Protein AF-0000000067843002 (afdb_homodimer)

Organism: Pseudomonas putida (strain ATCC 47054 / DSM 6125 / CFBP 8728 / NCIMB 11950 / KT2440) (NCBI:txid160488)

Sequence (726 aa):
MFKTIEAHIRQQVAPAALRAEFRQHEFESMRSFCLLVFSISVLIWLVFDLIVSFLGDQGFTWLSFLFIALLGSLIVVLHFTRRSHHFDVLNLLFITVITLGMRLVIEGIPIALRPVWLVLGVSTVLYAMSVLPVRRWSFFCAMVITWVMLNPFYHTRIEPDALEGAMLISYAVFLSGLVSYSYLQIRKAKLHNFYLSKVLLEQAYVDALTDIPNRRSFMAQADRQLRMATSGQYLAMIDIDNFKRVNDRFGHDVGDEVLKRVALHIKTSMADQAFARLGGEEFAIFFEGLDQQGAEQRVAALCQRVREDAGEHPVTISIGLAKVDRGESLTTALVRADQALYEAKHTGKDRFVSWSSELAEQDMFKTIEAHIRQQVAPAALRAEFRQHEFESMRSFCLLVFSISVLIWLVFDLIVSFLGDQGFTWLSFLFIALLGSLIVVLHFTRRSHHFDVLNLLFITVITLGMRLVIEGIPIALRPVWLVLGVSTVLYAMSVLPVRRWSFFCAMVITWVMLNPFYHTRIEPDALEGAMLISYAVFLSGLVSYSYLQIRKAKLHNFYLSKVLLEQAYVDALTDIPNRRSFMAQADRQLRMATSGQYLAMIDIDNFKRVNDRFGHDVGDEVLKRVALHIKTSMADQAFARLGGEEFAIFFEGLDQQGAEQRVAALCQRVREDAGEHPVTISIGLAKVDRGESLTTALVRADQALYEAKHTGKDRFVSWSSELAEQD

Radius of gyration: 33.89 Å; Cα contacts (8 Å, |Δi|>4): 985; chains: 2; bounding box: 61×97×71 Å

Nearest PDB structures (foldseek):
  6et7-assembly1_B  TM=8.426E-01  e=3.873E-11  Idiomarina sp. A28L
  3mtk-assembly3_B  TM=8.370E-01  e=4.676E-08  Caldicellulosiruptor saccharolyticus DSM 8903
  9bkv-assembly1_A  TM=7.353E-01  e=2.699E-08  Escherichia coli
  9ce0-assembly1_B  TM=7.160E-01  e=3.135E-08  Escherichia coli
  9ce0-assembly1_A  TM=7.134E-01  e=2.699E-08  Escherichia coli

InterPro domains:
  IPR000160 GGDEF domain [PF00990] (204-351)
  IPR000160 GGDEF domain [PS50887] (231-357)
  IPR000160 GGDEF domain [SM00267] (193-355)
  IPR000160 GGDEF domain [TIGR00254] (202-352)
  IPR000160 GGDEF domain [cd01949] (205-353)
  IPR029787 Nucleotide cyclase [SSF55073] (209-356)
  IPR043128 Reverse transcriptase/Diguanylate cyclase domain [G3DSA:3.30.70.270] (196-354)
  IPR050469 Diguanylate cyclase Dgc-like, bacteria [PTHR45138] (168-357)

pLDDT: mean 89.22, std 7.39, range [48.31, 98.19]

Foldseek 3Di:
DVVVVLVVLLVVFDLPVCVQVLLLVQCVVCLVVVLVLLVVLLVVLVVLQVCLVVVLVVHDDVVVVVLNVVSVVLSVVSVVDRHRVVVLVSLLVNLLSSLLSQLVSLVSDDLVCSLVSLVVVLLSSLQSLLVHSHDPVSSVSSNVSSCVSSPSPPPHPDDCPDPVNVVSVVVSVVSVVVSNVSSVVVVVVSSSVVRSVVVVCCVVFADPLQRAGEQVVLQVVLVVCLVVADDAKKKKKKFWAPLVVVCVPPNVVVSSVLLNVLSVLCCVLQVVWRKHAHDDRMIMTMDGDDHPVRVQVSVLVSLVCQQPDPDPDGIGMEMFMEIDDRPDHPVVNVVQRVLQSVVCNPVPHSHYGYGDPVSVVVD/DVVVVLVVLLVVFDLPVCVQVLLLVQCVVCL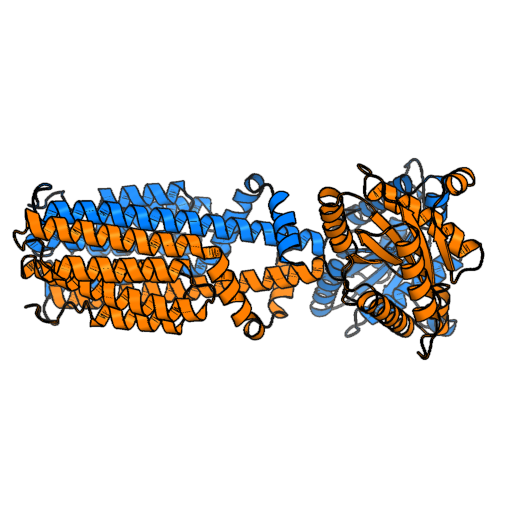VVVLVLLVVLLVVLLVLQVCLVVVLVVHDDVVVVVLNVQSVVLSVVSVVDRHRVVVLVSLLVNLLSSLLSQLVSLVSDDLVCSLVSLVVVLLSQLQSLLVHSHDPVSSVSSNVSSCVSSPSPPPHPDDCPDPVNVVSVVVSVVSVVVSNVSSVVVVVVSSSVVRSVVVVCCVVFADPLQRAGEQVVLQVVLVVCLVVADDAKKKKKKFWAPLVVVCVVPNVVVSSVLLNVLSVLCCVLQVVWRKHAHDDRMIMTMDGDDHPVRVQVSVLVSQVCQQPDPDPDGIGMEMFMEIDDRPDDPVVNVVQRVLQSVVCNPVPHSHYGYGDPVSVVVD

Structure (mmCIF, N/CA/C/O backbone):
data_AF-0000000067843002-model_v1
#
loop_
_entity.id
_entity.type
_entity.pdbx_description
1 polymer 'diguanylate cyclase'
#
loop_
_atom_site.group_PDB
_atom_site.id
_atom_site.type_symbol
_atom_site.label_atom_id
_atom_site.label_alt_id
_atom_site.label_comp_id
_atom_site.label_asym_id
_atom_site.label_entity_id
_atom_site.label_seq_id
_atom_site.pdbx_PDB_ins_code
_atom_site.Cartn_x
_atom_site.Cartn_y
_atom_site.Cartn_z
_atom_site.occupancy
_atom_site.B_iso_or_equiv
_atom_site.auth_seq_id
_atom_site.auth_comp_id
_atom_site.auth_asym_id
_atom_site.auth_atom_id
_atom_site.pdbx_PDB_model_num
ATOM 1 N N . MET A 1 1 ? 14.406 9.953 4.375 1 67.56 1 MET A N 1
ATOM 2 C CA . MET A 1 1 ? 13.352 10.422 5.27 1 67.56 1 MET A CA 1
ATOM 3 C C . MET A 1 1 ? 12.156 9.469 5.242 1 67.56 1 MET A C 1
ATOM 5 O O . MET A 1 1 ? 11.781 8.906 6.273 1 67.56 1 MET A O 1
ATOM 9 N N . PHE A 1 2 ? 11.742 9.047 4.113 1 70.81 2 PHE A N 1
ATOM 10 C CA . PHE A 1 2 ? 10.5 8.281 4.027 1 70.81 2 PHE A CA 1
ATOM 11 C C . PHE A 1 2 ? 10.695 6.867 4.562 1 70.81 2 PHE A C 1
ATOM 13 O O . PHE A 1 2 ? 9.797 6.305 5.184 1 70.81 2 PHE A O 1
ATOM 20 N N . LYS A 1 3 ? 11.938 6.355 4.406 1 74.56 3 LYS A N 1
ATOM 21 C CA . LYS A 1 3 ? 12.203 5.016 4.922 1 74.56 3 LYS A CA 1
ATOM 22 C C . LYS A 1 3 ? 12.141 4.992 6.449 1 74.56 3 LYS A C 1
ATOM 24 O O . LYS A 1 3 ? 11.609 4.051 7.039 1 74.56 3 LYS A O 1
ATOM 29 N N . THR A 1 4 ? 12.641 5.984 7 1 71.81 4 THR A N 1
ATOM 30 C CA . THR A 1 4 ? 12.633 6.102 8.453 1 71.81 4 THR A CA 1
ATOM 31 C C . THR A 1 4 ? 11.211 6.27 8.977 1 71.81 4 THR A C 1
ATOM 33 O O . THR A 1 4 ? 10.844 5.676 9.992 1 71.81 4 THR A O 1
ATOM 36 N N . ILE A 1 5 ? 10.484 6.984 8.234 1 75.88 5 ILE A N 1
ATOM 37 C CA . ILE A 1 5 ? 9.109 7.262 8.633 1 75.88 5 ILE A CA 1
ATOM 38 C C . ILE A 1 5 ? 8.266 5.992 8.516 1 75.88 5 ILE A C 1
ATOM 40 O O . ILE A 1 5 ? 7.477 5.676 9.406 1 75.88 5 ILE A O 1
ATOM 44 N N . GLU A 1 6 ? 8.57 5.363 7.453 1 75.25 6 GLU A N 1
ATOM 45 C CA . GLU A 1 6 ? 7.836 4.117 7.254 1 75.25 6 GLU A CA 1
ATOM 46 C C . GLU A 1 6 ? 8.141 3.113 8.367 1 75.25 6 GLU A C 1
ATOM 48 O O . GLU A 1 6 ? 7.234 2.436 8.859 1 75.25 6 GLU A O 1
ATOM 53 N N . ALA A 1 7 ? 9.359 3.014 8.641 1 75.19 7 ALA A N 1
ATOM 54 C CA . ALA A 1 7 ? 9.766 2.105 9.711 1 75.19 7 ALA A CA 1
ATOM 55 C C . ALA A 1 7 ? 9.117 2.484 11.039 1 75.19 7 ALA A C 1
ATOM 57 O O . ALA A 1 7 ? 8.703 1.611 11.805 1 75.19 7 ALA A O 1
ATOM 58 N N . HIS A 1 8 ? 9.023 3.75 11.219 1 73.31 8 HIS A N 1
ATOM 59 C CA . HIS A 1 8 ? 8.406 4.27 12.438 1 73.31 8 HIS A CA 1
ATOM 60 C C . HIS A 1 8 ? 6.922 3.918 12.5 1 73.31 8 HIS A C 1
ATOM 62 O O . HIS A 1 8 ? 6.422 3.52 13.555 1 73.31 8 HIS A O 1
ATOM 68 N N . ILE A 1 9 ? 6.316 4.078 11.43 1 75.94 9 ILE A N 1
ATOM 69 C CA . ILE A 1 9 ? 4.887 3.803 11.367 1 75.94 9 ILE A CA 1
ATOM 70 C C . ILE A 1 9 ? 4.641 2.309 11.57 1 75.94 9 ILE A C 1
ATOM 72 O O . ILE A 1 9 ? 3.705 1.914 12.266 1 75.94 9 ILE A O 1
ATOM 76 N N . ARG A 1 10 ? 5.52 1.514 10.977 1 72.38 10 ARG A N 1
ATOM 77 C CA . ARG A 1 10 ? 5.402 0.06 11.031 1 72.38 10 ARG A CA 1
ATOM 78 C C . ARG A 1 10 ? 5.477 -0.438 12.469 1 72.38 10 ARG A C 1
ATOM 80 O O . ARG A 1 10 ? 4.824 -1.422 12.828 1 72.38 10 ARG A O 1
ATOM 87 N N . GLN A 1 11 ? 6.203 0.225 13.227 1 71 11 GLN A N 1
ATOM 88 C CA . GLN A 1 11 ? 6.375 -0.165 14.625 1 71 11 GLN A CA 1
ATOM 89 C C . GLN A 1 11 ? 5.121 0.146 15.438 1 71 11 GLN A C 1
ATOM 91 O O . GLN A 1 11 ? 4.855 -0.506 16.453 1 71 11 GLN A O 1
ATOM 96 N N . GLN A 1 12 ? 4.359 1.019 15.008 1 66.94 12 GLN A N 1
ATOM 97 C CA . GLN A 1 12 ? 3.209 1.482 15.773 1 66.94 12 GLN A CA 1
ATOM 98 C C . GLN A 1 12 ? 1.946 0.718 15.391 1 66.94 12 GLN A C 1
ATOM 100 O O . GLN A 1 12 ? 0.96 0.726 16.125 1 66.94 12 GLN A O 1
ATOM 105 N N . VAL A 1 13 ? 1.906 0.068 14.312 1 65.44 13 VAL A N 1
ATOM 106 C CA . VAL A 1 13 ? 0.671 -0.479 13.766 1 65.44 13 VAL A CA 1
ATOM 107 C C . VAL A 1 13 ? 0.426 -1.876 14.328 1 65.44 13 VAL A C 1
ATOM 109 O O . VAL A 1 13 ? 1.32 -2.727 14.305 1 65.44 13 VAL A O 1
ATOM 112 N N . ALA A 1 14 ? -0.811 -2.016 15.125 1 71.5 14 ALA A N 1
ATOM 113 C CA . ALA A 1 14 ? -1.306 -3.33 15.523 1 71.5 14 ALA A CA 1
ATOM 114 C C . ALA A 1 14 ? -2.15 -3.955 14.414 1 71.5 14 ALA A C 1
ATOM 116 O O . ALA A 1 14 ? -3.34 -3.654 14.289 1 71.5 14 ALA A O 1
ATOM 117 N N . PRO A 1 15 ? -1.724 -4.859 13.695 1 66.94 15 PRO A N 1
ATOM 118 C CA . PRO A 1 15 ? -2.408 -5.414 12.523 1 66.94 15 PRO A CA 1
ATOM 119 C C . PRO A 1 15 ? -3.619 -6.266 12.898 1 66.94 15 PRO A C 1
ATOM 121 O O . PRO A 1 15 ? -4.547 -6.414 12.094 1 66.94 15 PRO A O 1
ATOM 124 N N . ALA A 1 16 ? -3.744 -6.75 14.062 1 75 16 ALA A N 1
ATOM 125 C CA . ALA A 1 16 ? -4.789 -7.711 14.406 1 75 16 ALA A CA 1
ATOM 126 C C . ALA A 1 16 ? -6.172 -7.062 14.344 1 75 16 ALA A C 1
ATOM 128 O O . ALA A 1 16 ? -7.133 -7.684 13.891 1 75 16 ALA A O 1
ATOM 129 N N . ALA A 1 17 ? -6.266 -5.879 14.758 1 75.25 17 ALA A N 1
ATOM 130 C CA . ALA A 1 17 ? -7.566 -5.215 14.82 1 75.25 17 ALA A CA 1
ATOM 131 C C . ALA A 1 17 ? -8.07 -4.871 13.422 1 75.25 17 ALA A C 1
ATOM 133 O O . ALA A 1 17 ? -9.281 -4.836 13.18 1 75.25 17 ALA A O 1
ATOM 134 N N . LEU A 1 18 ? -7.152 -4.824 12.523 1 82.06 18 LEU A N 1
ATOM 135 C CA . LEU A 1 18 ? -7.578 -4.328 11.219 1 82.06 18 LEU A CA 1
ATOM 136 C C . LEU A 1 18 ? -7.594 -5.457 10.195 1 82.06 18 LEU A C 1
ATOM 138 O O . LEU A 1 18 ? -7.844 -5.219 9.008 1 82.06 18 LEU A O 1
ATOM 142 N N . ARG A 1 19 ? -7.531 -6.641 10.695 1 83.75 19 ARG A N 1
ATOM 143 C CA . ARG A 1 19 ? -7.477 -7.785 9.789 1 83.75 19 ARG A CA 1
ATOM 144 C C . ARG A 1 19 ? -8.82 -8.008 9.109 1 83.75 19 ARG A C 1
ATOM 146 O O . ARG A 1 19 ? -8.875 -8.305 7.914 1 83.75 19 ARG A O 1
ATOM 153 N N . ALA A 1 20 ? -9.852 -7.945 9.836 1 84.94 20 ALA A N 1
ATOM 154 C CA . ALA A 1 20 ? -11.188 -8.133 9.281 1 84.94 20 ALA A CA 1
ATOM 155 C C . ALA A 1 20 ? -11.492 -7.086 8.211 1 84.94 20 ALA A C 1
ATOM 157 O O . ALA A 1 20 ? -12.07 -7.398 7.172 1 84.94 20 ALA A O 1
ATOM 158 N N . GLU A 1 21 ? -11.141 -5.883 8.5 1 86.69 21 GLU A N 1
ATOM 159 C CA . GLU A 1 21 ? -11.352 -4.812 7.527 1 86.69 21 GLU A CA 1
ATOM 160 C C . GLU A 1 21 ? -10.539 -5.047 6.262 1 86.69 21 GLU A C 1
ATOM 162 O O . GLU A 1 21 ? -11.008 -4.785 5.152 1 86.69 21 GLU A O 1
ATOM 167 N N . PHE A 1 22 ? -9.414 -5.535 6.484 1 88.5 22 PHE A N 1
ATOM 168 C CA . PHE A 1 22 ? -8.531 -5.832 5.363 1 88.5 22 PHE A CA 1
ATOM 169 C C . PHE A 1 22 ? -9.148 -6.891 4.453 1 88.5 22 PHE A C 1
ATOM 171 O O . PHE A 1 22 ? -9.148 -6.738 3.23 1 88.5 22 PHE A O 1
ATOM 178 N N . ARG A 1 23 ? -9.617 -7.918 5.047 1 88.19 23 ARG A N 1
ATOM 179 C CA . ARG A 1 23 ? -10.195 -9.023 4.281 1 88.19 23 ARG A CA 1
ATOM 180 C C . ARG A 1 23 ? -11.367 -8.539 3.43 1 88.19 23 ARG A C 1
ATOM 182 O O . ARG A 1 23 ? -11.484 -8.914 2.26 1 88.19 23 ARG A O 1
ATOM 189 N N . GLN A 1 24 ? -12.148 -7.809 4.008 1 88.88 24 GLN A N 1
ATOM 190 C CA . GLN A 1 24 ? -13.305 -7.281 3.291 1 88.88 24 GLN A CA 1
ATOM 191 C C . GLN A 1 24 ? -12.875 -6.34 2.17 1 88.88 24 GLN A C 1
ATOM 193 O O . GLN A 1 24 ? -13.406 -6.402 1.06 1 88.88 24 GLN A O 1
ATOM 198 N N . HIS A 1 25 ? -11.922 -5.523 2.451 1 86.94 25 HIS A N 1
ATOM 199 C CA . HIS A 1 25 ? -11.414 -4.594 1.451 1 86.94 25 HIS A CA 1
ATOM 200 C C . HIS A 1 25 ? -10.781 -5.336 0.279 1 86.94 25 HIS A C 1
ATOM 202 O O . HIS A 1 25 ? -10.992 -4.969 -0.88 1 86.94 25 HIS A O 1
ATOM 208 N N . GLU A 1 26 ? -10 -6.242 0.596 1 87.81 26 GLU A N 1
ATOM 209 C CA . GLU A 1 26 ? -9.328 -7.02 -0.436 1 87.81 26 GLU A CA 1
ATOM 210 C C . GLU A 1 26 ? -10.328 -7.711 -1.355 1 87.81 26 GLU A C 1
ATOM 212 O O . GLU A 1 26 ? -10.18 -7.68 -2.578 1 87.81 26 GLU A O 1
ATOM 217 N N . PHE A 1 27 ? -11.305 -8.391 -0.783 1 90.19 27 PHE A N 1
ATOM 218 C CA . PHE A 1 27 ? -12.312 -9.094 -1.563 1 90.19 27 PHE A CA 1
ATOM 219 C C . PHE A 1 27 ? -13.07 -8.125 -2.465 1 90.19 27 PHE A C 1
ATOM 221 O O . PHE A 1 27 ? -13.281 -8.406 -3.646 1 90.19 27 PHE A O 1
ATOM 228 N N . GLU A 1 28 ? -13.422 -7.016 -1.931 1 88.62 28 GLU A N 1
ATOM 229 C CA . GLU A 1 28 ? -14.164 -6.035 -2.709 1 88.62 28 GLU A CA 1
ATOM 230 C C . GLU A 1 28 ? -13.336 -5.504 -3.873 1 88.62 28 GLU A C 1
ATOM 232 O O . GLU A 1 28 ? -13.852 -5.297 -4.973 1 88.62 28 GLU A O 1
ATOM 237 N N . SER A 1 29 ? -12.07 -5.352 -3.613 1 86.06 29 SER A N 1
ATOM 238 C CA . SER A 1 29 ? -11.18 -4.805 -4.637 1 86.06 29 SER A CA 1
ATOM 239 C C . SER A 1 29 ? -10.898 -5.832 -5.73 1 86.06 29 SER A C 1
ATOM 241 O O . SER A 1 29 ? -10.625 -5.469 -6.875 1 86.06 29 SER A O 1
ATOM 243 N N . MET A 1 30 ? -11 -7.094 -5.375 1 90.12 30 MET A N 1
ATOM 244 C CA . MET A 1 30 ? -10.609 -8.141 -6.309 1 90.12 30 MET A CA 1
ATOM 245 C C . MET A 1 30 ? -11.82 -8.914 -6.805 1 90.12 30 MET A C 1
ATOM 247 O O . MET A 1 30 ? -11.688 -9.977 -7.41 1 90.12 30 MET A O 1
ATOM 251 N N . ARG A 1 31 ? -12.93 -8.492 -6.598 1 90.75 31 ARG A N 1
ATOM 252 C CA . ARG A 1 31 ? -14.156 -9.219 -6.949 1 90.75 31 ARG A CA 1
ATOM 253 C C . ARG A 1 31 ? -14.188 -9.539 -8.438 1 90.75 31 ARG A C 1
ATOM 255 O O . ARG A 1 31 ? -14.484 -10.672 -8.828 1 90.75 31 ARG A O 1
ATOM 262 N N . SER A 1 32 ? -13.914 -8.586 -9.266 1 89.62 32 SER A N 1
ATOM 263 C CA . SER A 1 32 ? -13.906 -8.805 -10.711 1 89.62 32 SER A CA 1
ATOM 264 C C . SER A 1 32 ? -12.875 -9.852 -11.109 1 89.62 32 SER A C 1
ATOM 266 O O . SER A 1 32 ? -13.109 -10.656 -12.016 1 89.62 32 SER A O 1
ATOM 268 N N . PHE A 1 33 ? -11.812 -9.82 -10.461 1 89.19 33 PHE A N 1
ATOM 269 C CA . PHE A 1 33 ? -10.758 -10.789 -10.703 1 89.19 33 PHE A CA 1
ATOM 270 C C . PHE A 1 33 ? -11.211 -12.195 -10.328 1 89.19 33 PHE A C 1
ATOM 272 O O . PHE A 1 33 ? -10.953 -13.156 -11.055 1 89.19 33 PHE A O 1
ATOM 279 N N . CYS A 1 34 ? -11.812 -12.367 -9.219 1 91.69 34 CYS A N 1
ATOM 280 C CA . CYS A 1 34 ? -12.32 -13.664 -8.773 1 91.69 34 CYS A CA 1
ATOM 281 C C . CYS A 1 34 ? -13.328 -14.219 -9.773 1 91.69 34 CYS A C 1
ATOM 283 O O . CYS A 1 34 ? -13.273 -15.398 -10.125 1 91.69 34 CYS A O 1
ATOM 285 N N . LEU A 1 35 ? -14.203 -13.367 -10.266 1 92.81 35 LEU A N 1
ATOM 286 C CA . LEU A 1 35 ? -15.195 -13.773 -11.25 1 92.81 35 LEU A CA 1
ATOM 287 C C . LEU A 1 35 ? -14.523 -14.25 -12.539 1 92.81 35 LEU A C 1
ATOM 289 O O . LEU A 1 35 ? -14.93 -15.258 -13.125 1 92.81 35 LEU A O 1
ATOM 293 N N . LEU A 1 36 ? -13.531 -13.547 -12.891 1 91.31 36 LEU A N 1
ATOM 294 C CA . LEU A 1 36 ? -12.797 -13.906 -14.094 1 91.31 36 LEU A CA 1
ATOM 295 C C . LEU A 1 36 ? -12.102 -15.25 -13.93 1 91.31 36 LEU A C 1
ATOM 297 O O . LEU A 1 36 ? -12.156 -16.094 -14.82 1 91.31 36 LEU A O 1
ATOM 301 N N . VAL A 1 37 ? -11.461 -15.445 -12.859 1 90.75 37 VAL A N 1
ATOM 302 C CA . VAL A 1 37 ? -10.742 -16.688 -12.602 1 90.75 37 VAL A CA 1
ATOM 303 C C . VAL A 1 37 ? -11.719 -17.859 -12.609 1 90.75 37 VAL A C 1
ATOM 305 O O . VAL A 1 37 ? -11.445 -18.906 -13.211 1 90.75 37 VAL A O 1
ATOM 308 N N . PHE A 1 38 ? -12.867 -17.734 -11.938 1 93.62 38 PHE A N 1
ATOM 309 C CA . PHE A 1 38 ? -13.883 -18.781 -11.914 1 93.62 38 PHE A CA 1
ATOM 310 C C . PHE A 1 38 ? -14.391 -19.078 -13.328 1 93.62 38 PHE A C 1
ATOM 312 O O . PHE A 1 38 ? -14.445 -20.234 -13.742 1 93.62 38 PHE A O 1
ATOM 319 N N . SER A 1 39 ? -14.664 -18.016 -14.023 1 93.38 39 SER A N 1
ATOM 320 C CA . SER A 1 39 ? -15.211 -18.172 -15.367 1 93.38 39 SER A CA 1
ATOM 321 C C . SER A 1 39 ? -14.219 -18.844 -16.297 1 93.38 39 SER A C 1
ATOM 323 O O . SER A 1 39 ? -14.578 -19.766 -17.047 1 93.38 39 SER A O 1
ATOM 325 N N . ILE A 1 40 ? -13.023 -18.422 -16.25 1 91.81 40 ILE A N 1
ATOM 326 C CA . ILE A 1 40 ? -11.992 -18.969 -17.125 1 91.81 40 ILE A CA 1
ATOM 327 C C . ILE A 1 40 ? -11.703 -20.422 -16.734 1 91.81 40 ILE A C 1
ATOM 329 O O . ILE A 1 40 ? -11.445 -21.266 -17.594 1 91.81 40 ILE A O 1
ATOM 333 N N . SER A 1 41 ? -11.734 -20.703 -15.469 1 92.5 41 SER A N 1
ATOM 334 C CA . SER A 1 41 ? -11.539 -22.078 -15.008 1 92.5 41 SER A CA 1
ATOM 335 C C . SER A 1 41 ? -12.625 -23 -15.539 1 92.5 41 SER A C 1
ATOM 337 O O . SER A 1 41 ? -12.336 -24.125 -15.961 1 92.5 41 SER A O 1
ATOM 339 N N . VAL A 1 42 ? -13.844 -22.531 -15.523 1 93.69 42 VAL A N 1
ATOM 340 C CA . VAL A 1 42 ? -14.961 -23.312 -16.031 1 93.69 42 VAL A CA 1
ATOM 341 C C . VAL A 1 42 ? -14.828 -23.5 -17.531 1 93.69 42 VAL A C 1
ATOM 343 O O . VAL A 1 42 ? -15.07 -24.578 -18.062 1 93.69 42 VAL A O 1
ATOM 346 N N . LEU A 1 43 ? -14.43 -22.453 -18.172 1 92.88 43 LEU A N 1
ATOM 347 C CA . LEU A 1 43 ? -14.266 -22.5 -19.625 1 92.88 43 LEU A CA 1
ATOM 348 C C . LEU A 1 43 ? -13.195 -23.516 -20.016 1 92.88 43 LEU A C 1
ATOM 350 O O . LEU A 1 43 ? -13.398 -24.312 -20.938 1 92.88 43 LEU A O 1
ATOM 354 N N . ILE A 1 44 ? -12.133 -23.531 -19.312 1 92.31 44 ILE A N 1
ATOM 355 C CA . ILE A 1 44 ? -11.047 -24.453 -19.641 1 92.31 44 ILE A CA 1
ATOM 356 C C . ILE A 1 44 ? -11.477 -25.875 -19.328 1 92.31 44 ILE A C 1
ATOM 358 O O . ILE A 1 44 ? -11.109 -26.812 -20.031 1 92.31 44 ILE A O 1
ATOM 362 N N . TRP A 1 45 ? -12.18 -26.047 -18.281 1 93.38 45 TRP A N 1
ATOM 363 C CA . TRP A 1 45 ? -12.703 -27.375 -17.953 1 93.38 45 TRP A CA 1
ATOM 364 C C . TRP A 1 45 ? -13.617 -27.875 -19.062 1 93.38 45 TRP A C 1
ATOM 366 O O . TRP A 1 45 ? -13.531 -29.047 -19.453 1 93.38 45 TRP A O 1
ATOM 376 N N . LEU A 1 46 ? -14.438 -26.984 -19.562 1 93 46 LEU A N 1
ATOM 377 C CA . LEU A 1 46 ? -15.352 -27.359 -20.641 1 93 46 LEU A CA 1
ATOM 378 C C . LEU A 1 46 ? -14.578 -27.734 -21.891 1 93 46 LEU A C 1
ATOM 380 O O . LEU A 1 46 ? -14.922 -28.703 -22.578 1 93 46 LEU A O 1
ATOM 384 N N . VAL A 1 47 ? -13.609 -27 -22.203 1 93.25 47 VAL A N 1
ATOM 385 C CA . VAL A 1 47 ? -12.781 -27.297 -23.375 1 93.25 47 VAL A CA 1
ATOM 386 C C . VAL A 1 47 ? -12.164 -28.688 -23.234 1 93.25 47 VAL A C 1
ATOM 388 O O . VAL A 1 47 ? -12.188 -29.484 -24.172 1 93.25 47 VAL A O 1
ATOM 391 N N . PHE A 1 48 ? -11.664 -29.016 -22.078 1 92.81 48 PHE A N 1
ATOM 392 C CA . PHE A 1 48 ? -11.07 -30.328 -21.844 1 92.81 48 PHE A CA 1
ATOM 393 C C . PHE A 1 48 ? -12.117 -31.438 -21.969 1 92.81 48 PHE A C 1
ATOM 395 O O . PHE A 1 48 ? -11.859 -32.5 -22.547 1 92.81 48 PHE A O 1
ATOM 402 N N . ASP A 1 49 ? -13.266 -31.141 -21.391 1 92.44 49 ASP A N 1
ATOM 403 C CA . ASP A 1 49 ? -14.352 -32.125 -21.453 1 92.44 49 ASP A CA 1
ATOM 404 C C . ASP A 1 49 ? -14.758 -32.406 -22.906 1 92.44 49 ASP A C 1
ATOM 406 O O . ASP A 1 49 ? -14.969 -33.562 -23.281 1 92.44 49 ASP A O 1
ATOM 410 N N . LEU A 1 50 ? -14.766 -31.375 -23.656 1 91.62 50 LEU A N 1
ATOM 411 C CA . LEU A 1 50 ? -15.133 -31.531 -25.062 1 91.62 50 LEU A CA 1
ATOM 412 C C . LEU A 1 50 ? -14.055 -32.281 -25.828 1 91.62 50 LEU A C 1
ATOM 414 O O . LEU A 1 50 ? -14.375 -33.156 -26.656 1 91.62 50 LEU A O 1
ATOM 418 N N . ILE A 1 51 ? -12.859 -32.031 -25.547 1 91.62 51 ILE A N 1
ATOM 419 C CA . ILE A 1 51 ? -11.758 -32.719 -26.234 1 91.62 51 ILE A CA 1
ATOM 420 C C . ILE A 1 51 ? -11.781 -34.188 -25.906 1 91.62 51 ILE A C 1
ATOM 422 O O . ILE A 1 51 ? -11.688 -35.031 -26.812 1 91.62 51 ILE A O 1
ATOM 426 N N . VAL A 1 52 ? -11.922 -34.5 -24.656 1 90.69 52 VAL A N 1
ATOM 427 C CA . VAL A 1 52 ? -11.891 -35.906 -24.234 1 90.69 52 VAL A CA 1
ATOM 428 C C . VAL A 1 52 ? -13.148 -36.625 -24.719 1 90.69 52 VAL A C 1
ATOM 430 O O . VAL A 1 52 ? -13.102 -37.812 -25.078 1 90.69 52 VAL A O 1
ATOM 433 N N . SER A 1 53 ? -14.242 -35.938 -24.812 1 88.44 53 SER A N 1
ATOM 434 C CA . SER A 1 53 ? -15.508 -36.531 -25.25 1 88.44 53 SER A CA 1
ATOM 435 C C . SER A 1 53 ? -15.492 -36.781 -26.75 1 88.44 53 SER A C 1
ATOM 437 O O . SER A 1 53 ? -15.945 -37.844 -27.188 1 88.44 53 SER A O 1
ATOM 439 N N . PHE A 1 54 ? -14.93 -35.906 -27.5 1 86.38 54 PHE A N 1
ATOM 440 C CA . PHE A 1 54 ? -15.031 -36.031 -28.938 1 86.38 54 PHE A CA 1
ATOM 441 C C . PHE A 1 54 ? -13.781 -36.656 -29.531 1 86.38 54 PHE A C 1
ATOM 443 O O . PHE A 1 54 ? -13.859 -37.5 -30.422 1 86.38 54 PHE A O 1
ATOM 450 N N . LEU A 1 55 ? -12.688 -36.281 -28.969 1 84.5 55 LEU A N 1
ATOM 451 C CA . LEU A 1 55 ? -11.445 -36.844 -29.5 1 84.5 55 LEU A CA 1
ATOM 452 C C . LEU A 1 55 ? -11.086 -38.156 -28.75 1 84.5 55 LEU A C 1
ATOM 454 O O . LEU A 1 55 ? -10.445 -39.031 -29.328 1 84.5 55 LEU A O 1
ATOM 458 N N . GLY A 1 56 ? -11.438 -38.25 -27.469 1 81.69 56 GLY A N 1
ATOM 459 C CA . GLY A 1 56 ? -11.133 -39.406 -26.672 1 81.69 56 GLY A CA 1
ATOM 460 C C . GLY A 1 56 ? -12.234 -40.469 -26.688 1 81.69 56 GLY A C 1
ATOM 461 O O . GLY A 1 56 ? -12.086 -41.531 -26.125 1 81.69 56 GLY A O 1
ATOM 462 N N . ASP A 1 57 ? -13.352 -40.125 -27.312 1 79.94 57 ASP A N 1
ATOM 463 C CA . ASP A 1 57 ? -14.469 -41.031 -27.578 1 79.94 57 ASP A CA 1
ATOM 464 C C . ASP A 1 57 ? -15.203 -41.375 -26.281 1 79.94 57 ASP A C 1
ATOM 466 O O . ASP A 1 57 ? -15.711 -42.5 -26.156 1 79.94 57 ASP A O 1
ATOM 470 N N . GLN A 1 58 ? -15.031 -40.656 -25.234 1 78.12 58 GLN A N 1
ATOM 471 C CA . GLN A 1 58 ? -15.742 -40.906 -23.969 1 78.12 58 GLN A CA 1
ATOM 472 C C . GLN A 1 58 ? -17.203 -40.5 -24.078 1 78.12 58 GLN A C 1
ATOM 474 O O . GLN A 1 58 ? -18.062 -41.031 -23.375 1 78.12 58 GLN A O 1
ATOM 479 N N . GLY A 1 59 ? -17.562 -39.562 -25.062 1 78.06 59 GLY A N 1
ATOM 480 C CA . GLY A 1 59 ? -18.922 -39.031 -25.203 1 78.06 59 GLY A CA 1
ATOM 481 C C . GLY A 1 59 ? -19.25 -37.938 -24.219 1 78.06 59 GLY A C 1
ATOM 482 O O . GLY A 1 59 ? -18.625 -37.844 -23.156 1 78.06 59 GLY A O 1
ATOM 483 N N . PHE A 1 60 ? -20.031 -37.031 -24.656 1 82.5 60 PHE A N 1
ATOM 484 C CA . PHE A 1 60 ? -20.516 -35.938 -23.828 1 82.5 60 PHE A CA 1
ATOM 485 C C . PHE A 1 60 ? -21.734 -36.406 -23.016 1 82.5 60 PHE A C 1
ATOM 487 O O . PHE A 1 60 ? -22.812 -36.594 -23.578 1 82.5 60 PHE A O 1
ATOM 494 N N . THR A 1 61 ? -21.594 -36.75 -21.672 1 83.62 61 THR A N 1
ATOM 495 C CA . THR A 1 61 ? -22.578 -37.438 -20.844 1 83.62 61 THR A CA 1
ATOM 496 C C . THR A 1 61 ? -23.406 -36.406 -20.047 1 83.62 61 THR A C 1
ATOM 498 O O . THR A 1 61 ? -23.125 -35.219 -20.094 1 83.62 61 THR A O 1
ATOM 501 N N . TRP A 1 62 ? -24.438 -36.875 -19.422 1 88.44 62 TRP A N 1
ATOM 502 C CA . TRP A 1 62 ? -25.281 -36.062 -18.594 1 88.44 62 TRP A CA 1
ATOM 503 C C . TRP A 1 62 ? -24.5 -35.469 -17.422 1 88.44 62 TRP A C 1
ATOM 505 O O . TRP A 1 62 ? -24.844 -34.375 -16.906 1 88.44 62 TRP A O 1
ATOM 515 N N . LEU A 1 63 ? -23.469 -36.094 -17.016 1 89.44 63 LEU A N 1
ATOM 516 C CA . LEU A 1 63 ? -22.625 -35.594 -15.93 1 89.44 63 LEU A CA 1
ATOM 517 C C . LEU A 1 63 ? -21.953 -34.281 -16.328 1 89.44 63 LEU A C 1
ATOM 519 O O . LEU A 1 63 ? -21.781 -33.375 -15.484 1 89.44 63 LEU A O 1
ATOM 523 N N . SER A 1 64 ? -21.578 -34.156 -17.594 1 90.56 64 SER A N 1
ATOM 524 C CA . SER A 1 64 ? -20.984 -32.906 -18.062 1 90.56 64 SER A CA 1
ATOM 525 C C . SER A 1 64 ? -21.953 -31.734 -17.922 1 90.56 64 SER A C 1
ATOM 527 O O . SER A 1 64 ? -21.562 -30.641 -17.5 1 90.56 64 SER A O 1
ATOM 529 N N . PHE A 1 65 ? -23.188 -32.031 -18.188 1 91.12 65 PHE A N 1
ATOM 530 C CA . PHE A 1 65 ? -24.203 -31 -18.062 1 91.12 65 PHE A CA 1
ATOM 531 C C . PHE A 1 65 ? -24.422 -30.625 -16.609 1 91.12 65 PHE A C 1
ATOM 533 O O . PHE A 1 65 ? -24.625 -29.453 -16.297 1 91.12 65 PHE A O 1
ATOM 540 N N . LEU A 1 66 ? -24.375 -31.594 -15.812 1 92.75 66 LEU A N 1
ATOM 541 C CA . LEU A 1 66 ? -24.547 -31.344 -14.383 1 92.75 66 LEU A CA 1
ATOM 542 C C . LEU A 1 66 ? -23.422 -30.453 -13.852 1 92.75 66 LEU A C 1
ATOM 544 O O . LEU A 1 66 ? -23.688 -29.516 -13.094 1 92.75 66 LEU A O 1
ATOM 548 N N . PHE A 1 67 ? -22.219 -30.719 -14.234 1 93.44 67 PHE A N 1
ATOM 549 C CA . PHE A 1 67 ? -21.078 -29.922 -13.773 1 93.44 67 PHE A CA 1
ATOM 550 C C . PHE A 1 67 ? -21.172 -28.5 -14.312 1 93.44 67 PHE A C 1
ATOM 552 O O . PHE A 1 67 ? -20.844 -27.547 -13.602 1 93.44 67 PHE A O 1
ATOM 559 N N . ILE A 1 68 ? -21.594 -28.375 -15.539 1 92.75 68 ILE A N 1
ATOM 560 C CA . ILE A 1 68 ? -21.734 -27.047 -16.125 1 92.75 68 ILE A CA 1
ATOM 561 C C . ILE A 1 68 ? -22.766 -26.234 -15.336 1 92.75 68 ILE A C 1
ATOM 563 O O . ILE A 1 68 ? -22.531 -25.078 -15.016 1 92.75 68 ILE A O 1
ATOM 567 N N . ALA A 1 69 ? -23.797 -26.906 -15 1 94.19 69 ALA A N 1
ATOM 568 C CA . ALA A 1 69 ? -24.859 -26.25 -14.258 1 94.19 69 ALA A CA 1
ATOM 569 C C . ALA A 1 69 ? -24.406 -25.875 -12.852 1 94.19 69 ALA A C 1
ATOM 571 O O . ALA A 1 69 ? -24.656 -24.75 -12.383 1 94.19 69 ALA A O 1
ATOM 572 N N . LEU A 1 70 ? -23.75 -26.766 -12.219 1 94.94 70 LEU A N 1
ATOM 573 C CA . LEU A 1 70 ? -23.297 -26.516 -10.859 1 94.94 70 LEU A CA 1
ATOM 574 C C . LEU A 1 70 ? -22.25 -25.406 -10.82 1 94.94 70 LEU A C 1
ATOM 576 O O . LEU A 1 70 ? -22.344 -24.484 -10 1 94.94 70 LEU A O 1
ATOM 580 N N . LEU A 1 71 ? -21.312 -25.453 -11.727 1 95 71 LEU A N 1
ATOM 581 C CA . LEU A 1 71 ? -20.234 -24.469 -11.766 1 95 71 LEU A CA 1
ATOM 582 C C . LEU A 1 71 ? -20.781 -23.109 -12.203 1 95 71 LEU A C 1
ATOM 584 O O . LEU A 1 71 ? -20.375 -22.078 -11.664 1 95 71 LEU A O 1
ATOM 588 N N . GLY A 1 72 ? -21.672 -23.156 -13.125 1 94.25 72 GLY A N 1
ATOM 589 C CA . GLY A 1 72 ? -22.328 -21.922 -13.531 1 94.25 72 GLY A CA 1
ATOM 590 C C . GLY A 1 72 ? -23.109 -21.266 -12.406 1 94.25 72 GLY A C 1
ATOM 591 O O . GLY A 1 72 ? -23.047 -20.047 -12.242 1 94.25 72 GLY A O 1
ATOM 592 N N . SER A 1 73 ? -23.812 -22.094 -11.703 1 94.81 73 SER A N 1
ATOM 593 C CA . SER A 1 73 ? -24.562 -21.578 -10.57 1 94.81 73 SER A CA 1
ATOM 594 C C . SER A 1 73 ? -23.656 -20.938 -9.531 1 94.81 73 SER A C 1
ATOM 596 O O . SER A 1 73 ? -24 -19.922 -8.93 1 94.81 73 SER A O 1
ATOM 598 N N . LEU A 1 74 ? -22.531 -21.484 -9.352 1 93.94 74 LEU A N 1
ATOM 599 C CA . LEU A 1 74 ? -21.578 -20.953 -8.367 1 93.94 74 LEU A CA 1
ATOM 600 C C . LEU A 1 74 ? -21.031 -19.609 -8.82 1 93.94 74 LEU A C 1
ATOM 602 O O . LEU A 1 74 ? -20.797 -18.719 -8 1 93.94 74 LEU A O 1
ATOM 606 N N . ILE A 1 75 ? -20.875 -19.438 -10.109 1 94.44 75 ILE A N 1
ATOM 607 C CA . ILE A 1 75 ? -20.422 -18.172 -10.656 1 94.44 75 ILE A CA 1
ATOM 608 C C . ILE A 1 75 ? -21.484 -17.094 -10.422 1 94.44 75 ILE A C 1
ATOM 610 O O . ILE A 1 75 ? -21.156 -15.961 -10.055 1 94.44 75 ILE A O 1
ATOM 614 N N . VAL A 1 76 ? -22.734 -17.484 -10.586 1 93.69 76 VAL A N 1
ATOM 615 C CA . VAL A 1 76 ? -23.828 -16.562 -10.375 1 93.69 76 VAL A CA 1
ATOM 616 C C . VAL A 1 76 ? -23.891 -16.156 -8.898 1 93.69 76 VAL A C 1
ATOM 618 O O . VAL A 1 76 ? -24.078 -14.977 -8.586 1 93.69 76 VAL A O 1
ATOM 621 N N . VAL A 1 77 ? -23.719 -17.078 -8.039 1 93.06 77 VAL A N 1
ATOM 622 C CA . VAL A 1 77 ? -23.75 -16.797 -6.605 1 93.06 77 VAL A CA 1
ATOM 623 C C . VAL A 1 77 ? -22.594 -15.867 -6.242 1 93.06 77 VAL A C 1
ATOM 625 O O . VAL A 1 77 ? -22.766 -14.961 -5.426 1 93.06 77 VAL A O 1
ATOM 628 N N . LEU A 1 78 ? -21.469 -16.094 -6.863 1 92.31 78 LEU A N 1
ATOM 629 C CA . LEU A 1 78 ? -20.312 -15.25 -6.617 1 92.31 78 LEU A CA 1
ATOM 630 C C . LEU A 1 78 ? -20.609 -13.805 -7.012 1 92.31 78 LEU A C 1
ATOM 632 O O . LEU A 1 78 ? -20.188 -12.875 -6.316 1 92.31 78 LEU A O 1
ATOM 636 N N . HIS A 1 79 ? -21.281 -13.664 -8.055 1 91.19 79 HIS A N 1
ATOM 637 C CA . HIS A 1 79 ? -21.625 -12.336 -8.539 1 91.19 79 HIS A CA 1
ATOM 638 C C . HIS A 1 79 ? -22.422 -11.547 -7.496 1 91.19 79 HIS A C 1
ATOM 640 O O . HIS A 1 79 ? -22.266 -10.336 -7.375 1 91.19 79 HIS A O 1
ATOM 646 N N . PHE A 1 80 ? -23.109 -12.273 -6.668 1 89.81 80 PHE A N 1
ATOM 647 C CA . PHE A 1 80 ? -23.969 -11.609 -5.707 1 89.81 80 PHE A CA 1
ATOM 648 C C . PHE A 1 80 ? -23.359 -11.617 -4.316 1 89.81 80 PHE A C 1
ATOM 650 O O . PHE A 1 80 ? -23.891 -11.008 -3.385 1 89.81 80 PHE A O 1
ATOM 657 N N . THR A 1 81 ? -22.328 -12.25 -4.133 1 89 81 THR A N 1
ATOM 658 C CA . THR A 1 81 ? -21.672 -12.328 -2.83 1 89 81 THR A CA 1
ATOM 659 C C . THR A 1 81 ? -20.969 -11.016 -2.506 1 89 81 THR A C 1
ATOM 661 O O . THR A 1 81 ? -20.188 -10.5 -3.32 1 89 81 THR A O 1
ATOM 664 N N . ARG A 1 82 ? -21.266 -10.453 -1.259 1 86.81 82 ARG A N 1
ATOM 665 C CA . ARG A 1 82 ? -20.703 -9.164 -0.892 1 86.81 82 ARG A CA 1
ATOM 666 C C . ARG A 1 82 ? -19.781 -9.289 0.31 1 86.81 82 ARG A C 1
ATOM 668 O O . ARG A 1 82 ? -18.875 -8.469 0.497 1 86.81 82 ARG A O 1
ATOM 675 N N . ARG A 1 83 ? -20.016 -10.352 1.002 1 89.12 83 ARG A N 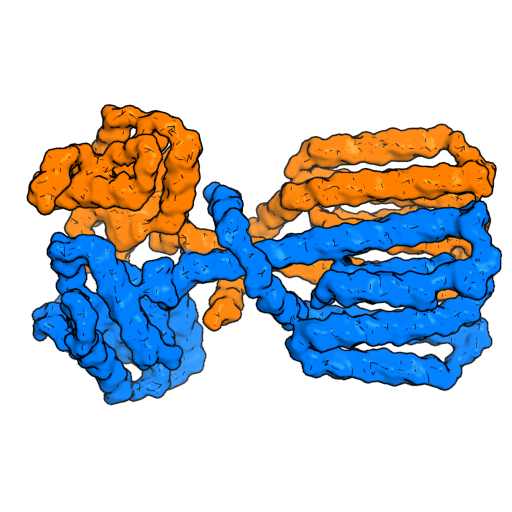1
ATOM 676 C CA . ARG A 1 83 ? -19.203 -10.5 2.211 1 89.12 83 ARG A CA 1
ATOM 677 C C . ARG A 1 83 ? -18.031 -11.453 1.978 1 89.12 83 ARG A C 1
ATOM 679 O O . ARG A 1 83 ? -18.188 -12.492 1.34 1 89.12 83 ARG A O 1
ATOM 686 N N . SER A 1 84 ? -16.891 -11.164 2.602 1 88.62 84 SER A N 1
ATOM 687 C CA . SER A 1 84 ? -15.672 -11.93 2.379 1 88.62 84 SER A CA 1
ATOM 688 C C . SER A 1 84 ? -15.789 -13.336 2.951 1 88.62 84 SER A C 1
ATOM 690 O O . SER A 1 84 ? -15.258 -14.289 2.381 1 88.62 84 SER A O 1
ATOM 692 N N . HIS A 1 85 ? -16.438 -13.523 4.047 1 88.69 85 HIS A N 1
ATOM 693 C CA . HIS A 1 85 ? -16.547 -14.844 4.66 1 88.69 85 HIS A CA 1
ATOM 694 C C . HIS A 1 85 ? -17.359 -15.789 3.779 1 88.69 85 HIS A C 1
ATOM 696 O O . HIS A 1 85 ? -17.047 -16.984 3.703 1 88.69 85 HIS A O 1
ATOM 702 N N . HIS A 1 86 ? -18.344 -15.32 3.16 1 91.38 86 HIS A N 1
ATOM 703 C CA . HIS A 1 86 ? -19.125 -16.125 2.234 1 91.38 86 HIS A CA 1
ATOM 704 C C . HIS A 1 86 ? -18.281 -16.562 1.037 1 91.38 86 HIS A C 1
ATOM 706 O O . HIS A 1 86 ? -18.453 -17.656 0.512 1 91.38 86 HIS A O 1
ATOM 712 N N . PHE A 1 87 ? -17.391 -15.719 0.683 1 92.19 87 PHE A N 1
ATOM 713 C CA . PHE A 1 87 ? -16.516 -16.062 -0.443 1 92.19 87 PHE A CA 1
ATOM 714 C C . PHE A 1 87 ? -15.602 -17.219 -0.09 1 92.19 87 PHE A C 1
ATOM 716 O O . PHE A 1 87 ? -15.336 -18.094 -0.93 1 92.19 87 PHE A O 1
ATOM 723 N N . ASP A 1 88 ? -15.133 -17.312 1.089 1 93.69 88 ASP A N 1
ATOM 724 C CA . ASP A 1 88 ? -14.258 -18.406 1.517 1 93.69 88 ASP A CA 1
ATOM 725 C C . ASP A 1 88 ? -14.961 -19.75 1.383 1 93.69 88 ASP A C 1
ATOM 727 O O . ASP A 1 88 ? -14.367 -20.719 0.908 1 93.69 88 ASP A O 1
ATOM 731 N N . VAL A 1 89 ? -16.156 -19.812 1.703 1 93.94 89 VAL A N 1
ATOM 732 C CA . VAL A 1 89 ? -16.938 -21.047 1.632 1 93.94 89 VAL A CA 1
ATOM 733 C C . VAL A 1 89 ? -17.297 -21.359 0.177 1 93.94 89 VAL A C 1
ATOM 735 O O . VAL A 1 89 ? -17.188 -22.5 -0.264 1 93.94 89 VAL A O 1
ATOM 738 N N . LEU A 1 90 ? -17.672 -20.297 -0.488 1 93.94 90 LEU A N 1
ATOM 739 C CA . LEU A 1 90 ? -18 -20.453 -1.899 1 93.94 90 LEU A CA 1
ATOM 740 C C . LEU A 1 90 ? -16.812 -20.969 -2.686 1 93.94 90 LEU A C 1
ATOM 742 O O . LEU A 1 90 ? -16.953 -21.812 -3.57 1 93.94 90 LEU A O 1
ATOM 746 N N . ASN A 1 91 ? -15.719 -20.422 -2.35 1 94.06 91 ASN A N 1
ATOM 747 C CA . ASN A 1 91 ? -14.492 -20.875 -3.004 1 94.06 91 ASN A CA 1
ATOM 748 C C . ASN A 1 91 ? -14.227 -22.359 -2.754 1 94.06 91 ASN A C 1
ATOM 750 O O . ASN A 1 91 ? -13.828 -23.078 -3.664 1 94.06 91 ASN A O 1
ATOM 754 N N . LEU A 1 92 ? -14.422 -22.812 -1.579 1 95.88 92 LEU A N 1
ATOM 755 C CA . LEU A 1 92 ? -14.219 -24.219 -1.252 1 95.88 92 LEU A CA 1
ATOM 756 C C . LEU A 1 92 ? -15.188 -25.109 -2.025 1 95.88 92 LEU A C 1
ATOM 758 O O . LEU A 1 92 ? -14.805 -26.172 -2.52 1 95.88 92 LEU A O 1
ATOM 762 N N . LEU A 1 93 ? -16.359 -24.641 -2.119 1 95.69 93 LEU A N 1
ATOM 763 C CA . LEU A 1 93 ? -17.359 -25.375 -2.889 1 95.69 93 LEU A CA 1
ATOM 764 C C . LEU A 1 93 ? -16.969 -25.438 -4.363 1 95.69 93 LEU A C 1
ATOM 766 O O . LEU A 1 93 ? -17.062 -26.484 -4.988 1 95.69 93 LEU A O 1
ATOM 770 N N . PHE A 1 94 ? -16.562 -24.359 -4.836 1 96.44 94 PHE A N 1
ATOM 771 C CA . PHE A 1 94 ? -16.141 -24.281 -6.23 1 96.44 94 PHE A CA 1
ATOM 772 C C . PHE A 1 94 ? -14.977 -25.234 -6.5 1 96.44 94 PHE A C 1
ATOM 774 O O . PHE A 1 94 ? -14.992 -25.984 -7.477 1 96.44 94 PHE A O 1
ATOM 781 N N . ILE A 1 95 ? -14.016 -25.188 -5.621 1 96.25 95 ILE A N 1
ATOM 782 C CA . ILE A 1 95 ? -12.828 -26.031 -5.77 1 96.25 95 ILE A CA 1
ATOM 783 C C . ILE A 1 95 ? -13.227 -27.5 -5.703 1 96.25 95 ILE A C 1
ATOM 785 O O . ILE A 1 95 ? -12.719 -28.328 -6.473 1 96.25 95 ILE A O 1
ATOM 789 N N . THR A 1 96 ? -14.133 -27.828 -4.852 1 96.56 96 THR A N 1
ATOM 790 C CA . THR A 1 96 ? -14.594 -29.219 -4.727 1 96.56 96 THR A CA 1
ATOM 791 C C . THR A 1 96 ? -15.273 -29.672 -6.012 1 96.56 96 THR A C 1
ATOM 793 O O . THR A 1 96 ? -14.938 -30.734 -6.547 1 96.56 96 THR A O 1
ATOM 796 N N . VAL A 1 97 ? -16.094 -28.859 -6.543 1 96.06 97 VAL A N 1
ATOM 797 C CA . VAL A 1 97 ? -16.859 -29.234 -7.73 1 96.06 97 VAL A CA 1
ATOM 798 C C . VAL A 1 97 ? -15.938 -29.281 -8.945 1 96.06 97 VAL A C 1
ATOM 800 O O . VAL A 1 97 ? -15.992 -30.234 -9.734 1 96.06 97 VAL A O 1
ATOM 803 N N . ILE A 1 98 ? -15.102 -28.344 -9.047 1 95.81 98 ILE A N 1
ATOM 804 C CA . ILE A 1 98 ? -14.273 -28.266 -10.242 1 95.81 98 ILE A CA 1
ATOM 805 C C . ILE A 1 98 ? -13.242 -29.391 -10.234 1 95.81 98 ILE A C 1
ATOM 807 O O . ILE A 1 98 ? -12.898 -29.938 -11.289 1 95.81 98 ILE A O 1
ATOM 811 N N . THR A 1 99 ? -12.727 -29.672 -9.047 1 96.25 99 THR A N 1
ATOM 812 C CA . THR A 1 99 ? -11.758 -30.766 -8.977 1 96.25 99 THR A CA 1
ATOM 813 C C . THR A 1 99 ? -12.43 -32.094 -9.25 1 96.25 99 THR A C 1
ATOM 815 O O . THR A 1 99 ? -11.836 -33 -9.867 1 96.25 99 THR A O 1
ATOM 818 N N . LEU A 1 100 ? -13.633 -32.281 -8.812 1 94.88 100 LEU A N 1
ATOM 819 C CA . LEU A 1 100 ? -14.398 -33.469 -9.156 1 94.88 100 LEU A CA 1
ATOM 820 C C . LEU A 1 100 ? -14.625 -33.562 -10.664 1 94.88 100 LEU A C 1
ATOM 822 O O . LEU A 1 100 ? -14.516 -34.625 -11.25 1 94.88 100 LEU A O 1
ATOM 826 N N . GLY A 1 101 ? -14.977 -32.438 -11.18 1 93.94 101 GLY A N 1
ATOM 827 C CA . GLY A 1 101 ? -15.141 -32.406 -12.625 1 93.94 101 GLY A CA 1
ATOM 828 C C . GLY A 1 101 ? -13.867 -32.719 -13.375 1 93.94 101 GLY A C 1
ATOM 829 O O . GLY A 1 101 ? -13.898 -33.406 -14.398 1 93.94 101 GLY A O 1
ATOM 830 N N . MET A 1 102 ? -12.75 -32.219 -12.93 1 94.62 102 MET A N 1
ATOM 831 C CA . MET A 1 102 ? -11.453 -32.5 -13.539 1 94.62 102 MET A CA 1
ATOM 832 C C . MET A 1 102 ? -11.156 -34 -13.492 1 94.62 102 MET A C 1
ATOM 834 O O . MET A 1 102 ? -10.664 -34.562 -14.469 1 94.62 102 MET A O 1
ATOM 838 N N . ARG A 1 103 ? -11.445 -34.625 -12.391 1 92.31 103 ARG A N 1
ATOM 839 C CA . ARG A 1 103 ? -11.195 -36.031 -12.25 1 92.31 103 ARG A CA 1
ATOM 840 C C . ARG A 1 103 ? -12.031 -36.844 -13.25 1 92.31 103 ARG A C 1
ATOM 842 O O . ARG A 1 103 ? -11.539 -37.781 -13.859 1 92.31 103 ARG A O 1
ATOM 849 N N . LEU A 1 104 ? -13.227 -36.469 -13.414 1 90.12 104 LEU A N 1
ATOM 850 C CA . LEU A 1 104 ? -14.102 -37.125 -14.375 1 90.12 104 LEU A CA 1
ATOM 851 C C . LEU A 1 104 ? -13.508 -37.062 -15.781 1 90.12 104 LEU A C 1
ATOM 853 O O . LEU A 1 104 ? -13.5 -38.062 -16.5 1 90.12 104 LEU A O 1
ATOM 857 N N . VAL A 1 105 ? -12.992 -35.938 -16.141 1 90.75 105 VAL A N 1
ATOM 858 C CA . VAL A 1 105 ? -12.438 -35.75 -17.484 1 90.75 105 VAL A CA 1
ATOM 859 C C . VAL A 1 105 ? -11.148 -36.562 -17.625 1 90.75 105 VAL A C 1
ATOM 861 O O . VAL A 1 105 ? -10.938 -37.219 -18.641 1 90.75 105 VAL A O 1
ATOM 864 N N . ILE A 1 106 ? -10.32 -36.594 -16.594 1 91.25 106 ILE A N 1
ATOM 865 C CA . ILE A 1 106 ? -9.016 -37.25 -16.641 1 91.25 106 ILE A CA 1
ATOM 866 C C . ILE A 1 106 ? -9.188 -38.75 -16.656 1 91.25 106 ILE A C 1
ATOM 868 O O . ILE A 1 106 ? -8.375 -39.469 -17.234 1 91.25 106 ILE A O 1
ATOM 872 N N . GLU A 1 107 ? -10.242 -39.25 -16.094 1 88.31 107 GLU A N 1
ATOM 873 C CA . GLU A 1 107 ? -10.523 -40.688 -16.109 1 88.31 107 GLU A CA 1
ATOM 874 C C . GLU A 1 107 ? -10.852 -41.156 -17.531 1 88.31 107 GLU A C 1
ATOM 876 O O . GLU A 1 107 ? -10.82 -42.375 -17.812 1 88.31 107 GLU A O 1
ATOM 881 N N . GLY A 1 108 ? -11.117 -40.219 -18.438 1 86.31 108 GLY A N 1
ATOM 882 C CA . GLY A 1 108 ? -11.414 -40.531 -19.812 1 86.31 108 GLY A CA 1
ATOM 883 C C . GLY A 1 108 ? -10.172 -40.688 -20.672 1 86.31 108 GLY A C 1
ATOM 884 O O . GLY A 1 108 ? -10.266 -41.094 -21.844 1 86.31 108 GLY A O 1
ATOM 885 N N . ILE A 1 109 ? -9.016 -40.438 -20.141 1 88.12 109 ILE A N 1
ATOM 886 C CA . ILE A 1 109 ? -7.777 -40.531 -20.891 1 88.12 109 ILE A CA 1
ATOM 887 C C . ILE A 1 109 ? -7.086 -41.875 -20.578 1 88.12 109 ILE A C 1
ATOM 889 O O . ILE A 1 109 ? -7.457 -42.562 -19.625 1 88.12 109 ILE A O 1
ATOM 893 N N . PRO A 1 110 ? -6.078 -42.219 -21.406 1 85.38 110 PRO A N 1
ATOM 894 C CA . PRO A 1 110 ? -5.383 -43.5 -21.156 1 85.38 110 PRO A CA 1
ATOM 895 C C . PRO A 1 110 ? -4.777 -43.562 -19.75 1 85.38 110 PRO A C 1
ATOM 897 O O . PRO A 1 110 ? -4.246 -42.594 -19.25 1 85.38 110 PRO A O 1
ATOM 900 N N . ILE A 1 111 ? -4.84 -44.719 -19.125 1 86.69 111 ILE A N 1
ATOM 901 C CA . ILE A 1 111 ? -4.512 -44.969 -17.734 1 86.69 111 ILE A CA 1
ATOM 902 C C . ILE A 1 111 ? -3.07 -44.531 -17.453 1 86.69 111 ILE A C 1
ATOM 904 O O . ILE A 1 111 ? -2.766 -44.031 -16.375 1 86.69 111 ILE A O 1
ATOM 908 N N . ALA A 1 112 ? -2.188 -44.688 -18.391 1 83.38 112 ALA A N 1
ATOM 909 C CA . ALA A 1 112 ? -0.763 -44.438 -18.203 1 83.38 112 ALA A CA 1
ATOM 910 C C . ALA A 1 112 ? -0.498 -42.938 -18.016 1 83.38 112 ALA A C 1
ATOM 912 O O . ALA A 1 112 ? 0.484 -42.562 -17.391 1 83.38 112 ALA A O 1
ATOM 913 N N . LEU A 1 113 ? -1.426 -42.125 -18.469 1 87.81 113 LEU A N 1
ATOM 914 C CA . LEU A 1 113 ? -1.193 -40.688 -18.469 1 87.81 113 LEU A CA 1
ATOM 915 C C . LEU A 1 113 ? -1.939 -40 -17.328 1 87.81 113 LEU A C 1
ATOM 917 O O . LEU A 1 113 ? -1.69 -38.844 -17.016 1 87.81 113 LEU A O 1
ATOM 921 N N . ARG A 1 114 ? -2.77 -40.719 -16.656 1 90.75 114 ARG A N 1
ATOM 922 C CA . ARG A 1 114 ? -3.727 -40.156 -15.719 1 90.75 114 ARG A CA 1
ATOM 923 C C . ARG A 1 114 ? -3.012 -39.5 -14.539 1 90.75 114 ARG A C 1
ATOM 925 O O . ARG A 1 114 ? -3.316 -38.375 -14.164 1 90.75 114 ARG A O 1
ATOM 932 N N . PRO A 1 115 ? -1.983 -40.094 -13.977 1 91.31 115 PRO A N 1
ATOM 933 C CA . PRO A 1 115 ? -1.382 -39.531 -12.766 1 91.31 115 PRO A CA 1
ATOM 934 C C . PRO A 1 115 ? -0.773 -38.156 -13 1 91.31 115 PRO A C 1
ATOM 936 O O . PRO A 1 115 ? -0.987 -37.25 -12.203 1 91.31 115 PRO A O 1
ATOM 939 N N . VAL A 1 116 ? -0.075 -37.969 -14.031 1 90.56 116 VAL A N 1
ATOM 940 C CA . VAL A 1 116 ? 0.619 -36.688 -14.281 1 90.56 116 VAL A CA 1
ATOM 941 C C . VAL A 1 116 ? -0.394 -35.594 -14.617 1 90.56 116 VAL A C 1
ATOM 943 O O . VAL A 1 116 ? -0.229 -34.438 -14.219 1 90.56 116 VAL A O 1
ATOM 946 N N . TRP A 1 117 ? -1.439 -35.969 -15.312 1 92.62 117 TRP A N 1
ATOM 947 C CA . TRP A 1 117 ? -2.479 -35 -15.625 1 92.62 117 TRP A CA 1
ATOM 948 C C . TRP A 1 117 ? -3.215 -34.531 -14.367 1 92.62 117 TRP A C 1
ATOM 950 O O . TRP A 1 117 ? -3.66 -33.406 -14.273 1 92.62 117 TRP A O 1
ATOM 960 N N . LEU A 1 118 ? -3.387 -35.438 -13.469 1 94.19 118 LEU A N 1
ATOM 961 C CA . LEU A 1 118 ? -3.998 -35.094 -12.195 1 94.19 118 LEU A CA 1
ATOM 962 C C . LEU A 1 118 ? -3.154 -34.062 -11.461 1 94.19 118 LEU A C 1
ATOM 964 O O . LEU A 1 118 ? -3.688 -33.062 -10.938 1 94.19 118 LEU A O 1
ATOM 968 N N . VAL A 1 119 ? -1.875 -34.25 -11.477 1 93.81 119 VAL A N 1
ATOM 969 C CA . VAL A 1 119 ? -0.985 -33.312 -10.781 1 93.81 119 VAL A CA 1
ATOM 970 C C . VAL A 1 119 ? -0.965 -31.969 -11.516 1 93.81 119 VAL A C 1
ATOM 972 O O . VAL A 1 119 ? -0.867 -30.922 -10.883 1 93.81 119 VAL A O 1
ATOM 975 N N . LEU A 1 120 ? -1.063 -32.031 -12.773 1 93.31 120 LEU A N 1
ATOM 976 C CA . LEU A 1 120 ? -1.191 -30.797 -13.539 1 93.31 120 LEU A CA 1
ATOM 977 C C . LEU A 1 120 ? -2.438 -30.031 -13.117 1 93.31 120 LEU A C 1
ATOM 979 O O . LEU A 1 120 ? -2.408 -28.797 -13.016 1 93.31 120 LEU A O 1
ATOM 983 N N . GLY A 1 121 ? -3.506 -30.797 -12.969 1 94.19 121 GLY A N 1
ATOM 984 C CA . GLY A 1 121 ? -4.719 -30.188 -12.445 1 94.19 121 GLY A CA 1
ATOM 985 C C . GLY A 1 121 ? -4.523 -29.547 -11.078 1 94.19 121 GLY A C 1
ATOM 986 O O . GLY A 1 121 ? -4.98 -28.438 -10.836 1 94.19 121 GLY A O 1
ATOM 987 N N . VAL A 1 122 ? -3.852 -30.25 -10.211 1 95.5 122 VAL A N 1
ATOM 988 C CA . VAL A 1 122 ? -3.574 -29.734 -8.875 1 95.5 122 VAL A CA 1
ATOM 989 C C . VAL A 1 122 ? -2.787 -28.438 -8.969 1 95.5 122 VAL A C 1
ATOM 991 O O . VAL A 1 122 ? -3.109 -27.453 -8.297 1 95.5 122 VAL A O 1
ATOM 994 N N . SER A 1 123 ? -1.74 -28.484 -9.773 1 93.56 123 SER A N 1
ATOM 995 C CA . SER A 1 123 ? -0.881 -27.312 -9.93 1 93.56 123 SER A CA 1
ATOM 996 C C . SER A 1 123 ? -1.682 -26.094 -10.367 1 93.56 123 SER A C 1
ATOM 998 O O . SER A 1 123 ? -1.483 -24.984 -9.852 1 93.56 123 SER A O 1
ATOM 1000 N N . THR A 1 124 ? -2.594 -26.266 -11.242 1 92.44 124 THR A N 1
ATOM 1001 C CA . THR A 1 124 ? -3.404 -25.172 -11.773 1 92.44 124 THR A CA 1
ATOM 1002 C C . THR A 1 124 ? -4.32 -24.609 -10.688 1 92.44 124 THR A C 1
ATOM 1004 O O . THR A 1 124 ? -4.418 -23.391 -10.523 1 92.44 124 THR A O 1
ATOM 1007 N N . VAL A 1 125 ? -4.949 -25.469 -10.008 1 94.75 125 VAL A N 1
ATOM 1008 C CA . VAL A 1 125 ? -5.887 -25.062 -8.977 1 94.75 125 VAL A CA 1
ATOM 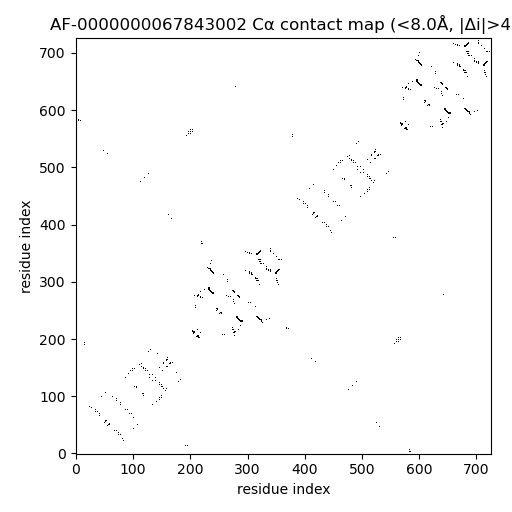1009 C C . VAL A 1 125 ? -5.137 -24.328 -7.859 1 94.75 125 VAL A C 1
ATOM 1011 O O . VAL A 1 125 ? -5.578 -23.281 -7.391 1 94.75 125 VAL A O 1
ATOM 1014 N N . LEU A 1 126 ? -4.012 -24.875 -7.492 1 94.5 126 LEU A N 1
ATOM 1015 C CA . LEU A 1 126 ? -3.232 -24.281 -6.418 1 94.5 126 LEU A CA 1
ATOM 1016 C C . LEU A 1 126 ? -2.719 -22.906 -6.824 1 94.5 126 LEU A C 1
ATOM 1018 O O . LEU A 1 126 ? -2.73 -21.969 -6.02 1 94.5 126 LEU A O 1
ATOM 1022 N N . TYR A 1 127 ? -2.301 -22.828 -8.031 1 91.88 127 TYR A N 1
ATOM 1023 C CA . TYR A 1 127 ? -1.854 -21.516 -8.516 1 91.88 127 TYR A CA 1
ATOM 1024 C C . TYR A 1 127 ? -2.992 -20.516 -8.492 1 91.88 127 TYR A C 1
ATOM 1026 O O . TYR A 1 127 ? -2.828 -19.391 -7.98 1 91.88 127 TYR A O 1
ATOM 1034 N N . ALA A 1 128 ? -4.109 -20.922 -8.977 1 91.62 128 ALA A N 1
ATOM 1035 C CA . ALA A 1 128 ? -5.266 -20.031 -9.023 1 91.62 128 ALA A CA 1
ATOM 1036 C C . ALA A 1 128 ? -5.676 -19.594 -7.621 1 91.62 128 ALA A C 1
ATOM 1038 O O . ALA A 1 128 ? -5.98 -18.422 -7.395 1 91.62 128 ALA A O 1
ATOM 1039 N N . MET A 1 129 ? -5.598 -20.484 -6.73 1 91.25 129 MET A N 1
ATOM 1040 C CA . MET A 1 129 ? -5.996 -20.203 -5.352 1 91.25 129 MET A CA 1
ATOM 1041 C C . MET A 1 129 ? -5.012 -19.25 -4.676 1 91.25 129 MET A C 1
ATOM 1043 O O . MET A 1 129 ? -5.395 -18.453 -3.818 1 91.25 129 MET A O 1
ATOM 1047 N N . SER A 1 130 ? -3.812 -19.328 -5.086 1 91 130 SER A N 1
ATOM 1048 C CA . SER A 1 130 ? -2.771 -18.531 -4.438 1 91 130 SER A CA 1
ATOM 1049 C C . SER A 1 130 ? -2.932 -17.047 -4.746 1 91 130 SER A C 1
ATOM 1051 O O . SER A 1 130 ? -2.424 -16.203 -4.012 1 91 130 SER A O 1
ATOM 1053 N N . VAL A 1 131 ? -3.643 -16.734 -5.793 1 89.94 131 VAL A N 1
ATOM 1054 C CA . VAL A 1 131 ? -3.734 -15.328 -6.195 1 89.94 131 VAL A CA 1
ATOM 1055 C C . VAL A 1 131 ? -5.105 -14.773 -5.812 1 89.94 131 VAL A C 1
ATOM 1057 O O . VAL A 1 131 ? -5.375 -13.586 -6.012 1 89.94 131 VAL A O 1
ATOM 1060 N N . LEU A 1 132 ? -5.973 -15.625 -5.289 1 91.81 132 LEU A N 1
ATOM 1061 C CA . LEU A 1 132 ? -7.309 -15.188 -4.879 1 91.81 132 LEU A CA 1
ATOM 1062 C C . LEU A 1 132 ? -7.293 -14.656 -3.453 1 91.81 132 LEU A C 1
ATOM 1064 O O . LEU A 1 132 ? -6.418 -15.016 -2.66 1 91.81 132 LEU A O 1
ATOM 1068 N N . PRO A 1 133 ? -8.203 -13.75 -3.189 1 90.94 133 PRO A N 1
ATOM 1069 C CA . PRO A 1 133 ? -8.266 -13.148 -1.858 1 90.94 133 PRO A CA 1
ATOM 1070 C C . PRO A 1 133 ? -8.977 -14.031 -0.836 1 90.94 133 PRO A C 1
ATOM 1072 O O . PRO A 1 133 ? -10 -13.641 -0.278 1 90.94 133 PRO A O 1
ATOM 1075 N N . VAL A 1 134 ? -8.406 -15.156 -0.514 1 93.25 134 VAL A N 1
ATOM 1076 C CA . VAL A 1 134 ? -9.008 -16.078 0.437 1 93.25 134 VAL A CA 1
ATOM 1077 C C . VAL A 1 134 ? -8.242 -16.047 1.755 1 93.25 134 VAL A C 1
ATOM 1079 O O . VAL A 1 134 ? -7.07 -15.648 1.788 1 93.25 134 VAL A O 1
ATOM 1082 N N . ARG A 1 135 ? -9.008 -16.453 2.809 1 92.75 135 ARG A N 1
ATOM 1083 C CA . ARG A 1 135 ? -8.391 -16.516 4.129 1 92.75 135 ARG A CA 1
ATOM 1084 C C . ARG A 1 135 ? -7.445 -17.703 4.23 1 92.75 135 ARG A C 1
ATOM 1086 O O . ARG A 1 135 ? -7.477 -18.6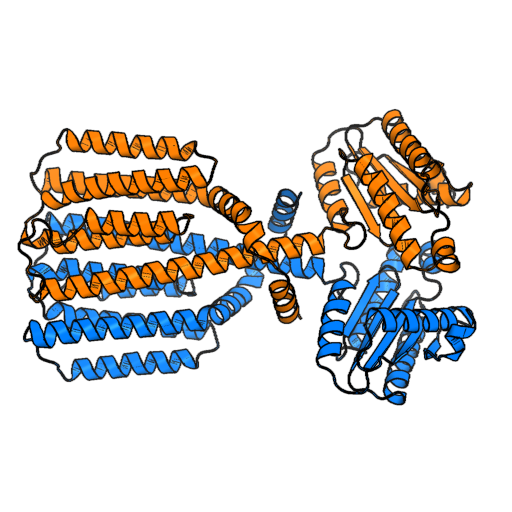09 3.385 1 92.75 135 ARG A O 1
ATOM 1093 N N . ARG A 1 136 ? -6.605 -17.719 5.211 1 93.44 136 ARG A N 1
ATOM 1094 C CA . ARG A 1 136 ? -5.602 -18.75 5.395 1 93.44 136 ARG A CA 1
ATOM 1095 C C . ARG A 1 136 ? -6.254 -20.125 5.527 1 93.44 136 ARG A C 1
ATOM 1097 O O . ARG A 1 136 ? -5.832 -21.094 4.879 1 93.44 136 ARG A O 1
ATOM 1104 N N . TRP A 1 137 ? -7.27 -20.156 6.352 1 93.94 137 TRP A N 1
ATOM 1105 C CA . TRP A 1 137 ? -7.898 -21.453 6.566 1 93.94 137 TRP A CA 1
ATOM 1106 C C . TRP A 1 137 ? -8.539 -21.969 5.281 1 93.94 137 TRP A C 1
ATOM 1108 O O . TRP A 1 137 ? -8.469 -23.156 4.973 1 93.94 137 TRP A O 1
ATOM 1118 N N . SER A 1 138 ? -9.227 -21.109 4.57 1 94.38 138 SER A N 1
ATOM 1119 C CA . SER A 1 138 ? -9.844 -21.5 3.305 1 94.38 138 SER A CA 1
ATOM 1120 C C . SER A 1 138 ? -8.797 -21.953 2.297 1 94.38 138 SER A C 1
ATOM 1122 O O . SER A 1 138 ? -9.031 -22.906 1.549 1 94.38 138 SER A O 1
ATOM 1124 N N . PHE A 1 139 ? -7.668 -21.312 2.268 1 96.25 139 PHE A N 1
ATOM 1125 C CA . PHE A 1 139 ? -6.582 -21.656 1.365 1 96.25 139 PHE A CA 1
ATOM 1126 C C . PHE A 1 139 ? -6.07 -23.062 1.659 1 96.25 139 PHE A C 1
ATOM 1128 O O . PHE A 1 139 ? -5.969 -23.906 0.754 1 96.25 139 PHE A O 1
ATOM 1135 N N . PHE A 1 140 ? -5.789 -23.391 2.846 1 97.06 140 PHE A N 1
ATOM 1136 C CA . PHE A 1 140 ? -5.219 -24.688 3.215 1 97.06 140 PHE A CA 1
ATOM 1137 C C . PHE A 1 140 ? -6.258 -25.781 3.094 1 97.06 140 PHE A C 1
ATOM 1139 O O . PHE A 1 140 ? -5.934 -26.922 2.725 1 97.06 140 PHE A O 1
ATOM 1146 N N . CYS A 1 141 ? -7.477 -25.484 3.375 1 96.94 141 CYS A N 1
ATOM 1147 C CA . CYS A 1 141 ? -8.539 -26.438 3.129 1 96.94 141 CYS A CA 1
ATOM 1148 C C . CYS A 1 141 ? -8.664 -26.75 1.643 1 96.94 141 CYS A C 1
ATOM 1150 O O . CYS A 1 141 ? -8.82 -27.922 1.26 1 96.94 141 CYS A O 1
ATOM 1152 N N . ALA A 1 142 ? -8.625 -25.688 0.907 1 96.56 142 ALA A N 1
ATOM 1153 C CA . ALA A 1 142 ? -8.68 -25.875 -0.541 1 96.56 142 ALA A CA 1
ATOM 1154 C C . ALA A 1 142 ? -7.512 -26.734 -1.028 1 96.56 142 ALA A C 1
ATOM 1156 O O . ALA A 1 142 ? -7.676 -27.562 -1.924 1 96.56 142 ALA A O 1
ATOM 1157 N N . MET A 1 143 ? -6.367 -26.469 -0.476 1 97.31 143 MET A N 1
ATOM 1158 C CA . MET A 1 143 ? -5.188 -27.25 -0.834 1 97.31 143 MET A CA 1
ATOM 1159 C C . MET A 1 143 ? -5.395 -28.734 -0.507 1 97.31 143 MET A C 1
ATOM 1161 O O . MET A 1 143 ? -5.121 -29.594 -1.338 1 97.31 143 MET A O 1
ATOM 1165 N N . VAL A 1 144 ? -5.938 -29 0.613 1 96.94 144 VAL A N 1
ATOM 1166 C CA . VAL A 1 144 ? -6.195 -30.359 1.05 1 96.94 144 VAL A CA 1
ATOM 1167 C C . VAL A 1 144 ? -7.25 -31 0.147 1 96.94 144 VAL A C 1
ATOM 1169 O O . VAL A 1 144 ? -7.062 -32.125 -0.331 1 96.94 144 VAL A O 1
ATOM 1172 N N . ILE A 1 145 ? -8.305 -30.312 -0.094 1 97.25 145 ILE A N 1
ATOM 1173 C CA . ILE A 1 145 ? -9.375 -30.797 -0.952 1 97.25 145 ILE A CA 1
ATOM 1174 C C . ILE A 1 145 ? -8.82 -31.125 -2.334 1 97.25 145 ILE A C 1
ATOM 1176 O O . ILE A 1 145 ? -9.117 -32.188 -2.895 1 97.25 145 ILE A O 1
ATOM 1180 N N . THR A 1 146 ? -8 -30.25 -2.844 1 97.12 146 THR A N 1
ATOM 1181 C CA . THR A 1 146 ? -7.441 -30.438 -4.18 1 97.12 146 THR A CA 1
ATOM 1182 C C . THR A 1 146 ? -6.566 -31.688 -4.234 1 97.12 146 THR A C 1
ATOM 1184 O O . THR A 1 146 ? -6.699 -32.5 -5.148 1 97.12 146 THR A O 1
ATOM 1187 N N . TRP A 1 147 ? -5.75 -31.906 -3.244 1 96.19 147 TRP A N 1
ATOM 1188 C CA . TRP A 1 147 ? -4.863 -33.062 -3.236 1 96.19 147 TRP A CA 1
ATOM 1189 C C . TRP A 1 147 ? -5.648 -34.344 -3.016 1 96.19 147 TRP A C 1
ATOM 1191 O O . TRP A 1 147 ? -5.297 -35.406 -3.566 1 96.19 147 TRP A O 1
ATOM 1201 N N . VAL A 1 148 ? -6.672 -34.312 -2.25 1 95.31 148 VAL A N 1
ATOM 1202 C CA . VAL A 1 148 ? -7.484 -35.5 -1.975 1 95.31 148 VAL A CA 1
ATOM 1203 C C . VAL A 1 148 ? -8.297 -35.875 -3.213 1 95.31 148 VAL A C 1
ATOM 1205 O O . VAL A 1 148 ? -8.328 -37.031 -3.627 1 95.31 148 VAL A O 1
ATOM 1208 N N . MET A 1 149 ? -8.906 -34.938 -3.83 1 95.44 149 MET A N 1
ATOM 1209 C CA . MET A 1 149 ? -9.781 -35.156 -4.973 1 95.44 149 MET A CA 1
ATOM 1210 C C . MET A 1 149 ? -8.977 -35.562 -6.207 1 95.44 149 MET A C 1
ATOM 1212 O O . MET A 1 149 ? -9.422 -36.375 -7.008 1 95.44 149 MET A O 1
ATOM 1216 N N . LEU A 1 150 ? -7.781 -34.938 -6.32 1 96 150 LEU A N 1
ATOM 1217 C CA . LEU A 1 150 ? -6.957 -35.219 -7.492 1 96 150 LEU A CA 1
ATOM 1218 C C . LEU A 1 150 ? -5.715 -36 -7.113 1 96 150 LEU A C 1
ATOM 1220 O O . LEU A 1 150 ? -4.629 -35.781 -7.645 1 96 150 LEU A O 1
ATOM 1224 N N . ASN A 1 151 ? -5.91 -36.938 -6.184 1 93.12 151 ASN A N 1
ATOM 1225 C CA . ASN A 1 151 ? -4.82 -37.781 -5.738 1 93.12 151 ASN A CA 1
ATOM 1226 C C . ASN A 1 151 ? -4.309 -38.688 -6.867 1 93.12 151 ASN A C 1
ATOM 1228 O O . ASN A 1 151 ? -5.059 -39.5 -7.418 1 93.12 151 ASN A O 1
ATOM 1232 N N . PRO A 1 152 ? -3.002 -38.531 -7.242 1 91.88 152 PRO A N 1
ATOM 1233 C CA . PRO A 1 152 ? -2.494 -39.281 -8.391 1 91.88 152 PRO A CA 1
ATOM 1234 C C . PRO A 1 152 ? -2.307 -40.781 -8.086 1 91.88 152 PRO A C 1
ATOM 1236 O O . PRO A 1 152 ? -2.121 -41.562 -9 1 91.88 152 PRO A O 1
ATOM 1239 N N . PHE A 1 153 ? -2.412 -41.25 -6.898 1 90.25 153 PHE A N 1
ATOM 1240 C CA . PHE A 1 153 ? -2.143 -42.625 -6.523 1 90.25 153 PHE A CA 1
ATOM 1241 C C . PHE A 1 153 ? -3.441 -43.406 -6.379 1 90.25 153 PHE A C 1
ATOM 1243 O O . PHE A 1 153 ? -3.422 -44.656 -6.277 1 90.25 153 PHE A O 1
ATOM 1250 N N . TYR A 1 154 ? -4.469 -42.688 -6.406 1 83.94 154 TYR A N 1
ATOM 1251 C CA . TYR A 1 154 ? -5.758 -43.375 -6.27 1 83.94 154 TYR A CA 1
ATOM 1252 C C . TYR A 1 154 ? -6.254 -43.875 -7.621 1 83.94 154 TYR A C 1
ATOM 1254 O O . TYR A 1 154 ? -6.48 -43.062 -8.539 1 83.94 154 TYR A O 1
ATOM 1262 N N . HIS A 1 155 ? -6.422 -45.156 -7.742 1 77.56 155 HIS A N 1
ATOM 1263 C CA . HIS A 1 155 ? -6.957 -45.812 -8.93 1 77.56 155 HIS A CA 1
ATOM 1264 C C . HIS A 1 155 ? -6.016 -45.656 -10.117 1 77.56 155 HIS A C 1
ATOM 1266 O O . HIS A 1 155 ? -6.465 -45.469 -11.258 1 77.56 155 HIS A O 1
ATOM 1272 N N . THR A 1 156 ? -4.773 -45.406 -9.727 1 76.06 156 THR A N 1
ATOM 1273 C CA . THR A 1 156 ? -3.754 -45.406 -10.766 1 76.06 156 THR A CA 1
ATOM 1274 C C . THR A 1 156 ? -2.719 -46.5 -10.523 1 76.06 156 THR A C 1
ATOM 1276 O O . THR A 1 156 ? -2.711 -47.125 -9.461 1 76.06 156 THR A O 1
ATOM 1279 N N . ARG A 1 157 ? -2.146 -47.156 -11.43 1 76.5 157 ARG A N 1
ATOM 1280 C CA . ARG A 1 157 ? -1.231 -48.281 -11.328 1 76.5 157 ARG A CA 1
ATOM 1281 C C . ARG A 1 157 ? 0.161 -47.812 -10.906 1 76.5 157 ARG A C 1
ATOM 1283 O O . ARG A 1 157 ? 1.121 -48.594 -10.977 1 76.5 157 ARG A O 1
ATOM 1290 N N . ILE A 1 158 ? 0.205 -46.594 -10.297 1 84 158 ILE A N 1
ATOM 1291 C CA . ILE A 1 158 ? 1.547 -46.094 -10.008 1 84 158 ILE A CA 1
ATOM 1292 C C . ILE A 1 158 ? 1.938 -46.469 -8.578 1 84 158 ILE A C 1
ATOM 1294 O O . ILE A 1 158 ? 1.126 -46.344 -7.66 1 84 158 ILE A O 1
ATOM 1298 N N . GLU A 1 159 ? 3.113 -47 -8.469 1 86.19 159 GLU A N 1
ATOM 1299 C CA . GLU A 1 159 ? 3.676 -47.344 -7.16 1 86.19 159 GLU A CA 1
ATOM 1300 C C . GLU A 1 159 ? 4.543 -46.188 -6.633 1 86.19 159 GLU A C 1
ATOM 1302 O O . GLU A 1 159 ? 5.371 -45.656 -7.363 1 86.19 159 GLU A O 1
ATOM 1307 N N . PRO A 1 160 ? 4.277 -45.844 -5.355 1 85.31 160 PRO A N 1
ATOM 1308 C CA . PRO A 1 160 ? 5.016 -44.719 -4.777 1 85.31 160 PRO A CA 1
ATOM 1309 C C . PRO A 1 160 ? 6.527 -44.938 -4.797 1 85.31 160 PRO A C 1
ATOM 1311 O O . PRO A 1 160 ? 7.293 -43.969 -4.836 1 85.31 160 PRO A O 1
ATOM 1314 N N . ASP A 1 161 ? 6.957 -46.156 -4.801 1 84.19 161 ASP A N 1
ATOM 1315 C CA . ASP A 1 161 ? 8.391 -46.438 -4.723 1 84.19 161 ASP A CA 1
ATOM 1316 C C . ASP A 1 161 ? 9.008 -46.531 -6.117 1 84.19 161 ASP A C 1
ATOM 1318 O O . ASP A 1 161 ? 10.227 -46.625 -6.254 1 84.19 161 ASP A O 1
ATOM 1322 N N . ALA A 1 162 ? 8.133 -46.438 -7.059 1 88.25 162 ALA A N 1
ATOM 1323 C CA . ALA A 1 162 ? 8.625 -46.438 -8.43 1 88.25 162 ALA A CA 1
ATOM 1324 C C . ALA A 1 162 ? 9.117 -45.062 -8.859 1 88.25 162 ALA A C 1
ATOM 1326 O O . ALA A 1 162 ? 8.945 -44.094 -8.133 1 88.25 162 ALA A O 1
ATOM 1327 N N . LEU A 1 163 ? 9.852 -45 -9.969 1 89.06 163 LEU A N 1
ATOM 1328 C CA . LEU A 1 163 ? 10.438 -43.781 -10.508 1 89.06 163 LEU A CA 1
ATOM 1329 C C . LEU A 1 163 ? 9.383 -42.656 -10.602 1 89.06 163 LEU A C 1
ATOM 1331 O O . LEU A 1 163 ? 9.562 -41.594 -10.039 1 89.06 163 LEU A O 1
ATOM 1335 N N . GLU A 1 164 ? 8.32 -43 -11.242 1 88.88 164 GLU A N 1
ATOM 1336 C CA . GLU A 1 164 ? 7.27 -42 -11.453 1 88.88 164 GLU A CA 1
ATOM 1337 C C . GLU A 1 164 ? 6.641 -41.562 -10.133 1 88.88 164 GLU A C 1
ATOM 1339 O O . GLU A 1 164 ? 6.34 -40.406 -9.938 1 88.88 164 GLU A O 1
ATOM 1344 N N . GLY A 1 165 ? 6.441 -42.562 -9.258 1 90.44 165 GLY A N 1
ATOM 1345 C CA . GLY A 1 165 ? 5.859 -42.25 -7.961 1 90.44 165 GLY A CA 1
ATOM 1346 C C . GLY A 1 165 ? 6.723 -41.344 -7.117 1 90.44 165 GLY A C 1
ATOM 1347 O O . GLY A 1 165 ? 6.223 -40.375 -6.535 1 90.44 165 GLY A O 1
ATOM 1348 N N . ALA A 1 166 ? 7.973 -41.594 -7.113 1 91.69 166 ALA A N 1
ATOM 1349 C CA . ALA A 1 166 ? 8.914 -40.781 -6.355 1 91.69 166 ALA A CA 1
ATOM 1350 C C . ALA A 1 166 ? 8.961 -39.344 -6.898 1 91.69 166 ALA A C 1
ATOM 1352 O O . ALA A 1 166 ? 9.023 -38.375 -6.129 1 91.69 166 ALA A O 1
ATOM 1353 N N . MET A 1 167 ? 8.945 -39.219 -8.148 1 93.19 167 MET A N 1
ATOM 1354 C CA . MET A 1 167 ? 8.961 -37.906 -8.781 1 93.19 167 MET A CA 1
ATOM 1355 C C . MET A 1 167 ? 7.695 -37.125 -8.445 1 93.19 167 MET A C 1
ATOM 1357 O O . MET A 1 167 ? 7.758 -35.938 -8.148 1 93.19 167 MET A O 1
ATOM 1361 N N . LEU A 1 168 ? 6.598 -37.781 -8.477 1 93.44 168 LEU A N 1
ATOM 1362 C CA . LEU A 1 168 ? 5.324 -37.125 -8.219 1 93.44 168 LEU A CA 1
ATOM 1363 C C . LEU A 1 168 ? 5.234 -36.656 -6.77 1 93.44 168 LEU A C 1
ATOM 1365 O O . LEU A 1 168 ? 4.742 -35.562 -6.496 1 93.44 168 LEU A O 1
ATOM 1369 N N . ILE A 1 169 ? 5.695 -37.469 -5.91 1 93.5 169 ILE A N 1
ATOM 1370 C CA . ILE A 1 169 ? 5.68 -37.094 -4.496 1 93.5 169 ILE A CA 1
ATOM 1371 C C . ILE A 1 169 ? 6.566 -35.875 -4.262 1 93.5 169 ILE A C 1
ATOM 1373 O O . ILE A 1 169 ? 6.16 -34.938 -3.586 1 93.5 169 ILE A O 1
ATOM 1377 N N . SER A 1 170 ? 7.758 -35.906 -4.824 1 92.75 170 SER A N 1
ATOM 1378 C CA . SER A 1 170 ? 8.672 -34.781 -4.684 1 92.75 170 SER A CA 1
ATOM 1379 C C . SER A 1 170 ? 8.07 -33.5 -5.273 1 92.75 170 SER A C 1
ATOM 1381 O O . SER A 1 170 ? 8.18 -32.438 -4.68 1 92.75 170 SER A O 1
ATOM 1383 N N . TYR A 1 171 ? 7.469 -33.656 -6.375 1 93.12 171 TYR A N 1
ATOM 1384 C CA . TYR A 1 171 ? 6.836 -32.5 -7.016 1 93.12 171 TYR A CA 1
ATOM 1385 C C . TYR A 1 171 ? 5.719 -31.938 -6.145 1 93.12 171 TYR A C 1
ATOM 1387 O O . TYR A 1 171 ? 5.586 -30.719 -6.004 1 93.12 171 TYR A O 1
ATOM 1395 N N . ALA A 1 172 ? 4.934 -32.875 -5.633 1 93.44 172 ALA A N 1
ATOM 1396 C CA . ALA A 1 172 ? 3.807 -32.469 -4.793 1 93.44 172 ALA A CA 1
ATOM 1397 C C . ALA A 1 172 ? 4.281 -31.656 -3.59 1 93.44 172 ALA A C 1
ATOM 1399 O O . ALA A 1 172 ? 3.707 -30.609 -3.273 1 93.44 172 ALA A O 1
ATOM 1400 N N . VAL A 1 173 ? 5.293 -32.094 -3.004 1 93.62 173 VAL A N 1
ATOM 1401 C CA . VAL A 1 173 ? 5.836 -31.422 -1.83 1 93.62 173 VAL A CA 1
ATOM 1402 C C . VAL A 1 173 ? 6.395 -30.062 -2.229 1 93.62 173 VAL A C 1
ATOM 1404 O O . VAL A 1 173 ? 6.121 -29.047 -1.567 1 93.62 173 VAL A O 1
ATOM 1407 N N . PHE A 1 174 ? 7.102 -30.062 -3.256 1 93.25 174 PHE A N 1
ATOM 1408 C CA . PHE A 1 174 ? 7.711 -28.828 -3.744 1 93.25 174 PHE A CA 1
ATOM 1409 C C . PHE A 1 174 ? 6.645 -27.797 -4.102 1 93.25 174 PHE A C 1
ATOM 1411 O O . PHE A 1 174 ? 6.703 -26.656 -3.65 1 93.25 174 PHE A O 1
ATOM 1418 N N . LEU A 1 175 ? 5.734 -28.234 -4.898 1 92.81 175 LEU A N 1
ATOM 1419 C CA . LEU A 1 175 ? 4.688 -27.344 -5.367 1 92.81 175 LEU A CA 1
ATOM 1420 C C . LEU A 1 175 ? 3.877 -26.797 -4.199 1 92.81 175 LEU A C 1
ATOM 1422 O O . LEU A 1 175 ? 3.605 -25.594 -4.133 1 92.81 175 LEU A O 1
ATOM 1426 N N . SER A 1 176 ? 3.471 -27.672 -3.285 1 94.69 176 SER A N 1
ATOM 1427 C CA . SER A 1 176 ? 2.693 -27.266 -2.123 1 94.69 176 SER A CA 1
ATOM 1428 C C . SER A 1 176 ? 3.463 -26.266 -1.269 1 94.69 176 SER A C 1
ATOM 1430 O O . SER A 1 176 ? 2.896 -25.281 -0.796 1 94.69 176 SER A O 1
ATOM 1432 N N . GLY A 1 177 ? 4.75 -26.531 -1.104 1 93 177 GLY A N 1
ATOM 1433 C CA . GLY A 1 177 ? 5.578 -25.609 -0.345 1 93 177 GLY A CA 1
ATOM 1434 C C . GLY A 1 177 ? 5.715 -24.25 -1.004 1 93 177 GLY A C 1
ATOM 1435 O O . GLY A 1 177 ? 5.594 -23.219 -0.341 1 93 177 GLY A O 1
ATOM 1436 N N . LEU A 1 178 ? 5.914 -24.281 -2.256 1 91.56 178 LEU A N 1
ATOM 1437 C CA . LEU A 1 178 ? 6.098 -23.047 -3.02 1 91.56 178 LEU A CA 1
ATOM 1438 C C . LEU A 1 178 ? 4.828 -22.203 -2.994 1 91.56 178 LEU A C 1
ATOM 1440 O O . LEU A 1 178 ? 4.887 -21 -2.717 1 91.56 178 LEU A O 1
ATOM 1444 N N . VAL A 1 179 ? 3.746 -22.828 -3.258 1 93.69 179 VAL A N 1
ATOM 1445 C CA . VAL A 1 179 ? 2.469 -22.125 -3.32 1 93.69 179 VAL A CA 1
ATOM 1446 C C . VAL A 1 179 ? 2.102 -21.594 -1.936 1 93.69 179 VAL A C 1
ATOM 1448 O O . VAL A 1 179 ? 1.65 -20.469 -1.799 1 93.69 179 VAL A O 1
ATOM 1451 N N . SER A 1 180 ? 2.324 -22.422 -0.903 1 94.75 180 SER A N 1
ATOM 1452 C CA . SER A 1 180 ? 2.021 -22.016 0.463 1 94.75 180 SER A CA 1
ATOM 1453 C C . SER A 1 180 ? 2.877 -20.828 0.882 1 94.75 180 SER A C 1
ATOM 1455 O O . SER A 1 180 ? 2.361 -19.844 1.422 1 94.75 180 SER A O 1
ATOM 1457 N N . TYR A 1 181 ? 4.078 -20.891 0.559 1 92.19 181 TYR A N 1
ATOM 1458 C CA . TYR A 1 181 ? 4.992 -19.828 0.931 1 92.19 181 TYR A CA 1
ATOM 1459 C C . TYR A 1 181 ? 4.648 -18.531 0.193 1 92.19 181 TYR A C 1
ATOM 1461 O O . TYR A 1 181 ? 4.598 -17.453 0.798 1 92.19 181 TYR A O 1
ATOM 1469 N N . SER A 1 182 ? 4.523 -18.688 -1.057 1 90.94 182 SER A N 1
ATOM 1470 C CA . SER A 1 182 ? 4.18 -17.516 -1.864 1 90.94 182 SER A CA 1
ATOM 1471 C C . SER A 1 182 ? 2.891 -16.859 -1.377 1 90.94 182 SER A C 1
ATOM 1473 O O . SER A 1 182 ? 2.812 -15.641 -1.262 1 90.94 182 SER A O 1
ATOM 1475 N N . TYR A 1 183 ? 1.921 -17.672 -1.068 1 93.62 183 TYR A N 1
ATOM 1476 C CA . TYR A 1 183 ? 0.638 -17.172 -0.574 1 93.62 183 TYR A CA 1
ATOM 1477 C C . TYR A 1 183 ? 0.815 -16.406 0.724 1 93.62 183 TYR A C 1
ATOM 1479 O O . TYR A 1 183 ? 0.318 -15.281 0.855 1 93.62 183 TYR A O 1
ATOM 1487 N N . LEU A 1 184 ? 1.525 -16.953 1.624 1 93.75 184 LEU A N 1
ATOM 1488 C CA . LEU A 1 184 ? 1.7 -16.344 2.936 1 93.75 184 LEU A CA 1
ATOM 1489 C C . LEU A 1 184 ? 2.484 -15.039 2.824 1 93.75 184 LEU A C 1
ATOM 1491 O O . LEU A 1 184 ? 2.141 -14.047 3.471 1 93.75 184 LEU A O 1
ATOM 1495 N N . GLN A 1 185 ? 3.455 -15.07 2.008 1 89.81 185 GLN A N 1
ATOM 1496 C CA . GLN A 1 185 ? 4.281 -13.875 1.856 1 89.81 185 GLN A CA 1
ATOM 1497 C C . GLN A 1 185 ? 3.504 -12.75 1.189 1 89.81 185 GLN A C 1
ATOM 1499 O O . GLN A 1 185 ? 3.59 -11.594 1.611 1 89.81 185 GLN A O 1
ATOM 1504 N N . ILE A 1 186 ? 2.803 -13.086 0.199 1 89.25 186 ILE A N 1
ATOM 1505 C CA . ILE A 1 186 ? 2.025 -12.086 -0.524 1 89.25 186 ILE A CA 1
ATOM 1506 C C . ILE A 1 186 ? 0.941 -11.516 0.387 1 89.25 186 ILE A C 1
ATOM 1508 O O . ILE A 1 186 ? 0.719 -10.305 0.417 1 89.25 186 ILE A O 1
ATOM 1512 N N . ARG A 1 187 ? 0.332 -12.391 1.116 1 89.75 187 ARG A N 1
ATOM 1513 C CA . ARG A 1 187 ? -0.711 -11.953 2.041 1 89.75 187 ARG A CA 1
ATOM 1514 C C . ARG A 1 187 ? -0.146 -11.023 3.107 1 89.75 187 ARG A C 1
ATOM 1516 O O . ARG A 1 187 ? -0.769 -10.016 3.455 1 89.75 187 ARG A O 1
ATOM 1523 N N . LYS A 1 188 ? 0.912 -11.328 3.596 1 89.31 188 LYS A N 1
ATOM 1524 C CA . LYS A 1 188 ? 1.578 -10.508 4.598 1 89.31 188 LYS A CA 1
ATOM 1525 C C . LYS A 1 188 ? 1.909 -9.125 4.039 1 89.31 188 LYS A C 1
ATOM 1527 O O . LYS A 1 188 ? 1.674 -8.109 4.699 1 89.31 188 LYS A O 1
ATOM 1532 N N . ALA A 1 189 ? 2.416 -9.141 2.934 1 87.31 189 ALA A N 1
ATOM 1533 C CA . ALA A 1 189 ? 2.777 -7.879 2.291 1 87.31 189 ALA A CA 1
ATOM 1534 C C . ALA A 1 189 ? 1.545 -7.012 2.051 1 87.31 189 ALA A C 1
ATOM 1536 O O . ALA A 1 189 ? 1.576 -5.801 2.281 1 87.31 189 ALA A O 1
ATOM 1537 N N . LYS A 1 190 ? 0.519 -7.602 1.614 1 88.75 190 LYS A N 1
ATOM 1538 C CA . LYS A 1 190 ? -0.719 -6.871 1.352 1 88.75 190 LYS A CA 1
ATOM 1539 C C . LYS A 1 190 ? -1.294 -6.285 2.637 1 88.75 190 LYS A C 1
ATOM 1541 O O . LYS A 1 190 ? -1.762 -5.145 2.648 1 88.75 190 LYS A O 1
ATOM 1546 N N . LEU A 1 191 ? -1.294 -7.078 3.629 1 88 191 LEU A N 1
ATOM 1547 C CA . LEU A 1 191 ? -1.79 -6.637 4.926 1 88 191 LEU A CA 1
ATOM 1548 C C . LEU A 1 191 ? -0.978 -5.453 5.441 1 88 191 LEU A C 1
ATOM 1550 O O . LEU A 1 191 ? -1.544 -4.465 5.914 1 88 191 LEU A O 1
ATOM 1554 N N . HIS A 1 192 ? 0.264 -5.574 5.344 1 86.06 192 HIS A N 1
ATOM 1555 C CA . HIS A 1 192 ? 1.152 -4.508 5.797 1 86.06 192 HIS A CA 1
ATOM 1556 C C . HIS A 1 192 ? 0.9 -3.217 5.027 1 86.06 192 HIS A C 1
ATOM 1558 O O . HIS A 1 192 ? 0.849 -2.135 5.617 1 86.06 192 HIS A O 1
ATOM 1564 N N . ASN A 1 193 ? 0.795 -3.34 3.799 1 86.88 193 ASN A N 1
ATOM 1565 C CA . ASN A 1 193 ? 0.556 -2.168 2.967 1 86.88 193 ASN A CA 1
ATOM 1566 C C . ASN A 1 193 ? -0.784 -1.513 3.289 1 86.88 193 ASN A C 1
ATOM 1568 O O . ASN A 1 193 ? -0.905 -0.287 3.256 1 86.88 193 ASN A O 1
ATOM 1572 N N . PHE A 1 194 ? -1.764 -2.262 3.547 1 87.19 194 PHE A N 1
ATOM 1573 C CA . PHE A 1 194 ? -3.084 -1.759 3.906 1 87.19 194 PHE A CA 1
ATOM 1574 C C . PHE A 1 194 ? -3.025 -0.963 5.207 1 87.19 194 PHE A C 1
ATOM 1576 O O . PHE A 1 194 ? -3.557 0.146 5.285 1 87.19 194 PHE A O 1
ATOM 1583 N N . TYR A 1 195 ? -2.318 -1.486 6.098 1 84.69 195 TYR A N 1
ATOM 1584 C CA . TYR A 1 195 ? -2.174 -0.825 7.391 1 84.69 195 TYR A CA 1
ATOM 1585 C C . TYR A 1 195 ? -1.398 0.48 7.254 1 84.69 195 TYR A C 1
ATOM 1587 O O . TYR A 1 195 ? -1.789 1.504 7.816 1 84.69 195 TYR A O 1
ATOM 1595 N N . LEU A 1 196 ? -0.375 0.371 6.543 1 84.69 196 LEU A N 1
ATOM 1596 C CA . LEU A 1 196 ? 0.433 1.564 6.316 1 84.69 196 LEU A CA 1
ATOM 1597 C C . LEU A 1 196 ? -0.398 2.674 5.68 1 84.69 196 LEU A C 1
ATOM 1599 O O . LEU A 1 196 ? -0.333 3.828 6.109 1 84.69 196 LEU A O 1
ATOM 1603 N N . SER A 1 197 ? -1.109 2.285 4.715 1 85.88 197 SER A N 1
ATOM 1604 C CA . SER A 1 197 ? -1.948 3.254 4.02 1 85.88 197 SER A CA 1
ATOM 1605 C C . SER A 1 197 ? -2.982 3.865 4.961 1 85.88 197 SER A C 1
ATOM 1607 O O . SER A 1 197 ? -3.262 5.062 4.891 1 85.88 197 SER A O 1
ATOM 1609 N N . LYS A 1 198 ? -3.541 3.127 5.805 1 84.31 198 LYS A N 1
ATOM 1610 C CA . LYS A 1 198 ? -4.559 3.611 6.734 1 84.31 198 LYS A CA 1
ATOM 1611 C C . LYS A 1 198 ? -3.961 4.59 7.742 1 84.31 198 LYS A C 1
ATOM 1613 O O . LYS A 1 198 ? -4.555 5.629 8.031 1 84.31 198 LYS A O 1
ATOM 1618 N N . VAL A 1 199 ? -2.875 4.223 8.219 1 85.19 199 VAL A N 1
ATOM 1619 C CA . VAL A 1 199 ? -2.195 5.082 9.18 1 85.19 199 VAL A CA 1
ATOM 1620 C C . VAL A 1 199 ? -1.802 6.395 8.516 1 85.19 199 VAL A C 1
ATOM 1622 O O . VAL A 1 199 ? -2.002 7.473 9.086 1 85.19 199 VAL A O 1
ATOM 1625 N N . LEU A 1 200 ? -1.273 6.297 7.367 1 86.38 200 LEU A N 1
ATOM 1626 C CA . LEU A 1 200 ? -0.848 7.496 6.648 1 86.38 200 LEU A CA 1
ATOM 1627 C C . LEU A 1 200 ? -2.043 8.383 6.312 1 86.38 200 LEU A C 1
ATOM 1629 O O . LEU A 1 200 ? -1.94 9.609 6.344 1 86.38 200 LEU A O 1
ATOM 1633 N N . LEU A 1 201 ? -3.104 7.762 6.031 1 85.81 201 LEU A N 1
ATOM 1634 C CA . LEU A 1 201 ? -4.328 8.5 5.754 1 85.81 201 LEU A CA 1
ATOM 1635 C C . LEU A 1 201 ? -4.793 9.266 6.988 1 85.81 201 LEU A C 1
ATOM 1637 O O . LEU A 1 201 ? -5.164 10.438 6.895 1 85.81 201 LEU A O 1
ATOM 1641 N N . GLU A 1 202 ? -4.77 8.609 7.996 1 84.19 202 GLU A N 1
ATOM 1642 C CA . GLU A 1 202 ? -5.16 9.242 9.25 1 84.19 202 GLU A CA 1
ATOM 1643 C C . GLU A 1 202 ? -4.227 10.398 9.602 1 84.19 202 GLU A C 1
ATOM 1645 O O . GLU A 1 202 ? -4.676 11.461 10.039 1 84.19 202 GLU A O 1
ATOM 1650 N N . GLN A 1 203 ? -3.039 10.18 9.398 1 84.94 203 GLN A N 1
ATOM 1651 C CA . GLN A 1 203 ? -2.047 11.188 9.742 1 84.94 203 GLN A CA 1
ATOM 1652 C C . GLN A 1 203 ? -2.105 12.367 8.781 1 84.94 203 GLN A C 1
ATOM 1654 O O . GLN A 1 203 ? -1.814 13.508 9.156 1 84.94 203 GLN A O 1
ATOM 1659 N N . ALA A 1 204 ? -2.508 12.055 7.664 1 84.56 204 ALA A N 1
ATOM 1660 C CA . ALA A 1 204 ? -2.523 13.094 6.637 1 84.56 204 ALA A CA 1
ATOM 1661 C C . ALA A 1 204 ? -3.83 13.883 6.676 1 84.56 204 ALA A C 1
ATOM 1663 O O . ALA A 1 204 ? -3.859 15.062 6.324 1 84.56 204 ALA A O 1
ATOM 1664 N N . TYR A 1 205 ? -4.875 13.25 7.215 1 88.38 205 TYR A N 1
ATOM 1665 C CA . TYR A 1 205 ? -6.164 13.891 6.992 1 88.38 205 TYR A CA 1
ATOM 1666 C C . TYR A 1 205 ? -6.914 14.078 8.305 1 88.38 205 TYR A C 1
ATOM 1668 O O . TYR A 1 205 ? -8.008 14.648 8.328 1 88.38 205 TYR A O 1
ATOM 1676 N N . VAL A 1 206 ? -6.383 13.703 9.375 1 87.88 206 VAL A N 1
ATOM 1677 C CA . VAL A 1 206 ? -7.012 13.867 10.68 1 87.88 206 VAL A CA 1
ATOM 1678 C C . VAL A 1 206 ? -6.105 14.688 11.594 1 87.88 206 VAL A C 1
ATOM 1680 O O . VAL A 1 206 ? -4.887 14.5 11.609 1 87.88 206 VAL A O 1
ATOM 1683 N N . ASP A 1 207 ? -6.742 15.578 12.266 1 88.06 207 ASP A N 1
ATOM 1684 C CA . ASP A 1 207 ? -6 16.375 13.242 1 88.06 207 ASP A CA 1
ATOM 1685 C C . ASP A 1 207 ? -5.645 15.539 14.469 1 88.06 207 ASP A C 1
ATOM 1687 O O . ASP A 1 207 ? -6.52 14.93 15.094 1 88.06 207 ASP A O 1
ATOM 1691 N N . ALA A 1 208 ? -4.402 15.531 14.781 1 79.12 208 ALA A N 1
ATOM 1692 C CA . ALA A 1 208 ? -3.9 14.625 15.812 1 79.12 208 ALA A CA 1
ATOM 1693 C C . ALA A 1 208 ? -4.414 15.023 17.188 1 79.12 208 ALA A C 1
ATOM 1695 O O . ALA A 1 208 ? -4.625 14.164 18.062 1 79.12 208 ALA A O 1
ATOM 1696 N N . LEU A 1 209 ? -4.664 16.266 17.359 1 83.5 209 LEU A N 1
ATOM 1697 C CA . LEU A 1 209 ? -5.043 16.75 18.688 1 83.5 209 LEU A CA 1
ATOM 1698 C C . LEU A 1 209 ? -6.527 16.531 18.938 1 83.5 209 LEU A C 1
ATOM 1700 O O . LEU A 1 209 ? -6.91 16.047 20.016 1 83.5 209 LEU A O 1
ATOM 1704 N N . THR A 1 210 ? -7.324 16.844 17.969 1 92.06 210 THR A N 1
ATOM 1705 C CA . THR A 1 210 ? -8.758 16.891 18.219 1 92.06 210 THR A CA 1
ATOM 1706 C C . THR A 1 210 ? -9.461 15.68 17.594 1 92.06 210 THR A C 1
ATOM 1708 O O . THR A 1 210 ? -10.641 15.438 17.859 1 92.06 210 THR A O 1
ATOM 1711 N N . ASP A 1 211 ? -8.773 14.93 16.703 1 90.5 211 ASP A N 1
ATOM 1712 C CA . ASP A 1 211 ? -9.281 13.711 16.078 1 90.5 211 ASP A CA 1
ATOM 1713 C C . ASP A 1 211 ? -10.43 14.023 15.125 1 90.5 211 ASP A C 1
ATOM 1715 O O . ASP A 1 211 ? -11.375 13.242 15.008 1 90.5 211 ASP A O 1
ATOM 1719 N N . ILE A 1 212 ? -10.484 15.219 14.688 1 92.44 212 ILE A N 1
ATOM 1720 C CA . ILE A 1 212 ? -11.406 15.578 13.617 1 92.44 212 ILE A CA 1
ATOM 1721 C C . ILE A 1 212 ? -10.625 15.852 12.328 1 92.44 212 ILE A C 1
ATOM 1723 O O . ILE A 1 212 ? -9.391 15.914 12.344 1 92.44 212 ILE A O 1
ATOM 1727 N N . PRO A 1 213 ? -11.344 15.867 11.219 1 92 213 PRO A N 1
ATOM 1728 C CA . PRO A 1 213 ? -10.641 16.125 9.961 1 92 213 PRO A CA 1
ATOM 1729 C C . PRO A 1 213 ? -9.773 17.375 10.016 1 92 213 PRO A C 1
ATOM 1731 O O . PRO A 1 213 ? -10.109 18.344 10.719 1 92 213 PRO A O 1
ATOM 1734 N N . ASN A 1 214 ? -8.711 17.297 9.328 1 90.44 214 ASN A N 1
ATOM 1735 C CA . ASN A 1 214 ? -7.816 18.453 9.273 1 90.44 214 ASN A CA 1
ATOM 1736 C C . ASN A 1 214 ? -8.062 19.297 8.023 1 90.44 214 ASN A C 1
ATOM 1738 O O . ASN A 1 214 ? -9.023 19.047 7.285 1 90.44 214 ASN A O 1
ATOM 1742 N N . ARG A 1 215 ? -7.297 20.297 7.863 1 87.88 215 ARG A N 1
ATOM 1743 C CA . ARG A 1 215 ? -7.477 21.25 6.77 1 87.88 215 ARG A CA 1
ATOM 1744 C C . ARG A 1 215 ? -7.465 20.531 5.418 1 87.88 215 ARG A C 1
ATOM 1746 O O . ARG A 1 215 ? -8.289 20.828 4.551 1 87.88 215 ARG A O 1
ATOM 1753 N N . ARG A 1 216 ? -6.559 19.641 5.285 1 83.94 216 ARG A N 1
ATOM 1754 C CA . ARG A 1 216 ? -6.453 18.906 4.027 1 83.94 216 ARG A CA 1
ATOM 1755 C C . ARG A 1 216 ? -7.734 18.125 3.732 1 83.94 216 ARG A C 1
ATOM 1757 O O . ARG A 1 216 ? -8.195 18.094 2.592 1 83.94 216 ARG A O 1
ATOM 1764 N N . SER A 1 217 ? -8.109 17.422 4.746 1 88.31 217 SER A N 1
ATOM 1765 C CA . SER A 1 217 ? -9.359 16.688 4.613 1 88.31 217 SER A CA 1
ATOM 1766 C C . SER A 1 217 ? -10.508 17.609 4.238 1 88.31 217 SER A C 1
ATOM 1768 O O . SER A 1 217 ? -11.328 17.281 3.383 1 88.31 217 SER A O 1
ATOM 1770 N N . PHE A 1 218 ? -10.562 18.719 4.887 1 90 218 PHE A N 1
ATOM 1771 C CA . PHE A 1 218 ? -11.617 19.703 4.641 1 90 218 PHE A CA 1
ATOM 1772 C C . PHE A 1 218 ? -11.594 20.156 3.188 1 90 218 PHE A C 1
ATOM 1774 O O . PHE A 1 218 ? -12.641 20.188 2.527 1 90 218 PHE A O 1
ATOM 1781 N N . MET A 1 219 ? -10.438 20.438 2.695 1 86.38 219 MET A N 1
ATOM 1782 C CA . MET A 1 219 ? -10.297 20.953 1.334 1 86.38 219 MET A CA 1
ATOM 1783 C C . MET A 1 219 ? -10.727 19.906 0.313 1 86.38 219 MET A C 1
ATOM 1785 O O . MET A 1 219 ? -11.414 20.219 -0.655 1 86.38 219 MET A O 1
ATOM 1789 N N . ALA A 1 220 ? -10.344 18.734 0.562 1 83.94 220 ALA A N 1
ATOM 1790 C CA . ALA A 1 220 ? -10.688 17.641 -0.348 1 83.94 220 ALA A CA 1
ATOM 1791 C C . ALA A 1 220 ? -12.195 17.406 -0.373 1 83.94 220 ALA A C 1
ATOM 1793 O O . ALA A 1 220 ? -12.781 17.234 -1.442 1 83.94 220 ALA A O 1
ATOM 1794 N N . GLN A 1 221 ? -12.758 17.359 0.753 1 86.25 221 GLN A N 1
ATOM 1795 C CA . GLN A 1 221 ? -14.188 17.094 0.865 1 86.25 221 GLN A CA 1
ATOM 1796 C C . GLN A 1 221 ? -15.016 18.25 0.324 1 86.25 221 GLN A C 1
ATOM 1798 O O . GLN A 1 221 ? -15.992 18.031 -0.404 1 86.25 221 GLN A O 1
ATOM 1803 N N . ALA A 1 222 ? -14.625 19.391 0.762 1 87.81 222 ALA A N 1
ATOM 1804 C CA . ALA A 1 222 ? -15.375 20.578 0.337 1 87.81 222 ALA A CA 1
ATOM 1805 C C . ALA A 1 222 ? -15.266 20.781 -1.172 1 87.81 222 ALA A C 1
ATOM 1807 O O . ALA A 1 222 ? -16.234 21.188 -1.818 1 87.81 222 ALA A O 1
ATOM 1808 N N . ASP A 1 223 ? -14.117 20.531 -1.717 1 83.31 223 ASP A N 1
ATOM 1809 C CA . ASP A 1 223 ? -13.93 20.656 -3.158 1 83.31 223 ASP A CA 1
ATOM 1810 C C . ASP A 1 223 ? -14.812 19.672 -3.918 1 83.31 223 ASP A C 1
ATOM 1812 O O . ASP A 1 223 ? -15.383 20.016 -4.957 1 83.31 223 ASP A O 1
ATOM 1816 N N . ARG A 1 224 ? -14.836 18.5 -3.434 1 82.62 224 ARG A N 1
ATOM 1817 C CA . ARG A 1 224 ? -15.688 17.484 -4.039 1 82.62 224 ARG A CA 1
ATOM 1818 C C . ARG A 1 224 ? -17.156 17.891 -3.982 1 82.62 224 ARG A C 1
ATOM 1820 O O . ARG A 1 224 ? -17.891 17.734 -4.957 1 82.62 224 ARG A O 1
ATOM 1827 N N . GLN A 1 225 ? -17.516 18.391 -2.91 1 83.94 225 GLN A N 1
ATOM 1828 C CA . GLN A 1 225 ? -18.906 18.797 -2.711 1 83.94 225 GLN A CA 1
ATOM 1829 C C . GLN A 1 225 ? -19.266 20 -3.594 1 83.94 225 GLN A C 1
ATOM 1831 O O . GLN A 1 225 ? -20.375 20.078 -4.105 1 83.94 225 GLN A O 1
ATOM 1836 N N . LEU A 1 226 ? -18.328 20.859 -3.633 1 84.62 226 LEU A N 1
ATOM 1837 C CA . LEU A 1 226 ? -18.531 22.031 -4.469 1 84.62 226 LEU A CA 1
ATOM 1838 C C . LEU A 1 226 ? -18.781 21.641 -5.922 1 84.62 226 LEU A C 1
ATOM 1840 O O . LEU A 1 226 ? -19.562 22.281 -6.621 1 84.62 226 LEU A O 1
ATOM 1844 N N . ARG A 1 227 ? -18.156 20.609 -6.336 1 77.69 227 ARG A N 1
ATOM 1845 C CA . ARG A 1 227 ? -18.266 20.172 -7.723 1 77.69 227 ARG A CA 1
ATOM 1846 C C . ARG A 1 227 ? -19.578 19.438 -7.961 1 77.69 227 ARG A C 1
ATOM 1848 O O . ARG A 1 227 ? -20.094 19.406 -9.078 1 77.69 227 ARG A O 1
ATOM 1855 N N . MET A 1 228 ? -20.016 18.812 -6.895 1 77.12 228 MET A N 1
ATOM 1856 C CA . MET A 1 228 ? -21.203 17.969 -7.035 1 77.12 228 MET A CA 1
ATOM 1857 C C . MET A 1 228 ? -22.469 18.766 -6.762 1 77.12 228 MET A C 1
ATOM 1859 O O . MET A 1 228 ? -23.562 18.359 -7.18 1 77.12 228 MET A O 1
ATOM 1863 N N . ALA A 1 229 ? -22.25 19.656 -5.836 1 70.81 229 ALA A N 1
ATOM 1864 C CA . ALA A 1 229 ? -23.438 20.266 -5.25 1 70.81 229 ALA A CA 1
ATOM 1865 C C . ALA A 1 229 ? -23.984 21.375 -6.148 1 70.81 229 ALA A C 1
ATOM 1867 O O . ALA A 1 229 ? -23.25 21.953 -6.938 1 70.81 229 ALA A O 1
ATOM 1868 N N . THR A 1 230 ? -25.219 21.312 -6.219 1 67.5 230 THR A N 1
ATOM 1869 C CA . THR A 1 230 ? -25.969 22.281 -7.02 1 67.5 230 THR A CA 1
ATOM 1870 C C . THR A 1 230 ? -26.172 23.578 -6.238 1 67.5 230 THR A C 1
ATOM 1872 O O . THR A 1 230 ? -25.391 24.531 -6.383 1 67.5 230 THR A O 1
ATOM 1875 N N . SER A 1 231 ? -27.234 23.781 -5.469 1 69.25 231 SER A N 1
ATOM 1876 C CA . SER A 1 231 ? -27.625 25.094 -4.949 1 69.25 231 SER A CA 1
ATOM 1877 C C . SER A 1 231 ? -27.562 25.125 -3.424 1 69.25 231 SER A C 1
ATOM 1879 O O . SER A 1 231 ? -27.734 24.094 -2.768 1 69.25 231 SER A O 1
ATOM 1881 N N . GLY A 1 232 ? -27.062 26.344 -2.766 1 85.44 232 GLY A N 1
ATOM 1882 C CA . GLY A 1 232 ? -27.188 26.656 -1.352 1 85.44 232 GLY A CA 1
ATOM 1883 C C . GLY A 1 232 ? -26 26.203 -0.527 1 85.44 232 GLY A C 1
ATOM 1884 O O . GLY A 1 232 ? -26.156 25.406 0.396 1 85.44 232 GLY A O 1
ATOM 1885 N N . GLN A 1 233 ? -24.781 26.656 -0.864 1 92.12 233 GLN A N 1
ATOM 1886 C CA . GLN A 1 233 ? -23.562 26.297 -0.164 1 92.12 233 GLN A CA 1
ATOM 1887 C C . GLN A 1 233 ? -23.016 27.469 0.644 1 92.12 233 GLN A C 1
ATOM 1889 O O . GLN A 1 233 ? -23.062 28.609 0.195 1 92.12 233 GLN A O 1
ATOM 1894 N N . TYR A 1 234 ? -22.672 27.125 1.882 1 94.69 234 TYR A N 1
ATOM 1895 C CA . TYR A 1 234 ? -22.094 28.125 2.775 1 94.69 234 TYR A CA 1
ATOM 1896 C C . TYR A 1 234 ? -20.797 27.609 3.412 1 94.69 234 TYR A C 1
ATOM 1898 O O . TYR A 1 234 ? -20.609 26.391 3.549 1 94.69 234 TYR A O 1
ATOM 1906 N N . LEU A 1 235 ? -19.953 28.5 3.713 1 95.75 235 LEU A N 1
ATOM 1907 C CA . LEU A 1 235 ? -18.688 28.188 4.395 1 95.75 235 LEU A CA 1
ATOM 1908 C C . LEU A 1 235 ? -18.547 29.031 5.664 1 95.75 235 LEU A C 1
ATOM 1910 O O . LEU A 1 235 ? -18.766 30.234 5.641 1 95.75 235 LEU A O 1
ATOM 1914 N N . ALA A 1 236 ? -18.266 28.359 6.777 1 97.44 236 ALA A N 1
ATOM 1915 C CA . ALA A 1 236 ? -18.078 29.047 8.055 1 97.44 236 ALA A CA 1
ATOM 1916 C C . ALA A 1 236 ? -16.656 28.859 8.562 1 97.44 236 ALA A C 1
ATOM 1918 O O . ALA A 1 236 ? -16.094 27.766 8.5 1 97.44 236 ALA A O 1
ATOM 1919 N N . MET A 1 237 ? -16.094 29.875 8.961 1 96.94 237 MET A N 1
ATOM 1920 C CA . MET A 1 237 ? -14.82 29.844 9.672 1 96.94 237 MET A CA 1
ATOM 1921 C C . MET A 1 237 ? -15.016 30.188 11.148 1 96.94 237 MET A C 1
ATOM 1923 O O . MET A 1 237 ? -15.727 31.125 11.484 1 96.94 237 MET A O 1
ATOM 1927 N N . ILE A 1 238 ? -14.375 29.391 11.984 1 97.69 238 ILE A N 1
ATOM 1928 C CA . ILE A 1 238 ? -14.57 29.516 13.422 1 97.69 238 ILE A CA 1
ATOM 1929 C C . ILE A 1 238 ? -13.227 29.766 14.109 1 97.69 238 ILE A C 1
ATOM 1931 O O . ILE A 1 238 ? -12.219 29.156 13.742 1 97.69 238 ILE A O 1
ATOM 1935 N N . ASP A 1 239 ? -13.242 30.562 15.062 1 96.25 239 ASP A N 1
ATOM 1936 C CA . ASP A 1 239 ? -12.078 30.812 15.898 1 96.25 239 ASP A CA 1
ATOM 1937 C C . ASP A 1 239 ? -12.469 30.859 17.375 1 96.25 239 ASP A C 1
ATOM 1939 O O . ASP A 1 239 ? -13.516 31.406 17.734 1 96.25 239 ASP A O 1
ATOM 1943 N N . ILE A 1 240 ? -11.641 30.328 18.203 1 96.56 240 ILE A N 1
ATOM 1944 C CA . ILE A 1 240 ? -11.875 30.375 19.641 1 96.56 240 ILE A CA 1
ATOM 1945 C C . ILE A 1 240 ? -11.438 31.734 20.172 1 96.56 240 ILE A C 1
ATOM 1947 O O . ILE A 1 240 ? -10.281 32.125 20 1 96.56 240 ILE A O 1
ATOM 1951 N N . ASP A 1 241 ? -12.352 32.375 20.844 1 95.5 241 ASP A N 1
ATOM 1952 C CA . ASP A 1 241 ? -12.086 33.719 21.344 1 95.5 241 ASP A CA 1
ATOM 1953 C C . ASP A 1 241 ? -11.078 33.688 22.5 1 95.5 241 ASP A C 1
ATOM 1955 O O . ASP A 1 241 ? -11.234 32.906 23.438 1 95.5 241 ASP A O 1
ATOM 1959 N N . ASN A 1 242 ? -10.023 34.562 22.422 1 91.94 242 ASN A N 1
ATOM 1960 C CA . ASN A 1 242 ? -9.031 34.781 23.469 1 91.94 242 ASN A CA 1
ATOM 1961 C C . ASN A 1 242 ? -8.344 33.469 23.844 1 91.94 242 ASN A C 1
ATOM 1963 O O . ASN A 1 242 ? -8.102 33.188 25.016 1 91.94 242 ASN A O 1
ATOM 1967 N N . PHE A 1 243 ? -8.086 32.719 22.891 1 90.94 243 PHE A N 1
ATOM 1968 C CA . PHE A 1 243 ? -7.492 31.406 23.141 1 90.94 243 PHE A CA 1
ATOM 1969 C C . PHE A 1 243 ? -6.082 31.562 23.703 1 90.94 243 PHE A C 1
ATOM 1971 O O . PHE A 1 243 ? -5.668 30.781 24.562 1 90.94 243 PHE A O 1
ATOM 1978 N N . LYS A 1 244 ? -5.355 32.438 23.172 1 81.25 244 LYS A N 1
ATOM 1979 C CA . LYS A 1 244 ? -4.004 32.656 23.672 1 81.25 244 LYS A CA 1
ATOM 1980 C C . LYS A 1 244 ? -4.02 32.969 25.172 1 81.25 244 LYS A C 1
ATOM 1982 O O . LYS A 1 244 ? -3.135 32.531 25.906 1 81.25 244 LYS A O 1
ATOM 1987 N N . ARG A 1 245 ? -4.938 33.75 25.594 1 84.69 245 ARG A N 1
ATOM 1988 C CA . ARG A 1 245 ? -5.07 34.094 27 1 84.69 245 ARG A CA 1
ATOM 1989 C C . ARG A 1 245 ? -5.305 32.844 27.859 1 84.69 245 ARG A C 1
ATOM 1991 O O . ARG A 1 245 ? -4.82 32.75 28.984 1 84.69 245 ARG A O 1
ATOM 1998 N N . VAL A 1 246 ? -6.105 31.984 27.328 1 88.56 246 VAL A N 1
ATOM 1999 C CA . VAL A 1 246 ? -6.359 30.734 28.031 1 88.56 246 VAL A CA 1
ATOM 2000 C C . VAL A 1 246 ? -5.055 29.953 28.188 1 88.56 246 VAL A C 1
ATOM 2002 O O . VAL A 1 246 ? -4.758 29.453 29.281 1 88.56 246 VAL A O 1
ATOM 2005 N N . ASN A 1 247 ? -4.25 29.906 27.172 1 82.31 247 ASN A N 1
ATOM 2006 C CA . ASN A 1 247 ? -2.975 29.203 27.219 1 82.31 247 ASN A CA 1
ATOM 2007 C C . ASN A 1 247 ? -2.004 29.859 28.188 1 82.31 247 ASN A C 1
ATOM 2009 O O . ASN A 1 247 ? -1.283 29.188 28.922 1 82.31 247 ASN A O 1
ATOM 2013 N N . ASP A 1 248 ? -2.014 31.141 28.125 1 76.5 248 ASP A N 1
ATOM 2014 C CA . ASP A 1 248 ? -1.091 31.906 28.953 1 76.5 248 ASP A CA 1
ATOM 2015 C C . ASP A 1 248 ? -1.427 31.75 30.438 1 76.5 248 ASP A C 1
ATOM 2017 O O . ASP A 1 248 ? -0.528 31.672 31.281 1 76.5 248 ASP A O 1
ATOM 2021 N N . ARG A 1 249 ? -2.695 31.766 30.703 1 84.25 249 ARG A N 1
ATOM 2022 C CA . ARG A 1 249 ? -3.162 31.766 32.094 1 84.25 249 ARG A CA 1
ATOM 2023 C C . ARG A 1 249 ? -3.145 30.359 32.688 1 84.25 249 ARG A C 1
ATOM 2025 O O . ARG A 1 249 ? -2.811 30.172 33.844 1 84.25 249 ARG A O 1
ATOM 2032 N N . PHE A 1 250 ? -3.484 29.406 31.875 1 87.69 250 PHE A N 1
ATOM 2033 C CA . PHE A 1 250 ? -3.721 28.094 32.469 1 87.69 250 PHE A CA 1
ATOM 2034 C C . PHE A 1 250 ? -2.762 27.062 31.875 1 87.69 250 PHE A C 1
ATOM 2036 O O . PHE A 1 250 ? -2.727 25.906 32.312 1 87.69 250 PHE A O 1
ATOM 2043 N N . GLY A 1 251 ? -2.061 27.391 30.922 1 81.44 251 GLY A N 1
ATOM 2044 C CA . GLY A 1 251 ? -1.107 26.469 30.312 1 81.44 251 GLY A CA 1
ATOM 2045 C C . GLY A 1 251 ? -1.617 25.859 29.031 1 81.44 251 GLY A C 1
ATOM 2046 O O . GLY A 1 251 ? -2.826 25.828 28.781 1 81.44 251 GLY A O 1
ATOM 2047 N N . HIS A 1 252 ? -0.731 25.25 28.297 1 78 252 HIS A N 1
ATOM 2048 C CA . HIS A 1 252 ? -1.04 24.688 26.984 1 78 252 HIS A CA 1
ATOM 2049 C C . HIS A 1 252 ? -1.858 23.406 27.109 1 78 252 HIS A C 1
ATOM 2051 O O . HIS A 1 252 ? -2.658 23.094 26.219 1 78 252 HIS A O 1
ATOM 2057 N N . ASP A 1 253 ? -1.664 22.719 28.094 1 84.69 253 ASP A N 1
ATOM 2058 C CA . ASP A 1 253 ? -2.443 21.5 28.297 1 84.69 253 ASP A CA 1
ATOM 2059 C C . ASP A 1 253 ? -3.934 21.812 28.406 1 84.69 253 ASP A C 1
ATOM 2061 O O . ASP A 1 253 ? -4.77 21.094 27.859 1 84.69 253 ASP A O 1
ATOM 2065 N N . VAL A 1 254 ? -4.164 22.828 29.109 1 87.88 254 VAL A N 1
ATOM 2066 C CA . VAL A 1 254 ? -5.547 23.281 29.25 1 87.88 254 VAL A CA 1
ATOM 2067 C C . VAL A 1 254 ? -6.074 23.766 27.906 1 87.88 254 VAL A C 1
ATOM 2069 O O . VAL A 1 254 ? -7.234 23.531 27.547 1 87.88 254 VAL A O 1
ATOM 2072 N N . GLY A 1 255 ? -5.227 24.453 27.203 1 91 255 GLY A N 1
ATOM 2073 C CA . GLY A 1 255 ? -5.594 24.859 25.859 1 91 255 GLY A CA 1
ATOM 2074 C C . GLY A 1 255 ? -5.965 23.688 24.953 1 91 255 GLY A C 1
ATOM 2075 O O . GLY A 1 255 ? -6.941 23.766 24.203 1 91 255 GLY A O 1
ATOM 2076 N N . ASP A 1 256 ? -5.25 22.672 25.094 1 89.19 256 ASP A N 1
ATOM 2077 C CA . ASP A 1 256 ? -5.527 21.469 24.328 1 89.19 256 ASP A CA 1
ATOM 2078 C C . ASP A 1 256 ? -6.898 20.891 24.688 1 89.19 256 ASP A C 1
ATOM 2080 O O . ASP A 1 256 ? -7.629 20.438 23.797 1 89.19 256 ASP A O 1
ATOM 2084 N N . GLU A 1 257 ? -7.152 20.922 25.859 1 92.31 257 GLU A N 1
ATOM 2085 C CA . GLU A 1 257 ? -8.445 20.406 26.312 1 92.31 257 GLU A CA 1
ATOM 2086 C C . GLU A 1 257 ? -9.594 21.25 25.766 1 92.31 257 GLU A C 1
ATOM 2088 O O . GLU A 1 257 ? -10.648 20.719 25.406 1 92.31 257 GLU A O 1
ATOM 2093 N N . VAL A 1 258 ? -9.367 22.531 25.797 1 94.38 258 VAL A N 1
ATOM 2094 C CA . VAL A 1 258 ? -10.375 23.438 25.266 1 94.38 258 VAL A CA 1
ATOM 2095 C C . VAL A 1 258 ? -10.586 23.172 23.781 1 94.38 258 VAL A C 1
ATOM 2097 O O . VAL A 1 258 ? -11.727 23.109 23.312 1 94.38 258 VAL A O 1
ATOM 2100 N N . LEU A 1 259 ? -9.539 23 23.094 1 94.94 259 LEU A N 1
ATOM 2101 C CA . LEU A 1 259 ? -9.602 22.703 21.672 1 94.94 259 LEU A CA 1
ATOM 2102 C C . LEU A 1 259 ? -10.383 21.422 21.406 1 94.94 259 LEU A C 1
ATOM 2104 O O . LEU A 1 259 ? -11.234 21.375 20.516 1 94.94 259 LEU A O 1
ATOM 2108 N N . LYS A 1 260 ? -10.117 20.422 22.156 1 95 260 LYS A N 1
ATOM 2109 C CA . LYS A 1 260 ? -10.789 19.141 22.016 1 95 260 LYS A CA 1
ATOM 2110 C C . LYS A 1 260 ? -12.289 19.281 22.281 1 95 260 LYS A C 1
ATOM 2112 O O . LYS A 1 260 ? -13.102 18.672 21.578 1 95 260 LYS A O 1
ATOM 2117 N N . ARG A 1 261 ? -12.578 20.016 23.25 1 95.62 261 ARG A N 1
ATOM 2118 C CA . ARG A 1 261 ? -13.977 20.219 23.609 1 95.62 261 ARG A CA 1
ATOM 2119 C C . ARG A 1 261 ? -14.734 20.953 22.516 1 95.62 261 ARG A C 1
ATOM 2121 O O . ARG A 1 261 ? -15.859 20.562 22.156 1 95.62 261 ARG A O 1
ATOM 2128 N N . VAL A 1 262 ? -14.164 22 22.047 1 96.25 262 VAL A N 1
ATOM 2129 C CA . VAL A 1 262 ? -14.797 22.75 20.969 1 96.25 262 VAL A CA 1
ATOM 2130 C C . VAL A 1 262 ? -14.961 21.859 19.75 1 96.25 262 VAL A C 1
ATOM 2132 O O . VAL A 1 262 ? -16 21.891 19.094 1 96.25 262 VAL A O 1
ATOM 2135 N N . ALA A 1 263 ? -13.938 21.141 19.453 1 96.38 263 ALA A N 1
ATOM 2136 C CA . ALA A 1 263 ? -13.992 20.203 18.328 1 96.38 263 ALA A CA 1
ATOM 2137 C C . ALA A 1 263 ? -15.141 19.203 18.5 1 96.38 263 ALA A C 1
ATOM 2139 O O . ALA A 1 263 ? -15.82 18.875 17.531 1 96.38 263 ALA A O 1
ATOM 2140 N N . LEU A 1 264 ? -15.289 18.719 19.656 1 95.31 264 LEU A N 1
ATOM 2141 C CA . LEU A 1 264 ? -16.359 17.781 19.953 1 95.31 264 LEU A CA 1
ATOM 2142 C C . LEU A 1 264 ? -17.719 18.422 19.719 1 95.31 264 LEU A C 1
ATOM 2144 O O . LEU A 1 264 ? -18.641 17.766 19.203 1 95.31 264 LEU A O 1
ATOM 2148 N N . HIS A 1 265 ? -17.875 19.641 20.125 1 96.06 265 HIS A N 1
ATOM 2149 C CA . HIS A 1 265 ? -19.125 20.359 19.891 1 96.06 265 HIS A CA 1
ATOM 2150 C C . HIS A 1 265 ? -19.406 20.516 18.406 1 96.06 265 HIS A C 1
ATOM 2152 O O . HIS A 1 265 ? -20.547 20.359 17.969 1 96.06 265 HIS A O 1
ATOM 2158 N N . ILE A 1 266 ? -18.422 20.797 17.703 1 96.69 266 ILE A N 1
ATOM 2159 C CA . ILE A 1 266 ? -18.562 20.953 16.266 1 96.69 266 ILE A CA 1
ATOM 2160 C C . ILE A 1 266 ? -18.953 19.609 15.633 1 96.69 266 ILE A C 1
ATOM 2162 O O . ILE A 1 266 ? -19.875 19.547 14.828 1 96.69 266 ILE A O 1
ATOM 2166 N N . LYS A 1 267 ? -18.234 18.594 16.031 1 95.38 267 LYS A N 1
ATOM 2167 C CA . LYS A 1 267 ? -18.484 17.25 15.508 1 95.38 267 LYS A CA 1
ATOM 2168 C C . LYS A 1 267 ? -19.922 16.797 15.781 1 95.38 267 LYS A C 1
ATOM 2170 O O . LYS A 1 267 ? -20.578 16.25 14.898 1 95.38 267 LYS A O 1
ATOM 2175 N N . THR A 1 268 ? -20.359 17.031 16.953 1 94.56 268 THR A N 1
ATOM 2176 C CA . THR A 1 268 ? -21.688 16.594 17.359 1 94.56 268 THR A CA 1
ATOM 2177 C C . THR A 1 268 ? -22.781 17.422 16.656 1 94.56 268 THR A C 1
ATOM 2179 O O . THR A 1 268 ? -23.812 16.891 16.266 1 94.56 268 THR A O 1
ATOM 2182 N N . SER A 1 269 ? -22.531 18.672 16.469 1 93.88 269 SER A N 1
ATOM 2183 C CA . SER A 1 269 ? -23.531 19.578 15.906 1 93.88 269 SER A CA 1
ATOM 2184 C C . SER A 1 269 ? -23.562 19.5 14.383 1 93.88 269 SER A C 1
ATOM 2186 O O . SER A 1 269 ? -24.578 19.812 13.758 1 93.88 269 SER A O 1
ATOM 2188 N N . MET A 1 270 ? -22.422 19.141 13.812 1 92.69 270 MET A N 1
ATOM 2189 C CA . MET A 1 270 ? -22.297 19.25 12.359 1 92.69 270 MET A CA 1
ATOM 2190 C C . MET A 1 270 ? -21.953 17.891 11.75 1 92.69 270 MET A C 1
ATOM 2192 O O . MET A 1 270 ? -21.219 17.812 10.758 1 92.69 270 MET A O 1
ATOM 2196 N N . ALA A 1 271 ? -22.469 16.891 12.297 1 88 271 ALA A N 1
ATOM 2197 C CA . ALA A 1 271 ? -22.125 15.523 11.898 1 88 271 ALA A CA 1
ATOM 2198 C C . ALA A 1 271 ? -22.5 15.266 10.438 1 88 271 ALA A C 1
ATOM 2200 O O . ALA A 1 271 ? -21.859 14.469 9.758 1 88 271 ALA A O 1
ATOM 2201 N N . ASP A 1 272 ? -23.406 16.016 9.922 1 88.56 272 ASP A N 1
ATOM 2202 C CA . ASP A 1 272 ? -23.906 15.789 8.57 1 88.56 272 ASP A CA 1
ATOM 2203 C C . ASP A 1 272 ? -23.219 16.703 7.562 1 88.56 272 ASP A C 1
ATOM 2205 O O . ASP A 1 272 ? -23.531 16.688 6.371 1 88.56 272 ASP A O 1
ATOM 2209 N N . GLN A 1 273 ? -22.297 17.516 8.039 1 91.12 273 GLN A N 1
ATOM 2210 C CA . GLN A 1 273 ? -21.578 18.469 7.195 1 91.12 273 GLN A CA 1
ATOM 2211 C C . GLN A 1 273 ? -20.078 18.203 7.219 1 91.12 273 GLN A C 1
ATOM 2213 O O . GLN A 1 273 ? -19.594 17.406 8.023 1 91.12 273 GLN A O 1
ATOM 2218 N N . ALA A 1 274 ? -19.438 18.828 6.316 1 91.88 274 ALA A N 1
ATOM 2219 C CA . ALA A 1 274 ? -17.984 18.75 6.348 1 91.88 274 ALA A CA 1
ATOM 2220 C C . ALA A 1 274 ? -17.406 19.781 7.324 1 91.88 274 ALA A C 1
ATOM 2222 O O . ALA A 1 274 ? -17.781 20.953 7.297 1 91.88 274 ALA A O 1
ATOM 2223 N N . PHE A 1 275 ? -16.641 19.328 8.25 1 95.44 275 PHE A N 1
ATOM 2224 C CA . PHE A 1 275 ? -15.984 20.203 9.219 1 95.44 275 PHE A CA 1
ATOM 2225 C C . PHE A 1 275 ? -14.531 19.781 9.422 1 95.44 275 PHE A C 1
ATOM 2227 O O . PHE A 1 275 ? -14.148 18.672 9.078 1 95.44 275 PHE A O 1
ATOM 2234 N N . ALA A 1 276 ? -13.742 20.688 9.953 1 95.75 276 ALA A N 1
ATOM 2235 C CA . ALA A 1 276 ? -12.328 20.391 10.172 1 95.75 276 ALA A CA 1
ATOM 2236 C C . ALA A 1 276 ? -11.672 21.438 11.062 1 95.75 276 ALA A C 1
ATOM 2238 O O . ALA A 1 276 ? -12.211 22.516 11.258 1 95.75 276 ALA A O 1
ATOM 2239 N N . ARG A 1 277 ? -10.602 21.078 11.68 1 95 277 ARG A N 1
ATOM 2240 C CA . ARG A 1 277 ? -9.688 22.031 12.289 1 95 277 ARG A CA 1
ATOM 2241 C C . ARG A 1 277 ? -8.641 22.516 11.289 1 95 277 ARG A C 1
ATOM 2243 O O . ARG A 1 277 ? -7.914 21.703 10.711 1 95 277 ARG A O 1
ATOM 2250 N N . LEU A 1 278 ? -8.617 23.781 10.977 1 88.81 278 LEU A N 1
ATOM 2251 C CA . LEU A 1 278 ? -7.719 24.328 9.969 1 88.81 278 LEU A CA 1
ATOM 2252 C C . LEU A 1 278 ? -6.312 24.5 10.531 1 88.81 278 LEU A C 1
ATOM 2254 O O . LEU A 1 278 ? -5.332 24.438 9.781 1 88.81 278 LEU A O 1
ATOM 2258 N N . GLY A 1 279 ? -6.18 24.703 11.758 1 82.75 279 GLY A N 1
ATOM 2259 C CA . GLY A 1 279 ? -4.922 24.906 12.461 1 82.75 279 GLY A CA 1
ATOM 2260 C C . GLY A 1 279 ? -5.062 25.812 13.672 1 82.75 279 GLY A C 1
ATOM 2261 O O . GLY A 1 279 ? -5.898 26.719 13.688 1 82.75 279 GLY A O 1
ATOM 2262 N N . GLY A 1 280 ? -4.199 25.547 14.633 1 84.88 280 GLY A N 1
ATOM 2263 C CA . GLY A 1 280 ? -4.297 26.359 15.836 1 84.88 280 GLY A CA 1
ATOM 2264 C C . GLY A 1 280 ? -5.664 26.281 16.5 1 84.88 280 GLY A C 1
ATOM 2265 O O . GLY A 1 280 ? -6.113 25.203 16.875 1 84.88 280 GLY A O 1
ATOM 2266 N N . GLU A 1 281 ? -6.27 27.453 16.562 1 92.81 281 GLU A N 1
ATOM 2267 C CA . GLU A 1 281 ? -7.574 27.562 17.203 1 92.81 281 GLU A CA 1
ATOM 2268 C C . GLU A 1 281 ? -8.68 27.75 16.172 1 92.81 281 GLU A C 1
ATOM 2270 O O . GLU A 1 281 ? -9.812 28.109 16.516 1 92.81 281 GLU A O 1
ATOM 2275 N N . GLU A 1 282 ? -8.359 27.516 14.891 1 94.06 282 GLU A N 1
ATOM 2276 C CA . GLU A 1 282 ? -9.297 27.797 13.812 1 94.06 282 GLU A CA 1
ATOM 2277 C C . GLU A 1 282 ? -9.953 26.516 13.305 1 94.06 282 GLU A C 1
ATOM 2279 O O . GLU A 1 282 ? -9.305 25.469 13.227 1 94.06 282 GLU A O 1
ATOM 2284 N N . PHE A 1 283 ? -11.258 26.594 13.039 1 96.94 283 PHE A N 1
ATOM 2285 C CA . PHE A 1 283 ? -12.055 25.516 12.469 1 96.94 283 PHE A CA 1
ATOM 2286 C C . PHE A 1 283 ? -12.844 26.016 11.258 1 96.94 283 PHE A C 1
ATOM 2288 O O . PHE A 1 283 ? -12.961 27.219 11.031 1 96.94 283 PHE A O 1
ATOM 2295 N N . ALA A 1 284 ? -13.297 25.078 10.461 1 96.44 284 ALA A N 1
ATOM 2296 C CA . ALA A 1 284 ? -14.133 25.406 9.305 1 96.44 284 ALA A CA 1
ATOM 2297 C C . ALA A 1 284 ? -15.273 24.406 9.148 1 96.44 284 ALA A C 1
ATOM 2299 O O . ALA A 1 284 ? -15.148 23.25 9.555 1 96.44 284 ALA A O 1
ATOM 2300 N N . ILE A 1 285 ? -16.375 24.859 8.625 1 96.44 285 ILE A N 1
ATOM 2301 C CA . ILE A 1 285 ? -17.531 24.047 8.297 1 96.44 285 ILE A CA 1
ATOM 2302 C C . ILE A 1 285 ? -18.031 24.375 6.895 1 96.44 285 ILE A C 1
ATOM 2304 O O . ILE A 1 285 ? -18.094 25.547 6.523 1 96.44 285 ILE A O 1
ATOM 2308 N N . PHE A 1 286 ? -18.297 23.375 6.141 1 95.12 286 PHE A N 1
ATOM 2309 C CA . PHE A 1 286 ? -18.906 23.531 4.828 1 95.12 286 PHE A CA 1
ATOM 2310 C C . PHE A 1 286 ? -20.344 23 4.824 1 95.12 286 PHE A C 1
ATOM 2312 O O . PHE A 1 286 ? -20.562 21.812 5.066 1 95.12 286 PHE A O 1
ATOM 2319 N N . PHE A 1 287 ? -21.281 23.906 4.57 1 93.56 287 PHE A N 1
ATOM 2320 C CA . PHE A 1 287 ? -22.688 23.562 4.551 1 93.56 287 PHE A CA 1
ATOM 2321 C C . PHE A 1 287 ? -23.172 23.312 3.125 1 93.56 287 PHE A C 1
ATOM 2323 O O . PHE A 1 287 ? -22.875 24.094 2.223 1 93.56 287 PHE A O 1
ATOM 2330 N N . GLU A 1 288 ? -23.797 22.203 3.023 1 90.06 288 GLU A N 1
ATOM 2331 C CA . GLU A 1 288 ? -24.438 21.922 1.74 1 90.06 288 GLU A CA 1
ATOM 2332 C C . GLU A 1 288 ? -25.953 21.828 1.879 1 90.06 288 GLU A C 1
ATOM 2334 O O . GLU A 1 288 ? -26.453 21.312 2.873 1 90.06 288 GLU A O 1
ATOM 2339 N N . GLY A 1 289 ? -26.562 22.391 0.887 1 87.62 289 GLY A N 1
ATOM 2340 C CA . GLY A 1 289 ? -28 22.219 0.781 1 87.62 289 GLY A CA 1
ATOM 2341 C C . GLY A 1 289 ? -28.781 23.047 1.79 1 87.62 289 GLY A C 1
ATOM 2342 O O . GLY A 1 289 ? -29.812 22.609 2.295 1 87.62 289 GLY A O 1
ATOM 2343 N N . LEU A 1 290 ? -28.25 24.141 2.15 1 89.31 290 LEU A N 1
ATOM 2344 C CA . LEU A 1 290 ? -28.922 25.016 3.1 1 89.31 290 LEU A CA 1
ATOM 2345 C C . LEU A 1 290 ? -29.203 26.375 2.484 1 89.31 290 LEU A C 1
ATOM 2347 O O . LEU A 1 290 ? -28.453 26.828 1.605 1 89.31 290 LEU A O 1
ATOM 2351 N N . ASP A 1 291 ? -30.281 27 2.918 1 90.38 291 ASP A N 1
ATOM 2352 C CA . ASP A 1 291 ? -30.484 28.406 2.592 1 90.38 291 ASP A CA 1
ATOM 2353 C C . ASP A 1 291 ? -29.812 29.312 3.631 1 90.38 291 ASP A C 1
ATOM 2355 O O . ASP A 1 291 ? -29.203 28.828 4.582 1 90.38 291 ASP A O 1
ATOM 2359 N N . GLN A 1 292 ? -29.938 30.578 3.381 1 91.94 292 GLN A N 1
ATOM 2360 C CA . GLN A 1 292 ? -29.266 31.531 4.246 1 91.94 292 GLN A CA 1
ATOM 2361 C C . GLN A 1 292 ? -29.75 31.406 5.688 1 91.94 292 GLN A C 1
ATOM 2363 O O . GLN A 1 292 ? -28.938 31.391 6.621 1 91.94 292 GLN A O 1
ATOM 2368 N N . GLN A 1 293 ? -30.969 31.359 5.859 1 94.62 293 GLN A N 1
ATOM 2369 C CA . GLN A 1 293 ? -31.547 31.266 7.199 1 94.62 293 GLN A CA 1
ATOM 2370 C C . GLN A 1 293 ? -31.094 29.984 7.891 1 94.62 293 GLN A C 1
ATOM 2372 O O . GLN A 1 293 ? -30.766 29.984 9.078 1 94.62 293 GLN A O 1
ATOM 2377 N N . GLY A 1 294 ? -31.094 28.953 7.145 1 94.5 294 GLY A N 1
ATOM 2378 C CA . GLY A 1 294 ? -30.672 27.672 7.695 1 94.5 294 GLY A CA 1
ATOM 2379 C C . GLY A 1 294 ? -29.219 27.672 8.148 1 94.5 294 GLY A C 1
ATOM 2380 O O . GLY A 1 294 ? -28.906 27.156 9.219 1 94.5 294 GLY A O 1
ATOM 2381 N N . ALA A 1 295 ? -28.422 28.203 7.352 1 95.19 295 ALA A N 1
ATOM 2382 C CA . ALA A 1 295 ? -27 28.281 7.68 1 95.19 295 ALA A CA 1
ATOM 2383 C C . ALA A 1 295 ? -26.766 29.141 8.914 1 95.19 295 ALA A C 1
ATOM 2385 O O . ALA A 1 295 ? -25.984 28.781 9.797 1 95.19 295 ALA A O 1
ATOM 2386 N N . GLU A 1 296 ? -27.438 30.266 8.977 1 96.44 296 GLU A N 1
ATOM 2387 C CA . GLU A 1 296 ? -27.297 31.188 10.094 1 96.44 296 GLU A CA 1
ATOM 2388 C C . GLU A 1 296 ? -27.812 30.562 11.391 1 96.44 296 GLU A C 1
ATOM 2390 O O . GLU A 1 296 ? -27.219 30.766 12.461 1 96.44 296 GLU A O 1
ATOM 2395 N N . GLN A 1 297 ? -28.812 29.875 11.305 1 96.56 297 GLN A N 1
ATOM 2396 C CA . GLN A 1 297 ? -29.359 29.219 12.477 1 96.56 297 GLN A CA 1
ATOM 2397 C C . GLN A 1 297 ? -28.391 28.172 13.023 1 96.56 297 GLN A C 1
ATOM 2399 O O . GLN A 1 297 ? -28.234 28.031 14.242 1 96.56 297 GLN A O 1
ATOM 2404 N N . ARG A 1 298 ? -27.797 27.438 12.172 1 96.06 298 ARG A N 1
ATOM 2405 C CA . ARG A 1 298 ? -26.859 26.391 12.578 1 96.06 298 ARG A CA 1
ATOM 2406 C C . ARG A 1 298 ? -25.641 27 13.273 1 96.06 298 ARG A C 1
ATOM 2408 O O . ARG A 1 298 ? -25.172 26.453 14.273 1 96.06 298 ARG A O 1
ATOM 2415 N N . VAL A 1 299 ? -25.125 28.031 12.703 1 97.06 299 VAL A N 1
ATOM 2416 C CA . VAL A 1 299 ? -23.922 28.625 13.289 1 97.06 299 VAL A CA 1
ATOM 2417 C C . VAL A 1 299 ? -24.281 29.344 14.594 1 97.06 299 VAL A C 1
ATOM 2419 O O . VAL A 1 299 ? -23.453 29.438 15.5 1 97.06 299 VAL A O 1
ATOM 2422 N N . ALA A 1 300 ? -25.469 29.953 14.648 1 96.88 300 ALA A N 1
ATOM 2423 C CA . ALA A 1 300 ? -25.938 30.578 15.891 1 96.88 300 ALA A CA 1
ATOM 2424 C C . ALA A 1 300 ? -26.078 29.531 17 1 96.88 300 ALA A C 1
ATOM 2426 O O . ALA A 1 300 ? -25.719 29.797 18.156 1 96.88 300 ALA A O 1
ATOM 2427 N N . ALA A 1 301 ? -26.609 28.484 16.609 1 96.81 301 ALA A N 1
ATOM 2428 C CA . ALA A 1 301 ? -26.781 27.391 17.562 1 96.81 301 ALA A CA 1
ATOM 2429 C C . ALA A 1 301 ? -25.438 26.906 18.094 1 96.81 301 ALA A C 1
ATOM 2431 O O . ALA A 1 301 ? -25.312 26.531 19.25 1 96.81 301 ALA A O 1
ATOM 2432 N N . LEU A 1 302 ? -24.516 26.859 17.234 1 97.06 302 LEU A N 1
ATOM 2433 C CA . LEU A 1 302 ? -23.188 26.406 17.625 1 97.06 302 LEU A CA 1
ATOM 2434 C C . LEU A 1 302 ? -22.547 27.391 18.594 1 97.06 302 LEU A C 1
ATOM 2436 O O . LEU A 1 302 ? -21.922 27 19.594 1 97.06 302 LEU A O 1
ATOM 2440 N N . CYS A 1 303 ? -22.656 28.688 18.344 1 96.81 303 CYS A N 1
ATOM 2441 C CA . CYS A 1 303 ? -22.172 29.719 19.25 1 96.81 303 CYS A CA 1
ATOM 2442 C C . CYS A 1 303 ? -22.766 29.547 20.641 1 96.81 303 CYS A C 1
ATOM 2444 O O . CYS A 1 303 ? -22.047 29.609 21.641 1 96.81 303 CYS A O 1
ATOM 2446 N N . GLN A 1 304 ? -23.984 29.344 20.641 1 96.31 304 GLN A N 1
ATOM 2447 C CA . GLN A 1 304 ? -24.703 29.172 21.906 1 96.31 304 GLN A CA 1
ATOM 2448 C C . GLN A 1 304 ? -24.234 27.922 22.641 1 96.31 304 GLN A C 1
ATOM 2450 O O . GLN A 1 304 ? -24.031 27.953 23.859 1 96.31 304 GLN A O 1
ATOM 2455 N N . ARG A 1 305 ? -24.094 26.875 21.906 1 95.88 305 ARG A N 1
ATOM 2456 C CA . ARG A 1 305 ? -23.672 25.609 22.5 1 95.88 305 ARG A CA 1
ATOM 2457 C C . ARG A 1 305 ? -22.297 25.75 23.172 1 95.88 305 ARG A C 1
ATOM 2459 O O . ARG A 1 305 ? -22.094 25.25 24.281 1 95.88 305 ARG A O 1
ATOM 2466 N N . VAL A 1 306 ? -21.406 26.406 22.531 1 96.19 306 VAL A N 1
ATOM 2467 C CA . VAL A 1 306 ? -20.047 26.562 23.062 1 96.19 306 VAL A CA 1
ATOM 2468 C C . VAL A 1 306 ? -20.078 27.5 24.266 1 96.19 306 VAL A C 1
ATOM 2470 O O . VAL A 1 306 ? -19.406 27.25 25.266 1 96.19 306 VAL A O 1
ATOM 2473 N N . ARG A 1 307 ? -20.844 28.562 24.172 1 94.75 307 ARG A N 1
ATOM 2474 C CA . ARG A 1 307 ? -20.969 29.547 25.25 1 94.75 307 ARG A CA 1
ATOM 2475 C C . ARG A 1 307 ? -21.531 28.906 26.516 1 94.75 307 ARG A C 1
ATOM 2477 O O . ARG A 1 307 ? -21.094 29.219 27.625 1 94.75 307 ARG A O 1
ATOM 2484 N N . GLU A 1 308 ? -22.391 28.031 26.344 1 93.94 308 GLU A N 1
ATOM 2485 C CA . GLU A 1 308 ? -23.125 27.469 27.469 1 93.94 308 GLU A CA 1
ATOM 2486 C C . GLU A 1 308 ? -22.438 26.203 27.984 1 93.94 308 GLU A C 1
ATOM 2488 O O . GLU A 1 308 ? -22.922 25.578 28.938 1 93.94 308 GLU A O 1
ATOM 2493 N N . ASP A 1 309 ? -21.344 25.875 27.375 1 89.75 309 ASP A N 1
ATOM 2494 C CA . ASP A 1 309 ? -20.625 24.672 27.797 1 89.75 309 ASP A CA 1
ATOM 2495 C C . ASP A 1 309 ? -20.188 24.781 29.266 1 89.75 309 ASP A C 1
ATOM 2497 O O . ASP A 1 309 ? -19.703 25.828 29.688 1 89.75 309 ASP A O 1
ATOM 2501 N N . ALA A 1 310 ? -20.406 23.812 30.141 1 85 310 ALA A N 1
ATOM 2502 C CA . ALA A 1 310 ? -20.156 23.781 31.578 1 85 310 ALA A CA 1
ATOM 2503 C C . ALA A 1 310 ? -18.734 23.344 31.891 1 85 310 ALA A C 1
ATOM 2505 O O . ALA A 1 310 ? -18.375 23.141 33.062 1 85 310 ALA A O 1
ATOM 2506 N N . GLY A 1 311 ? -17.984 23.344 30.969 1 81 311 GLY A N 1
ATOM 2507 C CA . GLY A 1 311 ? -16.625 22.891 31.203 1 81 311 GLY A CA 1
ATOM 2508 C C . GLY A 1 311 ? -15.812 23.844 32.062 1 81 311 GLY A C 1
ATOM 2509 O O . GLY A 1 311 ? -16.219 24.984 32.281 1 81 311 GLY A O 1
ATOM 2510 N N . GLU A 1 312 ? -14.672 23.562 32.75 1 83.81 312 GLU A N 1
ATOM 2511 C CA . GLU A 1 312 ? -13.875 24.281 33.719 1 83.81 312 GLU A CA 1
ATOM 2512 C C . GLU A 1 312 ? -13.305 25.562 33.125 1 83.81 312 GLU A C 1
ATOM 2514 O O . GLU A 1 312 ? -13.227 26.594 33.812 1 83.81 312 GLU A O 1
ATOM 2519 N N . HIS A 1 313 ? -13.055 25.609 31.859 1 90.56 313 HIS A N 1
ATOM 2520 C CA . HIS A 1 313 ? -12.492 26.75 31.156 1 90.56 313 HIS A CA 1
ATOM 2521 C C . HIS A 1 313 ? -13.344 27.125 29.938 1 90.56 313 HIS A C 1
ATOM 2523 O O . HIS A 1 313 ? -12.945 26.875 28.797 1 90.56 313 HIS A O 1
ATOM 2529 N N . PRO A 1 314 ? -14.367 27.891 30.391 1 91.19 314 PRO A N 1
ATOM 2530 C CA . PRO A 1 314 ? -15.289 28.219 29.297 1 91.19 314 PRO A CA 1
ATOM 2531 C C . PRO A 1 314 ? -14.695 29.203 28.297 1 91.19 314 PRO A C 1
ATOM 2533 O O . PRO A 1 314 ? -13.977 30.125 28.703 1 91.19 314 PRO A O 1
ATOM 2536 N N . VAL A 1 315 ? -15.031 28.984 27.078 1 95.12 315 VAL A N 1
ATOM 2537 C CA . VAL A 1 315 ? -14.586 29.875 26 1 95.12 315 VAL A CA 1
ATOM 2538 C C . VAL A 1 315 ? -15.766 30.203 25.094 1 95.12 315 VAL A C 1
ATOM 2540 O O . VAL A 1 315 ? -16.859 29.656 25.25 1 95.12 315 VAL A O 1
ATOM 2543 N N . THR A 1 316 ? -15.617 31.234 24.328 1 96.62 316 THR A N 1
ATOM 2544 C CA . THR A 1 316 ? -16.562 31.562 23.266 1 96.62 316 THR A CA 1
ATOM 2545 C C . THR A 1 316 ? -15.906 31.469 21.906 1 96.62 316 THR A C 1
ATOM 2547 O O . THR A 1 316 ? -14.688 31.312 21.812 1 96.62 316 THR A O 1
ATOM 2550 N N . ILE A 1 317 ? -16.797 31.453 20.922 1 97.56 317 ILE A N 1
ATOM 2551 C CA . ILE A 1 317 ? -16.25 31.359 19.578 1 97.56 317 ILE A CA 1
ATOM 2552 C C . ILE A 1 317 ? -16.828 32.469 18.703 1 97.56 317 ILE A C 1
ATOM 2554 O O . ILE A 1 317 ? -17.922 32.969 18.969 1 97.56 317 ILE A O 1
ATOM 2558 N N . SER A 1 318 ? -16.062 32.906 17.75 1 98.12 318 SER A N 1
ATOM 2559 C CA . SER A 1 318 ? -16.484 33.812 16.688 1 98.12 318 SER A CA 1
ATOM 2560 C C . SER A 1 318 ? -16.547 33.094 15.336 1 98.12 318 SER A C 1
ATOM 2562 O O . SER A 1 318 ? -15.711 32.219 15.039 1 98.12 318 SER A O 1
ATOM 2564 N N . ILE A 1 319 ? -17.594 33.406 14.562 1 97.94 319 ILE A N 1
ATOM 2565 C CA . ILE A 1 319 ? -17.797 32.688 13.312 1 97.94 319 ILE A CA 1
ATOM 2566 C C . ILE A 1 319 ? -18 33.656 12.164 1 97.94 319 ILE A C 1
ATOM 2568 O O . ILE A 1 319 ? -18.719 34.656 12.305 1 97.94 319 ILE A O 1
ATOM 2572 N N . GLY A 1 320 ? -17.266 33.469 11.102 1 97.5 320 GLY A N 1
ATOM 2573 C CA . GLY A 1 320 ? -17.516 34.125 9.836 1 97.5 320 GLY A CA 1
ATOM 2574 C C . GLY A 1 320 ? -18.188 33.219 8.82 1 97.5 320 GLY A C 1
ATOM 2575 O O . GLY A 1 320 ? -17.672 32.156 8.477 1 97.5 320 GLY A O 1
ATOM 2576 N N . LEU A 1 321 ? -19.359 33.688 8.336 1 97.19 321 LEU A N 1
ATOM 2577 C CA . LEU A 1 321 ? -20.156 32.906 7.398 1 97.19 321 LEU A CA 1
ATOM 2578 C C . LEU A 1 321 ? -20.156 33.562 6.02 1 97.19 321 LEU A C 1
ATOM 2580 O O . LEU A 1 321 ? -20.328 34.781 5.898 1 97.19 321 LEU A O 1
ATOM 2584 N N . ALA A 1 322 ? -19.906 32.719 4.996 1 95.38 322 ALA A N 1
ATOM 2585 C CA . ALA A 1 322 ? -19.922 33.219 3.627 1 95.38 322 ALA A CA 1
ATOM 2586 C C . ALA A 1 322 ? -20.688 32.281 2.701 1 95.38 322 ALA A C 1
ATOM 2588 O O . ALA A 1 322 ? -20.562 31.047 2.801 1 95.38 322 ALA A O 1
ATOM 2589 N N . LYS A 1 323 ? -21.453 32.906 1.849 1 93.19 323 LYS A N 1
ATOM 2590 C CA . LYS A 1 323 ? -22.109 32.125 0.802 1 93.19 323 LYS A CA 1
ATOM 2591 C C . LYS A 1 323 ? -21.125 31.719 -0.294 1 93.19 323 LYS A C 1
ATOM 2593 O O . LYS A 1 323 ? -20.266 32.5 -0.669 1 93.19 323 LYS A O 1
ATOM 2598 N N . VAL A 1 324 ? -21.281 30.5 -0.678 1 91.69 324 VAL A N 1
ATOM 2599 C CA . VAL A 1 324 ? -20.438 30.031 -1.769 1 91.69 324 VAL A CA 1
ATOM 2600 C C . VAL A 1 324 ? -21.219 30.031 -3.076 1 91.69 324 VAL A C 1
ATOM 2602 O O . VAL A 1 324 ? -22.141 29.234 -3.264 1 91.69 324 VAL A O 1
ATOM 2605 N N . ASP A 1 325 ? -20.797 30.859 -3.908 1 84.5 325 ASP A N 1
ATOM 2606 C CA . ASP A 1 325 ? -21.516 30.984 -5.18 1 84.5 325 ASP A CA 1
ATOM 2607 C C . ASP A 1 325 ? -21.109 29.875 -6.148 1 84.5 325 ASP A C 1
ATOM 2609 O O . ASP A 1 325 ? -20.031 29.281 -6.004 1 84.5 325 ASP A O 1
ATOM 2613 N N . ARG A 1 326 ? -22.016 29.656 -7.148 1 79.25 326 ARG A N 1
ATOM 2614 C CA . ARG A 1 326 ? -21.75 28.641 -8.164 1 79.25 326 ARG A CA 1
ATOM 2615 C C . ARG A 1 326 ? -20.5 29 -8.961 1 79.25 326 ARG A C 1
ATOM 2617 O O . ARG A 1 326 ? -20.344 30.125 -9.414 1 79.25 326 ARG A O 1
ATOM 2624 N N . GLY A 1 327 ? -19.594 28.125 -9.016 1 77.81 327 GLY A N 1
ATOM 2625 C CA . GLY A 1 327 ? -18.406 28.312 -9.828 1 77.81 327 GLY A CA 1
ATOM 2626 C C . GLY A 1 327 ? -17.266 28.969 -9.07 1 77.81 327 GLY A C 1
ATOM 2627 O O . GLY A 1 327 ? -16.156 29.109 -9.602 1 77.81 327 GLY A O 1
ATOM 2628 N N . GLU A 1 328 ? -17.578 29.375 -7.918 1 82.56 328 GLU A N 1
ATOM 2629 C CA . GLU A 1 328 ? -16.547 30.016 -7.105 1 82.56 328 GLU A CA 1
ATOM 2630 C C . GLU A 1 328 ? -15.586 28.984 -6.523 1 82.56 328 GLU A C 1
ATOM 2632 O O . GLU A 1 328 ? -15.961 27.828 -6.293 1 82.56 328 GLU A O 1
ATOM 2637 N N . SER A 1 329 ? -14.383 29.438 -6.395 1 84.62 329 SER A N 1
ATOM 2638 C CA . SER A 1 329 ? -13.391 28.547 -5.789 1 84.62 329 SER A CA 1
ATOM 2639 C C . SER A 1 329 ? -13.523 28.516 -4.273 1 84.62 329 SER A C 1
ATOM 2641 O O . SER A 1 329 ? -13.977 29.5 -3.666 1 84.62 329 SER A O 1
ATOM 2643 N N . LEU A 1 330 ? -13.125 27.438 -3.738 1 86.81 330 LEU A N 1
ATOM 2644 C CA . LEU A 1 330 ? -13.156 27.266 -2.289 1 86.81 330 LEU A CA 1
ATOM 2645 C C . LEU A 1 330 ? -12.258 28.297 -1.605 1 86.81 330 LEU A C 1
ATOM 2647 O O . LEU A 1 330 ? -12.586 28.781 -0.522 1 86.81 330 LEU A O 1
ATOM 2651 N N . THR A 1 331 ? -11.195 28.641 -2.219 1 82.81 331 THR A N 1
ATOM 2652 C CA . THR A 1 331 ? -10.25 29.594 -1.668 1 82.81 331 THR A CA 1
ATOM 2653 C C . THR A 1 331 ? -10.891 30.984 -1.541 1 82.81 331 THR A C 1
ATOM 2655 O O . THR A 1 331 ? -10.695 31.672 -0.541 1 82.81 331 THR A O 1
ATOM 2658 N N . THR A 1 332 ? -11.641 31.312 -2.498 1 84.81 332 THR A N 1
ATOM 2659 C CA . THR A 1 332 ? -12.336 32.594 -2.471 1 84.81 332 THR A CA 1
ATOM 2660 C C . THR A 1 332 ? -13.367 32.625 -1.349 1 84.81 332 THR A C 1
ATOM 2662 O O . THR A 1 332 ? -13.5 33.625 -0.644 1 84.81 332 THR A O 1
ATOM 2665 N N . ALA A 1 333 ? -14.039 31.562 -1.199 1 90.12 333 ALA A N 1
ATOM 2666 C CA . ALA A 1 333 ? -15.031 31.453 -0.134 1 90.12 333 ALA A CA 1
ATOM 2667 C C . ALA A 1 333 ? -14.375 31.531 1.24 1 90.12 333 ALA A C 1
ATOM 2669 O O . ALA A 1 333 ? -14.922 32.156 2.164 1 90.12 333 ALA A O 1
ATOM 2670 N N . LEU A 1 334 ? -13.258 30.984 1.331 1 89.88 334 LEU A N 1
ATOM 2671 C CA . LEU A 1 334 ? -12.516 31 2.59 1 89.88 334 LEU A CA 1
ATOM 2672 C C . LEU A 1 334 ? -12.07 32.406 2.938 1 89.88 334 LEU A C 1
ATOM 2674 O O . LEU A 1 334 ? -12.094 32.812 4.105 1 89.88 334 LEU A O 1
ATOM 2678 N N . VAL A 1 335 ? -11.656 33.094 1.962 1 84.69 335 VAL A N 1
ATOM 2679 C CA . VAL A 1 335 ? -11.227 34.5 2.162 1 84.69 335 VAL A CA 1
ATOM 2680 C C . VAL A 1 335 ? -12.406 35.344 2.646 1 84.69 335 VAL A C 1
ATOM 2682 O O . VAL A 1 335 ? -12.266 36.125 3.57 1 84.69 335 VAL A O 1
ATOM 2685 N N . ARG A 1 336 ? -13.516 35.156 2.094 1 91.38 336 ARG A N 1
ATOM 2686 C CA . ARG A 1 336 ? -14.719 35.906 2.494 1 91.38 336 ARG A CA 1
ATOM 2687 C C . ARG A 1 336 ? -15.133 35.531 3.914 1 91.38 336 ARG A C 1
ATOM 2689 O O . ARG A 1 336 ? -15.477 36.406 4.715 1 91.38 336 ARG A O 1
ATOM 2696 N N . ALA A 1 337 ? -15.109 34.25 4.176 1 94.38 337 ALA A N 1
ATOM 2697 C CA . ALA A 1 337 ? -15.461 33.812 5.52 1 94.38 337 ALA A CA 1
ATOM 2698 C C . ALA A 1 337 ? -14.492 34.375 6.559 1 94.38 337 ALA A C 1
ATOM 2700 O O . ALA A 1 337 ? -14.891 34.688 7.68 1 94.38 337 ALA A O 1
ATOM 2701 N N . ASP A 1 338 ? -13.281 34.406 6.172 1 89.06 338 ASP A N 1
ATOM 2702 C CA . ASP A 1 338 ? -12.25 34.969 7.051 1 89.06 338 ASP A CA 1
ATOM 2703 C C . ASP A 1 338 ? -12.484 36.438 7.328 1 89.06 338 ASP A C 1
ATOM 2705 O O . ASP A 1 338 ? -12.25 36.906 8.445 1 89.06 338 ASP A O 1
ATOM 2709 N N . GLN A 1 339 ? -12.844 37.125 6.305 1 88.94 339 GLN A N 1
ATOM 2710 C CA . GLN A 1 339 ? -13.172 38.531 6.473 1 88.94 339 GLN A CA 1
ATOM 2711 C C . GLN A 1 339 ? -14.344 38.719 7.438 1 88.94 339 GLN A C 1
ATOM 2713 O O . GLN A 1 339 ? -14.312 39.594 8.289 1 88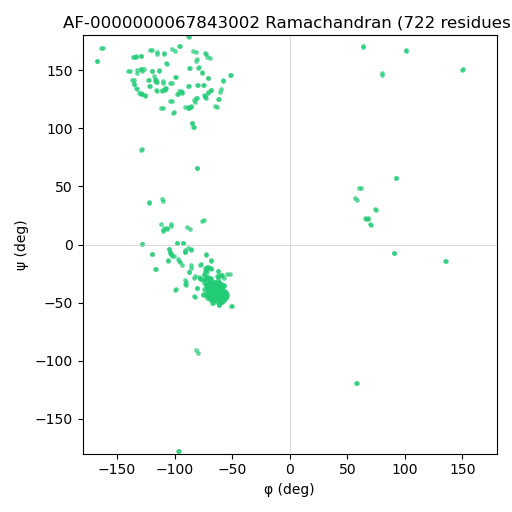.94 339 GLN A O 1
ATOM 2718 N N . ALA A 1 340 ? -15.297 37.906 7.25 1 94.88 340 ALA A N 1
ATOM 2719 C CA . ALA A 1 340 ? -16.453 37.969 8.148 1 94.88 340 ALA A CA 1
ATOM 2720 C C . ALA A 1 340 ? -16.047 37.594 9.57 1 94.88 340 ALA A C 1
ATOM 2722 O O . ALA A 1 340 ? -16.562 38.156 10.539 1 94.88 340 ALA A O 1
ATOM 2723 N N . LEU A 1 341 ? -15.211 36.656 9.68 1 94.69 341 LEU A N 1
ATOM 2724 C CA . LEU A 1 341 ? -14.703 36.25 10.984 1 94.69 341 LEU A CA 1
ATOM 2725 C C . LEU A 1 341 ? -13.969 37.375 11.664 1 94.69 341 LEU A C 1
ATOM 2727 O O . LEU A 1 341 ? -14.102 37.594 12.875 1 94.69 341 LEU A O 1
ATOM 2731 N N . TYR A 1 342 ? -13.133 38.031 10.852 1 89.06 342 TYR A N 1
ATOM 2732 C CA . TYR A 1 342 ? -12.406 39.188 11.359 1 89.06 342 TYR A CA 1
ATOM 2733 C C . TYR A 1 342 ? -13.367 40.219 11.945 1 89.06 342 TYR A C 1
ATOM 2735 O O . TYR A 1 342 ? -13.117 40.781 13.023 1 89.06 342 TYR A O 1
ATOM 2743 N N . GLU A 1 343 ? -14.398 40.469 11.281 1 93.19 343 GLU A N 1
ATOM 2744 C CA . GLU A 1 343 ? -15.422 41.406 11.75 1 93.19 343 GLU A CA 1
ATOM 2745 C C . GLU A 1 343 ? -16.062 40.906 13.039 1 93.19 343 GLU A C 1
ATOM 2747 O O . GLU A 1 343 ? -16.328 41.688 13.953 1 93.19 343 GLU A O 1
ATOM 2752 N N . ALA A 1 344 ? -16.312 39.656 13.117 1 95.12 344 ALA A N 1
ATOM 2753 C CA . ALA A 1 344 ? -16.922 39.062 14.312 1 95.12 344 ALA A CA 1
ATOM 2754 C C . ALA A 1 344 ? -16.016 39.25 15.523 1 95.12 344 ALA A C 1
ATOM 2756 O O . ALA A 1 344 ? -16.484 39.562 16.625 1 95.12 344 ALA A O 1
ATOM 2757 N N . LYS A 1 345 ? -14.734 39 15.344 1 92.19 345 LYS A N 1
ATOM 2758 C CA . LYS A 1 345 ? -13.758 39.125 16.422 1 92.19 345 LYS A CA 1
ATOM 2759 C C . LYS A 1 345 ? -13.633 40.562 16.891 1 92.19 345 LYS A C 1
ATOM 2761 O O . LYS A 1 345 ? -13.406 40.844 18.078 1 92.19 345 LYS A O 1
ATOM 2766 N N . HIS A 1 346 ? -13.82 41.562 15.984 1 90 346 HIS A N 1
ATOM 2767 C CA . HIS A 1 346 ? -13.547 42.938 16.297 1 90 346 HIS A CA 1
ATOM 2768 C C . HIS A 1 346 ? -14.812 43.688 16.719 1 90 346 HIS A C 1
ATOM 2770 O O . HIS A 1 346 ? -14.742 44.812 17.234 1 90 346 HIS A O 1
ATOM 2776 N N . THR A 1 347 ? -15.914 43.125 16.516 1 92.38 347 THR A N 1
ATOM 2777 C CA . THR A 1 347 ? -17.172 43.781 16.875 1 92.38 347 THR A CA 1
ATOM 2778 C C . THR A 1 347 ? -17.734 43.188 18.156 1 92.38 347 THR A C 1
ATOM 2780 O O . THR A 1 347 ? -18.922 43.375 18.453 1 92.38 347 THR A O 1
ATOM 2783 N N . GLY A 1 348 ? -16.922 42.438 18.953 1 91.5 348 GLY A N 1
ATOM 2784 C CA . GLY A 1 348 ? -17.422 42.031 20.25 1 91.5 348 GLY A CA 1
ATOM 2785 C C . GLY A 1 348 ? -17.141 40.562 20.578 1 91.5 348 GLY A C 1
ATOM 2786 O O . GLY A 1 348 ? -17.25 40.156 21.734 1 91.5 348 GLY A O 1
ATOM 2787 N N . LYS A 1 349 ? -16.766 39.781 19.594 1 93.75 349 LYS A N 1
ATOM 2788 C CA . LYS A 1 349 ? -16.516 38.344 19.781 1 93.75 349 LYS A CA 1
ATOM 2789 C C . LYS A 1 349 ? -17.781 37.625 20.188 1 93.75 349 LYS A C 1
ATOM 2791 O O . LYS A 1 349 ? -18.844 38.219 20.344 1 93.75 349 LYS A O 1
ATOM 2796 N N . ASP A 1 350 ? -17.812 36.344 20.234 1 96.44 350 ASP A N 1
ATOM 2797 C CA . ASP A 1 350 ? -18.938 35.5 20.672 1 96.44 350 ASP A CA 1
ATOM 2798 C C . ASP A 1 350 ? -20.172 35.75 19.781 1 96.44 350 ASP A C 1
ATOM 2800 O O . ASP A 1 350 ? -21.25 36.031 20.297 1 96.44 350 ASP A O 1
ATOM 2804 N N . ARG A 1 351 ? -19.938 35.719 18.547 1 96.44 351 ARG A N 1
ATOM 2805 C CA . ARG A 1 351 ? -21.016 35.938 17.578 1 96.44 351 ARG A CA 1
ATOM 2806 C C . ARG A 1 351 ? -20.625 35.438 16.203 1 96.44 351 ARG A C 1
ATOM 2808 O O . ARG A 1 351 ? -19.469 35.062 15.969 1 96.44 351 ARG A O 1
ATOM 2815 N N . PHE A 1 352 ? -21.625 35.406 15.359 1 96.81 352 PHE A N 1
ATOM 2816 C CA . PHE A 1 352 ? -21.328 35.125 13.961 1 96.81 352 PHE A CA 1
ATOM 2817 C C . PHE A 1 352 ? -21.625 36.344 13.086 1 96.81 352 PHE A C 1
ATOM 2819 O O . PHE A 1 352 ? -22.438 37.188 13.453 1 96.81 352 PHE A O 1
ATOM 2826 N N . VAL A 1 353 ? -20.891 36.5 12.016 1 96.81 353 VAL A N 1
ATOM 2827 C CA . VAL A 1 353 ? -21.109 37.531 11.023 1 96.81 353 VAL A CA 1
ATOM 2828 C C . VAL A 1 353 ? -21.172 36.938 9.625 1 96.81 353 VAL A C 1
ATOM 2830 O O . VAL A 1 353 ? -20.344 36.094 9.273 1 96.81 353 VAL A O 1
ATOM 2833 N N . SER A 1 354 ? -22.203 37.281 8.867 1 95.88 354 SER A N 1
ATOM 2834 C CA . SER A 1 354 ? -22.297 36.844 7.469 1 95.88 354 SER A CA 1
ATOM 2835 C C . SER A 1 354 ? -21.594 37.844 6.547 1 95.88 354 SER A C 1
ATOM 2837 O O . SER A 1 354 ? -21.719 39.062 6.699 1 95.88 354 SER A O 1
ATOM 2839 N N . TRP A 1 355 ? -20.906 37.281 5.688 1 93.25 355 TRP A N 1
ATOM 2840 C CA . TRP A 1 355 ? -20.141 38.125 4.762 1 93.25 355 TRP A CA 1
ATOM 2841 C C . TRP A 1 355 ? -21.062 38.875 3.822 1 93.25 355 TRP A C 1
ATOM 2843 O O . TRP A 1 355 ? -22.062 38.344 3.348 1 93.25 355 TRP A O 1
ATOM 2853 N N . SER A 1 356 ? -20.797 40.125 3.695 1 89 356 SER A N 1
ATOM 2854 C CA . SER A 1 356 ? -21.469 41 2.721 1 89 356 SER A CA 1
ATOM 2855 C C . SER A 1 356 ? -20.453 41.844 1.944 1 89 356 SER A C 1
ATOM 2857 O O . SER A 1 356 ? -19.328 42.031 2.404 1 89 356 SER A O 1
ATOM 2859 N N . SER A 1 357 ? -20.766 42.125 0.748 1 82.56 357 SER A N 1
ATOM 2860 C CA . SER A 1 357 ? -19.875 42.938 -0.082 1 82.56 357 SER A CA 1
ATOM 2861 C C . SER A 1 357 ? -19.484 44.25 0.619 1 82.56 357 SER A C 1
ATOM 2863 O O . SER A 1 357 ? -18.422 44.781 0.362 1 82.56 357 SER A O 1
ATOM 2865 N N . GLU A 1 358 ? -20.266 44.688 1.468 1 75 358 GLU A N 1
ATOM 2866 C CA . GLU A 1 358 ? -20 45.906 2.219 1 75 358 GLU A CA 1
ATOM 2867 C C . GLU A 1 358 ? -18.828 45.688 3.184 1 75 358 GLU A C 1
ATOM 2869 O O . GLU A 1 358 ? -18.094 46.656 3.475 1 75 358 GLU A O 1
ATOM 2874 N N . LEU A 1 359 ? -18.656 44.625 3.639 1 74 359 LEU A N 1
ATOM 2875 C CA . LEU A 1 359 ? -17.562 44.312 4.551 1 74 359 LEU A CA 1
ATOM 2876 C C . LEU A 1 359 ? -16.219 44.375 3.826 1 74 359 LEU A C 1
ATOM 2878 O O . LEU A 1 359 ? -15.203 44.75 4.418 1 74 359 LEU A O 1
ATOM 2882 N N . ALA A 1 360 ? -16.172 44.031 2.566 1 66.88 360 ALA A N 1
ATOM 2883 C CA . ALA A 1 360 ? -14.953 44.031 1.761 1 66.88 360 ALA A CA 1
ATOM 2884 C C . ALA A 1 360 ? -14.445 45.438 1.529 1 66.88 360 ALA A C 1
ATOM 2886 O O . ALA A 1 360 ? -13.234 45.656 1.438 1 66.88 360 ALA A O 1
ATOM 2887 N N . GLU A 1 361 ? -15.328 46.344 1.414 1 60.66 361 GLU A N 1
ATOM 2888 C CA . GLU A 1 361 ? -14.953 47.719 1.114 1 60.66 361 GLU A CA 1
ATOM 2889 C C . GLU A 1 361 ? -14.406 48.438 2.35 1 60.66 361 GLU A C 1
ATOM 2891 O O . GLU A 1 361 ? -13.656 49.406 2.234 1 60.66 361 GLU A O 1
ATOM 2896 N N . GLN A 1 362 ? -14.656 47.906 3.352 1 53.84 362 GLN A N 1
ATOM 2897 C CA . GLN A 1 362 ? -14.219 48.594 4.562 1 53.84 362 GLN A CA 1
ATOM 2898 C C . GLN A 1 362 ? -12.773 48.25 4.906 1 53.84 362 GLN A C 1
ATOM 2900 O O . GLN A 1 362 ? -12.094 48.969 5.617 1 53.84 362 GLN A O 1
ATOM 2905 N N . ASP A 1 363 ? -12.211 47.188 4.438 1 48.31 363 ASP A N 1
ATOM 2906 C CA . ASP A 1 363 ? -10.859 46.812 4.828 1 48.31 363 ASP A CA 1
ATOM 2907 C C . ASP A 1 363 ? -9.828 47.312 3.824 1 48.31 363 ASP A C 1
ATOM 2909 O O . ASP A 1 363 ? -10.039 47.219 2.611 1 48.31 363 ASP A O 1
ATOM 2913 N N . MET B 1 1 ? -15.156 8.367 4.371 1 67.06 1 MET B N 1
ATOM 2914 C CA . MET B 1 1 ? -14.195 9.453 4.207 1 67.06 1 MET B CA 1
ATOM 2915 C C . MET B 1 1 ? -12.922 8.961 3.518 1 67.06 1 MET B C 1
ATOM 2917 O O . MET B 1 1 ? -12.562 9.461 2.451 1 67.06 1 MET B O 1
ATOM 2921 N N . PHE B 1 2 ? -12.406 7.855 3.9 1 70.81 2 PHE B N 1
ATOM 2922 C CA . PHE B 1 2 ? -11.102 7.445 3.4 1 70.81 2 PHE B CA 1
ATOM 2923 C C . PHE B 1 2 ? -11.203 6.961 1.959 1 70.81 2 PHE B C 1
ATOM 2925 O O . PHE B 1 2 ? -10.281 7.164 1.166 1 70.81 2 PHE B O 1
ATOM 2932 N N . LYS B 1 3 ? -12.383 6.406 1.598 1 74.44 3 LYS B N 1
ATOM 2933 C CA . LYS B 1 3 ? -12.555 5.953 0.221 1 74.44 3 LYS B CA 1
ATOM 2934 C C . LYS B 1 3 ? -12.555 7.129 -0.75 1 74.44 3 LYS B C 1
ATOM 2936 O O . LYS B 1 3 ? -11.961 7.051 -1.83 1 74.44 3 LYS B O 1
ATOM 2941 N N . THR B 1 4 ? -13.164 8.117 -0.338 1 71.94 4 THR B N 1
ATOM 2942 C CA . THR B 1 4 ? -13.234 9.328 -1.154 1 71.94 4 THR B CA 1
ATOM 2943 C C . THR B 1 4 ? -11.859 9.969 -1.289 1 71.94 4 THR B C 1
ATOM 2945 O O . THR B 1 4 ? -11.477 10.422 -2.371 1 71.94 4 THR B O 1
ATOM 2948 N N . ILE B 1 5 ? -11.164 9.906 -0.237 1 75.69 5 ILE B N 1
ATOM 2949 C CA . ILE B 1 5 ? -9.844 10.516 -0.215 1 75.69 5 ILE B CA 1
ATOM 2950 C C . ILE B 1 5 ? -8.883 9.703 -1.088 1 75.69 5 ILE B C 1
ATOM 2952 O O . ILE B 1 5 ? -8.102 10.273 -1.854 1 75.69 5 ILE B O 1
ATOM 2956 N N . GLU B 1 6 ? -9.086 8.453 -0.931 1 75.44 6 GLU B N 1
ATOM 2957 C CA . GLU B 1 6 ? -8.234 7.59 -1.744 1 75.44 6 GLU B CA 1
ATOM 2958 C C . GLU B 1 6 ? -8.492 7.805 -3.232 1 75.44 6 GLU B C 1
ATOM 2960 O O . GLU B 1 6 ? -7.551 7.852 -4.027 1 75.44 6 GLU B O 1
ATOM 2965 N N . ALA B 1 7 ? -9.695 7.852 -3.537 1 75.31 7 ALA B N 1
ATOM 2966 C CA . ALA B 1 7 ? -10.07 8.086 -4.93 1 75.31 7 ALA B CA 1
ATOM 2967 C C . ALA B 1 7 ? -9.5 9.414 -5.43 1 75.31 7 ALA B C 1
ATOM 2969 O O . ALA B 1 7 ? -9.047 9.508 -6.574 1 75.31 7 ALA B O 1
ATOM 2970 N N . HIS B 1 8 ? -9.523 10.359 -4.555 1 73.69 8 HIS B N 1
ATOM 2971 C CA . HIS B 1 8 ? -9.008 11.68 -4.883 1 73.69 8 HIS B CA 1
ATOM 2972 C C . HIS B 1 8 ? -7.504 11.641 -5.121 1 73.69 8 HIS B C 1
ATOM 2974 O O . HIS B 1 8 ? -7.004 12.258 -6.062 1 73.69 8 HIS B O 1
ATOM 2980 N N . ILE B 1 9 ? -6.875 10.961 -4.289 1 76.06 9 ILE B N 1
ATOM 2981 C CA . ILE B 1 9 ? -5.422 10.867 -4.395 1 76.06 9 ILE B CA 1
ATOM 2982 C C . ILE B 1 9 ? -5.043 10.117 -5.672 1 76.06 9 ILE B C 1
ATOM 2984 O O . ILE B 1 9 ? -4.098 10.5 -6.363 1 76.06 9 ILE B O 1
ATOM 2988 N N . ARG B 1 10 ? -5.816 9.086 -5.969 1 72.38 10 ARG B N 1
ATOM 2989 C CA . ARG B 1 10 ? -5.562 8.242 -7.133 1 72.38 10 ARG B CA 1
ATOM 2990 C C . ARG B 1 10 ? -5.641 9.055 -8.422 1 72.38 10 ARG B C 1
ATOM 2992 O O . ARG B 1 10 ? -4.918 8.773 -9.383 1 72.38 10 ARG B O 1
ATOM 2999 N N . GLN B 1 11 ? -6.445 9.992 -8.406 1 70.62 11 GLN B N 1
ATOM 3000 C CA . GLN B 1 11 ? -6.621 10.836 -9.586 1 70.62 11 GLN B CA 1
ATOM 3001 C C . GLN B 1 11 ? -5.426 11.758 -9.789 1 70.62 11 GLN B C 1
ATOM 3003 O O . GLN B 1 11 ? -5.137 12.18 -10.906 1 70.62 11 GLN B O 1
ATOM 3008 N N . GLN B 1 12 ? -4.719 11.984 -8.812 1 66.31 12 GLN B N 1
ATOM 3009 C CA . GLN B 1 12 ? -3.633 12.953 -8.867 1 66.31 12 GLN B CA 1
ATOM 3010 C C . GLN B 1 12 ? -2.299 12.273 -9.164 1 66.31 12 GLN B C 1
ATOM 3012 O O . GLN B 1 12 ? -1.334 12.938 -9.555 1 66.31 12 GLN B O 1
ATOM 3017 N N . VAL B 1 13 ? -2.195 11.023 -9.047 1 65.19 13 VAL B N 1
ATOM 3018 C CA . VAL B 1 13 ? -0.901 10.352 -9.078 1 65.19 13 VAL B CA 1
ATOM 3019 C C . VAL B 1 13 ? -0.552 9.953 -10.508 1 65.19 13 VAL B C 1
ATOM 3021 O O . VAL B 1 13 ? -1.372 9.367 -11.211 1 65.19 13 VAL B O 1
ATOM 3024 N N . ALA B 1 14 ? 0.641 10.562 -11.031 1 71 14 ALA B N 1
ATOM 3025 C CA . ALA B 1 14 ? 1.238 10.102 -12.281 1 71 14 ALA B CA 1
ATOM 3026 C C . ALA B 1 14 ? 2.16 8.906 -12.039 1 71 14 ALA B C 1
ATOM 3028 O O . ALA B 1 14 ? 3.324 9.078 -11.672 1 71 14 ALA B O 1
ATOM 3029 N N . PRO B 1 15 ? 1.816 7.715 -12.344 1 65.19 15 PRO B N 1
ATOM 3030 C CA . PRO B 1 15 ? 2.588 6.516 -12 1 65.19 15 PRO B CA 1
ATOM 3031 C C . PRO B 1 15 ? 3.852 6.367 -12.844 1 65.19 15 PRO B C 1
ATOM 3033 O O . PRO B 1 15 ? 4.824 5.746 -12.398 1 65.19 15 PRO B O 1
ATOM 3036 N N . ALA B 1 16 ? 3.98 6.977 -13.961 1 74.5 16 ALA B N 1
ATOM 3037 C CA . ALA B 1 16 ? 5.086 6.734 -14.883 1 74.5 16 ALA B CA 1
ATOM 3038 C C . ALA B 1 16 ? 6.406 7.227 -14.297 1 74.5 16 ALA B C 1
ATOM 3040 O O . ALA B 1 16 ? 7.445 6.578 -14.453 1 74.5 16 ALA B O 1
ATOM 3041 N N . ALA B 1 17 ? 6.32 8.375 -13.602 1 73.75 17 ALA B N 1
ATOM 3042 C CA . ALA B 1 17 ? 7.547 8.977 -13.086 1 73.75 17 ALA B CA 1
ATOM 3043 C C . ALA B 1 17 ? 8.109 8.164 -11.93 1 73.75 17 ALA B C 1
ATOM 3045 O O . ALA B 1 17 ? 9.328 8.141 -11.711 1 73.75 17 ALA B O 1
ATOM 3046 N N . LEU B 1 18 ? 7.234 7.379 -11.375 1 82.12 18 LEU B N 1
ATOM 3047 C CA . LEU B 1 18 ? 7.695 6.723 -10.156 1 82.12 18 LEU B CA 1
ATOM 3048 C C . LEU B 1 18 ? 7.848 5.219 -10.375 1 82.12 18 LEU B C 1
ATOM 3050 O O . LEU B 1 18 ? 8.117 4.477 -9.43 1 82.12 18 LEU B O 1
ATOM 3054 N N . ARG B 1 19 ? 7.898 4.84 -11.641 1 84.5 19 ARG B N 1
ATOM 3055 C CA . ARG B 1 19 ? 7.969 3.418 -11.969 1 84.5 19 ARG B CA 1
ATOM 3056 C C . ARG B 1 19 ? 9.352 2.852 -11.656 1 84.5 19 ARG B C 1
ATOM 3058 O O . ARG B 1 19 ? 9.469 1.744 -11.125 1 84.5 19 ARG B O 1
ATOM 3065 N N . ALA B 1 20 ? 10.328 3.564 -11.992 1 84.44 20 ALA B N 1
ATOM 3066 C CA . ALA B 1 20 ? 11.695 3.117 -11.734 1 84.44 20 ALA B CA 1
ATOM 3067 C C . ALA B 1 20 ? 11.945 2.971 -10.234 1 84.44 20 ALA B C 1
ATOM 3069 O O . ALA B 1 20 ? 12.594 2.014 -9.797 1 84.44 20 ALA B O 1
ATOM 3070 N N . GLU B 1 21 ? 11.484 3.92 -9.484 1 86.5 21 GLU B N 1
ATOM 3071 C CA . GLU B 1 21 ? 11.641 3.854 -8.031 1 86.5 21 GLU B CA 1
ATOM 3072 C C . GLU B 1 21 ? 10.891 2.658 -7.449 1 86.5 21 GLU B C 1
ATOM 3074 O O . GLU B 1 21 ? 11.383 2 -6.527 1 86.5 21 GLU B O 1
ATOM 3079 N N . PHE B 1 22 ? 9.812 2.428 -8.008 1 88.25 22 PHE B N 1
ATOM 3080 C CA . PHE B 1 22 ? 9 1.3 -7.57 1 88.25 22 PHE B CA 1
ATOM 3081 C C . PHE B 1 22 ? 9.734 -0.017 -7.805 1 88.25 22 PHE B C 1
ATOM 3083 O O . PHE B 1 22 ? 9.773 -0.876 -6.922 1 88.25 22 PHE B O 1
ATOM 3090 N N . ARG B 1 23 ? 10.273 -0.152 -8.953 1 88.06 23 ARG B N 1
ATOM 3091 C CA . ARG B 1 23 ? 10.969 -1.387 -9.305 1 88.06 23 ARG B CA 1
ATOM 3092 C C . ARG B 1 23 ? 12.125 -1.655 -8.352 1 88.06 23 ARG B C 1
ATOM 3094 O O . ARG B 1 23 ? 12.312 -2.787 -7.906 1 88.06 23 ARG B O 1
ATOM 3101 N N . GLN B 1 24 ? 12.82 -0.68 -8.109 1 88.81 24 GLN B N 1
ATOM 3102 C CA . GLN B 1 24 ? 13.953 -0.814 -7.199 1 88.81 24 GLN B CA 1
ATOM 3103 C C . GLN B 1 24 ? 13.484 -1.135 -5.781 1 88.81 24 GLN B C 1
ATOM 3105 O O . GLN B 1 24 ? 14.07 -1.992 -5.113 1 88.81 24 GLN B O 1
ATOM 3110 N N . HIS B 1 25 ? 12.461 -0.49 -5.371 1 86.88 25 HIS B N 1
ATOM 3111 C CA . HIS B 1 25 ? 11.914 -0.729 -4.039 1 86.88 25 HIS B CA 1
ATOM 3112 C C . HIS B 1 25 ? 11.391 -2.156 -3.904 1 86.88 25 HIS B C 1
ATOM 3114 O O . HIS B 1 25 ? 11.617 -2.811 -2.885 1 86.88 25 HIS B O 1
ATOM 3120 N N . GLU B 1 26 ? 10.688 -2.537 -4.844 1 87.88 26 GLU B N 1
ATOM 3121 C CA . GLU B 1 26 ? 10.117 -3.881 -4.832 1 87.88 26 GLU B CA 1
ATOM 3122 C C . GLU B 1 26 ? 11.211 -4.941 -4.75 1 87.88 26 GLU B C 1
ATOM 3124 O O . GLU B 1 26 ? 11.109 -5.891 -3.969 1 87.88 26 GLU B O 1
ATOM 3129 N N . PHE B 1 27 ? 12.227 -4.836 -5.609 1 90.19 27 PHE B N 1
ATOM 3130 C CA . PHE B 1 27 ? 13.32 -5.797 -5.629 1 90.19 27 PHE B CA 1
ATOM 3131 C C . PHE B 1 27 ? 14.031 -5.836 -4.281 1 90.19 27 PHE B C 1
ATOM 3133 O O . PHE B 1 27 ? 14.312 -6.914 -3.754 1 90.19 27 PHE B O 1
ATOM 3140 N N . GLU B 1 28 ? 14.25 -4.715 -3.73 1 88.44 28 GLU B N 1
ATOM 3141 C CA . GLU B 1 28 ? 14.945 -4.648 -2.447 1 88.44 28 GLU B CA 1
ATOM 3142 C C . GLU B 1 28 ? 14.117 -5.293 -1.341 1 88.44 28 GLU B C 1
ATOM 3144 O O . GLU B 1 28 ? 14.656 -5.98 -0.471 1 88.44 28 GLU B O 1
ATOM 3149 N N . SER B 1 29 ? 12.82 -5.105 -1.441 1 86.19 29 SER B N 1
ATOM 3150 C CA . SER B 1 29 ? 11.938 -5.641 -0.414 1 86.19 29 SER B CA 1
ATOM 3151 C C . SER B 1 29 ? 11.781 -7.152 -0.547 1 86.19 29 SER B C 1
ATOM 3153 O O . SER B 1 29 ? 11.539 -7.844 0.442 1 86.19 29 SER B O 1
ATOM 3155 N N . MET B 1 30 ? 11.969 -7.633 -1.745 1 90.25 30 MET B N 1
ATOM 3156 C CA . MET B 1 30 ? 11.695 -9.047 -2 1 90.25 30 MET B CA 1
ATOM 3157 C C . MET B 1 30 ? 12.992 -9.812 -2.236 1 90.25 30 MET B C 1
ATOM 3159 O O . MET B 1 30 ? 12.969 -10.953 -2.689 1 90.25 30 MET B O 1
ATOM 3163 N N . ARG B 1 31 ? 14.055 -9.297 -1.99 1 90.69 31 ARG B N 1
ATOM 3164 C CA . ARG B 1 31 ? 15.344 -9.914 -2.279 1 90.69 31 ARG B CA 1
ATOM 3165 C C . ARG B 1 31 ? 15.469 -11.273 -1.597 1 90.69 31 ARG B C 1
ATOM 3167 O O . ARG B 1 31 ? 15.875 -12.258 -2.223 1 90.69 31 ARG B O 1
ATOM 3174 N N . SER B 1 32 ? 15.141 -11.359 -0.346 1 89.81 32 SER B N 1
ATOM 3175 C CA . SER B 1 32 ? 15.203 -12.617 0.386 1 89.81 32 SER B CA 1
ATOM 3176 C C . SER B 1 32 ? 14.289 -13.664 -0.231 1 89.81 32 SER B C 1
ATOM 3178 O O . SER B 1 32 ? 14.625 -14.852 -0.277 1 89.81 32 SER B O 1
ATOM 3180 N N . PHE B 1 33 ? 13.203 -13.234 -0.651 1 89.5 33 PHE B N 1
ATOM 3181 C CA . PHE B 1 33 ? 12.242 -14.117 -1.302 1 89.5 33 PHE B CA 1
ATOM 3182 C C . PHE B 1 33 ? 12.797 -14.656 -2.613 1 89.5 33 PHE B C 1
ATOM 3184 O O . PHE B 1 33 ? 12.656 -15.844 -2.914 1 89.5 33 PHE B O 1
ATOM 3191 N N . CYS B 1 34 ? 13.383 -13.844 -3.414 1 91.81 34 CYS B N 1
ATOM 3192 C CA . CYS B 1 34 ? 13.984 -14.25 -4.676 1 91.81 34 CYS B CA 1
ATOM 3193 C C . CYS B 1 34 ? 15.078 -15.289 -4.445 1 91.81 34 CYS B C 1
ATOM 3195 O O . CYS B 1 34 ? 15.141 -16.297 -5.148 1 91.81 34 CYS B O 1
ATOM 3197 N N . LEU B 1 35 ? 15.898 -15.07 -3.438 1 92.88 35 LEU B N 1
ATOM 3198 C CA . LEU B 1 35 ? 16.969 -16.016 -3.096 1 92.88 35 LEU B CA 1
ATOM 3199 C C . LEU B 1 35 ? 16.391 -17.359 -2.688 1 92.88 35 LEU B C 1
ATOM 3201 O O . LEU B 1 35 ? 16.906 -18.406 -3.09 1 92.88 35 LEU B O 1
ATOM 3205 N N . LEU B 1 36 ? 15.352 -17.281 -1.964 1 91.62 36 LEU B N 1
ATOM 3206 C CA . LEU B 1 36 ? 14.703 -18.516 -1.518 1 91.62 36 LEU B CA 1
ATOM 3207 C C . LEU B 1 36 ? 14.125 -19.281 -2.699 1 91.62 36 LEU B C 1
ATOM 3209 O O . LEU B 1 36 ? 14.289 -20.5 -2.795 1 91.62 36 LEU B O 1
ATOM 3213 N N . VAL B 1 37 ? 13.453 -18.625 -3.541 1 90.94 37 VAL B N 1
ATOM 3214 C CA . VAL B 1 37 ? 12.828 -19.25 -4.695 1 90.94 37 VAL B CA 1
ATOM 3215 C C . VAL B 1 37 ? 13.898 -19.906 -5.57 1 90.94 37 VAL B C 1
ATOM 3217 O O . VAL B 1 37 ? 13.742 -21.047 -6.012 1 90.94 37 VAL B O 1
ATOM 3220 N N . PHE B 1 38 ? 15.008 -19.203 -5.848 1 93.69 38 PHE B N 1
ATOM 3221 C CA . PHE B 1 38 ? 16.109 -19.766 -6.637 1 93.69 38 PHE B CA 1
ATOM 3222 C C . PHE B 1 38 ? 16.703 -20.984 -5.961 1 93.69 38 PHE B C 1
ATOM 3224 O O . PHE B 1 38 ? 16.875 -22.031 -6.602 1 93.69 38 PHE B O 1
ATOM 3231 N N . SER B 1 39 ? 16.906 -20.859 -4.688 1 93.5 39 SER B N 1
ATOM 3232 C CA . SER B 1 39 ? 17.531 -21.938 -3.939 1 93.5 39 SER B CA 1
ATOM 3233 C C . SER B 1 39 ? 16.641 -23.172 -3.92 1 93.5 39 SER B C 1
ATOM 3235 O O . SER B 1 39 ? 17.094 -24.297 -4.16 1 93.5 39 SER B O 1
ATOM 3237 N N . ILE B 1 40 ? 15.398 -22.969 -3.672 1 92.06 40 ILE B N 1
ATOM 3238 C CA . ILE B 1 40 ? 14.461 -24.078 -3.592 1 92.06 40 ILE B CA 1
ATOM 3239 C C . ILE B 1 40 ? 14.281 -24.703 -4.977 1 92.06 40 ILE B C 1
ATOM 3241 O O . ILE B 1 40 ? 14.133 -25.922 -5.102 1 92.06 40 ILE B O 1
ATOM 3245 N N . SER B 1 41 ? 14.289 -23.891 -5.988 1 92.69 41 SER B N 1
ATOM 3246 C CA . SER B 1 41 ? 14.195 -24.406 -7.355 1 92.69 41 SER B CA 1
ATOM 3247 C C . SER B 1 41 ? 15.375 -25.297 -7.695 1 92.69 41 SER B C 1
ATOM 3249 O O . SER B 1 41 ? 15.211 -26.344 -8.32 1 92.69 41 SER B O 1
ATOM 3251 N N . VAL B 1 42 ? 16.547 -24.891 -7.289 1 93.81 42 VAL B N 1
ATOM 3252 C CA . VAL B 1 42 ? 17.75 -25.672 -7.547 1 93.81 42 VAL B CA 1
ATOM 3253 C C . VAL B 1 42 ? 17.703 -26.969 -6.742 1 93.81 42 VAL B C 1
ATOM 3255 O O . VAL B 1 42 ? 18.047 -28.047 -7.25 1 93.81 42 VAL B O 1
ATOM 3258 N N . LEU B 1 43 ? 17.234 -26.859 -5.559 1 93.06 43 LEU B N 1
ATOM 3259 C CA . LEU B 1 43 ? 17.141 -28.031 -4.695 1 93.06 43 LEU B CA 1
ATOM 3260 C C . LEU B 1 43 ? 16.172 -29.062 -5.285 1 93.06 43 LEU B C 1
ATOM 3262 O O . LEU B 1 43 ? 16.484 -30.25 -5.312 1 93.06 43 LEU B O 1
ATOM 3266 N N . ILE B 1 44 ? 15.078 -28.609 -5.762 1 92.44 44 ILE B N 1
ATOM 3267 C CA . ILE B 1 44 ? 14.094 -29.531 -6.316 1 92.44 44 ILE B CA 1
ATOM 3268 C C . ILE B 1 44 ? 14.625 -30.125 -7.617 1 92.44 44 ILE B C 1
ATOM 3270 O O . ILE B 1 44 ? 14.367 -31.297 -7.918 1 92.44 44 ILE B O 1
ATOM 3274 N N . TRP B 1 45 ? 15.305 -29.359 -8.367 1 93.5 45 TRP B N 1
ATOM 3275 C CA . TRP B 1 45 ? 15.922 -29.891 -9.578 1 93.5 45 TRP B CA 1
ATOM 3276 C C . TRP B 1 45 ? 16.922 -30.984 -9.242 1 93.5 45 TRP B C 1
ATOM 3278 O O . TRP B 1 45 ? 16.953 -32.031 -9.898 1 93.5 45 TRP B O 1
ATOM 3288 N N . LEU B 1 46 ? 17.688 -30.75 -8.211 1 93.06 46 LEU B N 1
ATOM 3289 C CA . LEU B 1 46 ? 18.672 -31.75 -7.773 1 93.06 46 LEU B CA 1
ATOM 3290 C C . LEU B 1 46 ? 17.969 -33.031 -7.316 1 93.06 46 LEU B C 1
ATOM 3292 O O . LEU B 1 46 ? 18.422 -34.125 -7.629 1 93.06 46 LEU B O 1
ATOM 3296 N N . VAL B 1 47 ? 16.953 -32.906 -6.59 1 93.31 47 VAL B N 1
ATOM 3297 C CA . VAL B 1 47 ? 16.203 -34.062 -6.121 1 93.31 47 VAL B CA 1
ATOM 3298 C C . VAL B 1 47 ? 15.695 -34.875 -7.312 1 93.31 47 VAL B C 1
ATOM 3300 O O . VAL B 1 47 ? 15.82 -36.094 -7.336 1 93.31 47 VAL B O 1
ATOM 3303 N N . PHE B 1 48 ? 15.188 -34.219 -8.32 1 93 48 PHE B N 1
ATOM 3304 C CA . PHE B 1 48 ? 14.703 -34.906 -9.516 1 93 48 PHE B CA 1
ATOM 3305 C C . PHE B 1 48 ? 15.844 -35.594 -10.25 1 93 48 PHE B C 1
ATOM 3307 O O . PHE B 1 48 ? 15.695 -36.719 -10.719 1 93 48 PHE B O 1
ATOM 3314 N N . ASP B 1 49 ? 16.938 -34.875 -10.344 1 92.56 49 ASP B N 1
ATOM 3315 C CA . ASP B 1 49 ? 18.109 -35.438 -11.008 1 92.56 49 ASP B CA 1
ATOM 3316 C C . ASP B 1 49 ? 18.594 -36.688 -10.305 1 92.56 49 ASP B C 1
ATOM 3318 O O . ASP B 1 49 ? 18.906 -37.688 -10.953 1 92.56 49 ASP B O 1
ATOM 3322 N N . LEU B 1 50 ? 18.547 -36.656 -9.023 1 91.69 50 LEU B N 1
ATOM 3323 C CA . LEU B 1 50 ? 18.969 -37.812 -8.242 1 91.69 50 LEU B CA 1
ATOM 3324 C C . LEU B 1 50 ? 18 -38.969 -8.406 1 91.69 50 LEU B C 1
ATOM 3326 O O . LEU B 1 50 ? 18.406 -40.125 -8.547 1 91.69 50 LEU B O 1
ATOM 3330 N N . ILE B 1 51 ? 16.766 -38.688 -8.43 1 91.75 51 ILE B N 1
ATOM 3331 C CA . ILE B 1 51 ? 15.75 -39.719 -8.57 1 91.75 51 ILE B CA 1
ATOM 3332 C C . ILE B 1 51 ? 15.883 -40.406 -9.93 1 91.75 51 ILE B C 1
ATOM 3334 O O . ILE B 1 51 ? 15.898 -41.625 -10.023 1 91.75 51 ILE B O 1
ATOM 3338 N N . VAL B 1 52 ? 16 -39.625 -10.961 1 90.88 52 VAL B N 1
ATOM 3339 C CA . VAL B 1 52 ? 16.078 -40.156 -12.312 1 90.88 52 VAL B CA 1
ATOM 3340 C C . VAL B 1 52 ? 17.406 -40.875 -12.508 1 90.88 52 VAL B C 1
ATOM 3342 O O . VAL B 1 52 ? 17.469 -41.906 -13.203 1 90.88 52 VAL B O 1
ATOM 3345 N N . SER B 1 53 ? 18.438 -40.438 -11.875 1 88.5 53 SER B N 1
ATOM 3346 C CA . SER B 1 53 ? 19.766 -41.031 -12.008 1 88.5 53 SER B CA 1
ATOM 3347 C C . SER B 1 53 ? 19.828 -42.375 -11.273 1 88.5 53 SER B C 1
ATOM 3349 O O . SER B 1 53 ? 20.391 -43.344 -11.789 1 88.5 53 SER B O 1
ATOM 3351 N N . PHE B 1 54 ? 19.219 -42.469 -10.141 1 86.44 54 PHE B N 1
ATOM 3352 C CA . PHE B 1 54 ? 19.391 -43.656 -9.312 1 86.44 54 PHE B CA 1
ATOM 3353 C C . PHE B 1 54 ? 18.219 -44.594 -9.492 1 86.44 54 PHE B C 1
ATOM 3355 O O . PHE B 1 54 ? 18.406 -45.812 -9.594 1 86.44 54 PHE B O 1
ATOM 3362 N N . LEU B 1 55 ? 17.062 -44 -9.594 1 84.56 55 LEU B N 1
ATOM 3363 C CA . LEU B 1 55 ? 15.898 -44.875 -9.758 1 84.56 55 LEU B CA 1
ATOM 3364 C C . LEU B 1 55 ? 15.617 -45.125 -11.234 1 84.56 55 LEU B C 1
ATOM 3366 O O . LEU B 1 55 ? 15.078 -46.156 -11.602 1 84.56 55 LEU B O 1
ATOM 3370 N N . GLY B 1 56 ? 15.938 -44.156 -12.109 1 81.88 56 GLY B N 1
ATOM 3371 C CA . GLY B 1 56 ? 15.703 -44.281 -13.539 1 81.88 56 GLY B CA 1
ATOM 3372 C C . GLY B 1 56 ? 16.891 -44.875 -14.289 1 81.88 56 GLY B C 1
ATOM 3373 O O . GLY B 1 56 ? 16.812 -45.125 -15.492 1 81.88 56 GLY B O 1
ATOM 3374 N N . ASP B 1 57 ? 18 -45.062 -13.578 1 80.06 57 ASP B N 1
ATOM 3375 C CA . ASP B 1 57 ? 19.203 -45.75 -14.07 1 80.06 57 ASP B CA 1
ATOM 3376 C C . ASP B 1 57 ? 19.906 -44.906 -15.141 1 80.06 57 ASP B C 1
ATOM 3378 O O . ASP B 1 57 ? 20.5 -45.469 -16.062 1 80.06 57 ASP B O 1
ATOM 3382 N N . GLN B 1 58 ? 19.641 -43.656 -15.258 1 78.19 58 GLN B N 1
ATOM 3383 C CA . GLN B 1 58 ? 20.312 -42.75 -16.203 1 78.19 58 GLN B CA 1
ATOM 3384 C C . GLN B 1 58 ? 21.75 -42.469 -15.758 1 78.19 58 GLN B C 1
ATOM 3386 O O . GLN B 1 58 ? 22.609 -42.188 -16.594 1 78.19 58 GLN B O 1
ATOM 3391 N N . GLY B 1 59 ? 22.062 -42.625 -14.383 1 78 59 GLY B N 1
ATOM 3392 C CA . GLY B 1 59 ? 23.375 -42.312 -13.828 1 78 59 GLY B CA 1
ATOM 3393 C C . GLY B 1 59 ? 23.562 -40.812 -13.578 1 78 59 GLY B C 1
ATOM 3394 O O . GLY B 1 59 ? 22.891 -40 -14.195 1 78 59 GLY B O 1
ATOM 3395 N N . PHE B 1 60 ? 24.297 -40.531 -12.578 1 82 60 PHE B N 1
ATOM 3396 C CA . PHE B 1 60 ? 24.656 -39.156 -12.25 1 82 60 PHE B CA 1
ATOM 3397 C C . PHE B 1 60 ? 25.875 -38.688 -13.062 1 82 60 PHE B C 1
ATOM 3399 O O . PHE B 1 60 ? 26.984 -39.188 -12.852 1 82 60 PHE B O 1
ATOM 3406 N N . THR B 1 61 ? 25.703 -37.875 -14.172 1 84.06 61 THR B N 1
ATOM 3407 C CA . THR B 1 61 ? 26.703 -37.562 -15.18 1 84.06 61 THR B CA 1
ATOM 3408 C C . THR B 1 61 ? 27.406 -36.25 -14.859 1 84.06 61 THR B C 1
ATOM 3410 O O . THR B 1 61 ? 27.047 -35.562 -13.906 1 84.06 61 THR B O 1
ATOM 3413 N N . TRP B 1 62 ? 28.438 -35.969 -15.586 1 88.38 62 TRP B N 1
ATOM 3414 C CA . TRP B 1 62 ? 29.188 -34.719 -15.422 1 88.38 62 TRP B CA 1
ATOM 3415 C C . TRP B 1 62 ? 28.297 -33.531 -15.719 1 88.38 62 TRP B C 1
ATOM 3417 O O . TRP B 1 62 ? 28.547 -32.438 -15.195 1 88.38 62 TRP B O 1
ATOM 3427 N N . LEU B 1 63 ? 27.328 -33.656 -16.516 1 89.38 63 LEU B N 1
ATOM 3428 C CA . LEU B 1 63 ? 26.391 -32.594 -16.828 1 89.38 63 LEU B CA 1
ATOM 3429 C C . LEU B 1 63 ? 25.641 -32.156 -15.586 1 89.38 63 LEU B C 1
ATOM 3431 O O . LEU B 1 63 ? 25.359 -30.953 -15.422 1 89.38 63 LEU B O 1
ATOM 3435 N N . SER B 1 64 ? 25.312 -33.094 -14.711 1 90.62 64 SER B N 1
ATOM 3436 C CA . SER B 1 64 ? 24.641 -32.75 -13.461 1 90.62 64 SER B CA 1
ATOM 3437 C C . SER B 1 64 ? 25.5 -31.812 -12.609 1 90.62 64 SER B C 1
ATOM 3439 O O . SER B 1 64 ? 25 -30.828 -12.055 1 90.62 64 SER B O 1
ATOM 3441 N N . PHE B 1 65 ? 26.781 -32.094 -12.641 1 91.12 65 PHE B N 1
ATOM 3442 C CA . PHE B 1 65 ? 27.703 -31.266 -11.875 1 91.12 65 PHE B CA 1
ATOM 3443 C C . PHE B 1 65 ? 27.812 -29.875 -12.484 1 91.12 65 PHE B C 1
ATOM 3445 O O . PHE B 1 65 ? 27.906 -28.891 -11.766 1 91.12 65 PHE B O 1
ATOM 3452 N N . LEU B 1 66 ? 27.812 -29.859 -13.742 1 92.75 66 LEU B N 1
ATOM 3453 C CA . LEU B 1 66 ? 27.891 -28.578 -14.445 1 92.75 66 LEU B CA 1
ATOM 3454 C C . LEU B 1 66 ? 26.688 -27.703 -14.117 1 92.75 66 LEU B C 1
ATOM 3456 O O . LEU B 1 66 ? 26.828 -26.516 -13.852 1 92.75 66 LEU B O 1
ATOM 3460 N N . PHE B 1 67 ? 25.516 -28.281 -14.133 1 93.44 67 PHE B N 1
ATOM 3461 C CA . PHE B 1 67 ? 24.312 -27.516 -13.844 1 93.44 67 PHE B CA 1
ATOM 3462 C C . PHE B 1 67 ? 24.281 -27.047 -12.398 1 93.44 67 PHE B C 1
ATOM 3464 O O . PHE B 1 67 ? 23.859 -25.922 -12.109 1 93.44 67 PHE B O 1
ATOM 3471 N N . ILE B 1 68 ? 24.766 -27.891 -11.516 1 92.75 68 ILE B N 1
ATOM 3472 C CA . ILE B 1 68 ? 24.812 -27.5 -10.109 1 92.75 68 ILE B CA 1
ATOM 3473 C C . ILE B 1 68 ? 25.734 -26.297 -9.93 1 92.75 68 ILE B C 1
ATOM 3475 O O . ILE B 1 68 ? 25.391 -25.344 -9.234 1 92.75 68 ILE B O 1
ATOM 3479 N N . ALA B 1 69 ? 26.797 -26.359 -10.625 1 94.19 69 ALA B N 1
ATOM 3480 C CA . ALA B 1 69 ? 27.781 -25.281 -10.531 1 94.19 69 ALA B CA 1
ATOM 3481 C C . ALA B 1 69 ? 27.234 -24 -11.141 1 94.19 69 ALA B C 1
ATOM 3483 O O . ALA B 1 69 ? 27.375 -22.922 -10.555 1 94.19 69 ALA B O 1
ATOM 3484 N N . LEU B 1 70 ? 26.641 -24.109 -12.242 1 94.94 70 LEU B N 1
ATOM 3485 C CA . LEU B 1 70 ? 26.094 -22.938 -12.938 1 94.94 70 LEU B CA 1
ATOM 3486 C C . LEU B 1 70 ? 24.969 -22.312 -12.133 1 94.94 70 LEU B C 1
ATOM 3488 O O . LEU B 1 70 ? 24.953 -21.094 -11.93 1 94.94 70 LEU B O 1
ATOM 3492 N N . LEU B 1 71 ? 24.062 -23.125 -11.648 1 95 71 LEU B N 1
ATOM 3493 C CA . LEU B 1 71 ? 22.922 -22.625 -10.891 1 95 71 LEU B CA 1
ATOM 3494 C C . LEU B 1 71 ? 23.359 -22.078 -9.547 1 95 71 LEU B C 1
A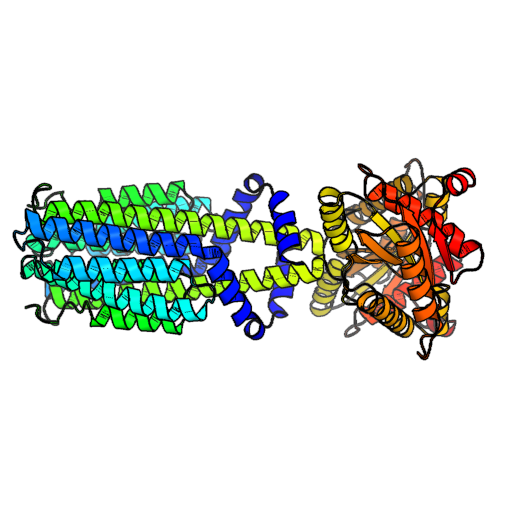TOM 3496 O O . LEU B 1 71 ? 22.859 -21.047 -9.094 1 95 71 LEU B O 1
ATOM 3500 N N . GLY B 1 72 ? 24.297 -22.75 -8.961 1 94.19 72 GLY B N 1
ATOM 3501 C CA . GLY B 1 72 ? 24.859 -22.25 -7.719 1 94.19 72 GLY B CA 1
ATOM 3502 C C . GLY B 1 72 ? 25.531 -20.906 -7.875 1 94.19 72 GLY B C 1
ATOM 3503 O O . GLY B 1 72 ? 25.359 -20.016 -7.039 1 94.19 72 GLY B O 1
ATOM 3504 N N . SER B 1 73 ? 26.266 -20.797 -8.93 1 94.81 73 SER B N 1
ATOM 3505 C CA . SER B 1 73 ? 26.938 -19.531 -9.211 1 94.81 73 SER B CA 1
ATOM 3506 C C . SER B 1 73 ? 25.922 -18.406 -9.398 1 94.81 73 SER B C 1
ATOM 3508 O O . SER B 1 73 ? 26.172 -17.266 -8.969 1 94.81 73 SER B O 1
ATOM 3510 N N . LEU B 1 74 ? 24.844 -18.703 -9.992 1 93.94 74 LEU B N 1
ATOM 3511 C CA . LEU B 1 74 ? 23.828 -17.688 -10.234 1 93.94 74 LEU B CA 1
ATOM 3512 C C . LEU B 1 74 ? 23.172 -17.25 -8.922 1 93.94 74 LEU B C 1
ATOM 3514 O O . LEU B 1 74 ? 22.828 -16.078 -8.758 1 93.94 74 LEU B O 1
ATOM 3518 N N . ILE B 1 75 ? 23.062 -18.156 -7.996 1 94.5 75 ILE B N 1
ATOM 3519 C CA . ILE B 1 75 ? 22.516 -17.828 -6.684 1 94.5 75 ILE B CA 1
ATOM 3520 C C . ILE B 1 75 ? 23.484 -16.891 -5.949 1 94.5 75 ILE B C 1
ATOM 3522 O O . ILE B 1 75 ? 23.047 -15.93 -5.309 1 94.5 75 ILE B O 1
ATOM 3526 N N . VAL B 1 76 ? 24.766 -17.156 -6.094 1 93.75 76 VAL B N 1
ATOM 3527 C CA . VAL B 1 76 ? 25.766 -16.328 -5.461 1 93.75 76 VAL B CA 1
ATOM 3528 C C . VAL B 1 76 ? 25.734 -14.93 -6.062 1 93.75 76 VAL B C 1
ATOM 3530 O O . VAL B 1 76 ? 25.812 -13.93 -5.34 1 93.75 76 VAL B O 1
ATOM 3533 N N . VAL B 1 77 ? 25.609 -14.844 -7.328 1 93.19 77 VAL B N 1
ATOM 3534 C CA . VAL B 1 77 ? 25.562 -13.555 -8.008 1 93.19 77 VAL B CA 1
ATOM 3535 C C . VAL B 1 77 ? 24.312 -12.781 -7.555 1 93.19 77 VAL B C 1
ATOM 3537 O O . VAL B 1 77 ? 24.375 -11.57 -7.352 1 93.19 77 VAL B O 1
ATOM 3540 N N . LEU B 1 78 ? 23.25 -13.5 -7.391 1 92.31 78 LEU B N 1
ATOM 3541 C CA . LEU B 1 78 ? 22.016 -12.883 -6.93 1 92.31 78 LEU B CA 1
ATOM 3542 C C . LEU B 1 78 ? 22.203 -12.266 -5.547 1 92.31 78 LEU B C 1
ATOM 3544 O O . LEU B 1 78 ? 21.672 -11.18 -5.273 1 92.31 78 LEU B O 1
ATOM 3548 N N . HIS B 1 79 ? 22.906 -12.93 -4.758 1 91.12 79 HIS B N 1
ATOM 3549 C CA . HIS B 1 79 ? 23.141 -12.453 -3.4 1 91.12 79 HIS B CA 1
ATOM 3550 C C . HIS B 1 79 ? 23.828 -11.086 -3.41 1 91.12 79 HIS B C 1
ATOM 3552 O O . HIS B 1 79 ? 23.562 -10.25 -2.547 1 91.12 79 HIS B O 1
ATOM 3558 N N . PHE B 1 80 ? 24.531 -10.836 -4.465 1 89.88 80 PHE B N 1
ATOM 3559 C CA . PHE B 1 80 ? 25.312 -9.594 -4.516 1 89.88 80 PHE B CA 1
ATOM 3560 C C . PHE B 1 80 ? 24.625 -8.57 -5.422 1 89.88 80 PHE B C 1
ATOM 3562 O O . PHE B 1 80 ? 25.078 -7.426 -5.508 1 89.88 80 PHE B O 1
ATOM 3569 N N . THR B 1 81 ? 23.656 -8.914 -6.074 1 89.06 81 THR B N 1
ATOM 3570 C CA . THR B 1 81 ? 22.953 -7.996 -6.973 1 89.06 81 THR B CA 1
ATOM 3571 C C . THR B 1 81 ? 22.125 -6.984 -6.184 1 89.06 81 THR B C 1
ATOM 3573 O O . THR B 1 81 ? 21.344 -7.363 -5.301 1 89.06 81 THR B O 1
ATOM 3576 N N . ARG B 1 82 ? 22.344 -5.641 -6.523 1 86.88 82 ARG B N 1
ATOM 3577 C CA . ARG B 1 82 ? 21.656 -4.598 -5.77 1 86.88 82 ARG B CA 1
ATOM 3578 C C . ARG B 1 82 ? 20.688 -3.818 -6.66 1 86.88 82 ARG B C 1
ATOM 3580 O O . ARG B 1 82 ? 19.734 -3.229 -6.172 1 86.88 82 ARG B O 1
ATOM 3587 N N . ARG B 1 83 ? 20.984 -3.928 -7.891 1 89.12 83 ARG B N 1
ATOM 3588 C CA . ARG B 1 83 ? 20.156 -3.146 -8.805 1 89.12 83 ARG B CA 1
ATOM 3589 C C . ARG B 1 83 ? 19.078 -4.02 -9.438 1 89.12 83 ARG B C 1
ATOM 3591 O O . ARG B 1 83 ? 19.359 -5.148 -9.844 1 89.12 83 ARG B O 1
ATOM 3598 N N . SER B 1 84 ? 17.891 -3.461 -9.664 1 88.81 84 SER B N 1
ATOM 3599 C CA . SER B 1 84 ? 16.734 -4.211 -10.164 1 88.81 84 SER B CA 1
ATOM 3600 C C . SER B 1 84 ? 16.953 -4.633 -11.617 1 88.81 84 SER B C 1
ATOM 3602 O O . SER B 1 84 ? 16.531 -5.715 -12.023 1 88.81 84 SER B O 1
ATOM 3604 N N . HIS B 1 85 ? 17.578 -3.842 -12.422 1 88.75 85 HIS B N 1
ATOM 3605 C CA . HIS B 1 85 ? 17.766 -4.18 -13.828 1 88.75 85 HIS B CA 1
ATOM 3606 C C . HIS B 1 85 ? 18.688 -5.387 -13.977 1 88.75 85 HIS B C 1
ATOM 3608 O O . HIS B 1 85 ? 18.5 -6.215 -14.867 1 88.75 85 HIS B O 1
ATOM 3614 N N . HIS B 1 86 ? 19.656 -5.492 -13.18 1 91.5 86 HIS B N 1
ATOM 3615 C CA . HIS B 1 86 ? 20.547 -6.652 -13.195 1 91.5 86 HIS B CA 1
ATOM 3616 C C . HIS B 1 86 ? 19.797 -7.926 -12.82 1 91.5 86 HIS B C 1
ATOM 3618 O O . HIS B 1 86 ? 20.094 -9 -13.336 1 91.5 86 HIS B O 1
ATOM 3624 N N . PHE B 1 87 ? 18.844 -7.762 -11.992 1 92.25 87 PHE B N 1
ATOM 3625 C CA . PHE B 1 87 ? 18.062 -8.922 -11.586 1 92.25 87 PHE B CA 1
ATOM 3626 C C . PHE B 1 87 ? 17.234 -9.445 -12.758 1 92.25 87 PHE B C 1
ATOM 3628 O O . PHE B 1 87 ? 17.078 -10.664 -12.914 1 92.25 87 PHE B O 1
ATOM 3635 N N . ASP B 1 88 ? 16.719 -8.617 -13.578 1 93.69 88 ASP B N 1
ATOM 3636 C CA . ASP B 1 88 ? 15.922 -9.039 -14.727 1 93.69 88 ASP B CA 1
ATOM 3637 C C . ASP B 1 88 ? 16.75 -9.914 -15.664 1 93.69 88 ASP B C 1
ATOM 3639 O O . ASP B 1 88 ? 16.266 -10.938 -16.156 1 93.69 88 ASP B O 1
ATOM 3643 N N . VAL B 1 89 ? 17.938 -9.602 -15.859 1 93.94 89 VAL B N 1
ATOM 3644 C CA . VAL B 1 89 ? 18.828 -10.352 -16.75 1 93.94 89 VAL B CA 1
ATOM 3645 C C . VAL B 1 89 ? 19.25 -11.648 -16.062 1 93.94 89 VAL B C 1
ATOM 3647 O O . VAL B 1 89 ? 19.266 -12.719 -16.688 1 93.94 89 VAL B O 1
ATOM 3650 N N . LEU B 1 90 ? 19.562 -11.477 -14.812 1 93.94 90 LEU B N 1
ATOM 3651 C CA . LEU B 1 90 ? 19.969 -12.648 -14.039 1 93.94 90 LEU B CA 1
ATOM 3652 C C . LEU B 1 90 ? 18.844 -13.688 -14 1 93.94 90 LEU B C 1
ATOM 3654 O O . LEU B 1 90 ? 19.109 -14.891 -14.094 1 93.94 90 LEU B O 1
ATOM 3658 N N . ASN B 1 91 ? 17.703 -13.172 -13.836 1 94.06 91 ASN B N 1
ATOM 3659 C CA . ASN B 1 91 ? 16.547 -14.062 -13.82 1 94.06 91 ASN B CA 1
ATOM 3660 C C . ASN B 1 91 ? 16.406 -14.812 -15.148 1 94.06 91 ASN B C 1
ATOM 3662 O O . ASN B 1 91 ? 16.109 -16 -15.156 1 94.06 91 ASN B O 1
ATOM 3666 N N . LEU B 1 92 ? 16.594 -14.172 -16.234 1 95.88 92 LEU B N 1
ATOM 3667 C CA . LEU B 1 92 ? 16.5 -14.812 -17.547 1 95.88 92 LEU B CA 1
ATOM 3668 C C . LEU B 1 92 ? 17.578 -15.883 -17.703 1 95.88 92 LEU B C 1
ATOM 3670 O O . LEU B 1 92 ? 17.297 -16.953 -18.234 1 95.88 92 LEU B O 1
ATOM 3674 N N . LEU B 1 93 ? 18.703 -15.562 -17.219 1 95.69 93 LEU B N 1
ATOM 3675 C CA . LEU B 1 93 ? 19.797 -16.531 -17.266 1 95.69 93 LEU B CA 1
ATOM 3676 C C . LEU B 1 93 ? 19.469 -17.75 -16.422 1 95.69 93 LEU B C 1
ATOM 3678 O O . LEU B 1 93 ? 19.688 -18.891 -16.844 1 95.69 93 LEU B O 1
ATOM 3682 N N . PHE B 1 94 ? 18.969 -17.484 -15.297 1 96.44 94 PHE B N 1
ATOM 3683 C CA . PHE B 1 94 ? 18.609 -18.562 -14.391 1 96.44 94 PHE B CA 1
ATOM 3684 C C . PHE B 1 94 ? 17.547 -19.469 -15.008 1 96.44 94 PHE B C 1
ATOM 3686 O O . PHE B 1 94 ? 17.656 -20.688 -14.977 1 96.44 94 PHE B O 1
ATOM 3693 N N . ILE B 1 95 ? 16.547 -18.828 -15.562 1 96.25 95 ILE B N 1
ATOM 3694 C CA . ILE B 1 95 ? 15.445 -19.562 -16.172 1 96.25 95 ILE B CA 1
ATOM 3695 C C . ILE B 1 95 ? 15.961 -20.391 -17.344 1 96.25 95 ILE B C 1
ATOM 3697 O O . ILE B 1 95 ? 15.562 -21.547 -17.516 1 96.25 95 ILE B O 1
ATOM 3701 N N . THR B 1 96 ? 16.859 -19.859 -18.094 1 96.5 96 THR B N 1
ATOM 3702 C CA . THR B 1 96 ? 17.438 -20.594 -19.219 1 96.5 96 THR B CA 1
ATOM 3703 C C . THR B 1 96 ? 18.188 -21.812 -18.75 1 96.5 96 THR B C 1
ATOM 3705 O O . THR B 1 96 ? 17.969 -22.922 -19.25 1 96.5 96 THR B O 1
ATOM 3708 N N . VAL B 1 97 ? 18.969 -21.656 -17.75 1 96 97 VAL B N 1
ATOM 3709 C CA . VAL B 1 97 ? 19.812 -22.75 -17.266 1 96 97 VAL B CA 1
ATOM 3710 C C . VAL B 1 97 ? 18.938 -23.797 -16.578 1 96 97 VAL B C 1
ATOM 3712 O O . VAL B 1 97 ? 19.109 -25 -16.828 1 96 97 VAL B O 1
ATOM 3715 N N . ILE B 1 98 ? 18.031 -23.375 -15.82 1 95.81 98 ILE B N 1
ATOM 3716 C CA . ILE B 1 98 ? 17.25 -24.312 -15.047 1 95.81 98 ILE B CA 1
ATOM 3717 C C . ILE B 1 98 ? 16.312 -25.094 -15.969 1 95.81 98 ILE B C 1
ATOM 3719 O O . ILE B 1 98 ? 16.062 -26.281 -15.758 1 95.81 98 ILE B O 1
ATOM 3723 N N . THR B 1 99 ? 15.766 -24.391 -16.953 1 96.25 99 THR B N 1
ATOM 3724 C CA . THR B 1 99 ? 14.898 -25.094 -17.875 1 96.25 99 THR B CA 1
ATOM 3725 C C . THR B 1 99 ? 15.695 -26.094 -18.734 1 96.25 99 THR B C 1
ATOM 3727 O O . THR B 1 99 ? 15.195 -27.172 -19.062 1 96.25 99 THR B O 1
ATOM 3730 N N . LEU B 1 100 ? 16.875 -25.75 -19.094 1 94.88 100 LEU B N 1
ATOM 3731 C CA . LEU B 1 100 ? 17.766 -26.703 -19.781 1 94.88 100 LEU B CA 1
ATOM 3732 C C . LEU B 1 100 ? 18.047 -27.906 -18.891 1 94.88 100 LEU B C 1
ATOM 3734 O O . LEU B 1 100 ? 18.047 -29.047 -19.359 1 94.88 100 LEU B O 1
ATOM 3738 N N . GLY B 1 101 ? 18.328 -27.594 -17.672 1 93.94 101 GLY B N 1
ATOM 3739 C CA . GLY B 1 101 ? 18.547 -28.672 -16.734 1 93.94 101 GLY B CA 1
ATOM 3740 C C . GLY B 1 101 ? 17.328 -29.562 -16.562 1 93.94 101 GLY B C 1
ATOM 3741 O O . GLY B 1 101 ? 17.469 -30.781 -16.469 1 93.94 101 GLY B O 1
ATOM 3742 N N . MET B 1 102 ? 16.156 -28.984 -16.5 1 94.69 102 MET B N 1
ATOM 3743 C CA . MET B 1 102 ? 14.922 -29.75 -16.406 1 94.69 102 MET B CA 1
ATOM 3744 C C . MET B 1 102 ? 14.75 -30.672 -17.609 1 94.69 102 MET B C 1
ATOM 3746 O O . MET B 1 102 ? 14.352 -31.828 -17.453 1 94.69 102 MET B O 1
ATOM 3750 N N . ARG B 1 103 ? 15.055 -30.172 -18.75 1 92.44 103 ARG B N 1
ATOM 3751 C CA . ARG B 1 103 ? 14.922 -30.969 -19.969 1 92.44 103 ARG B CA 1
ATOM 3752 C C . ARG B 1 103 ? 15.859 -32.188 -19.922 1 92.44 103 ARG B C 1
ATOM 3754 O O . ARG B 1 103 ? 15.477 -33.281 -20.312 1 92.44 103 ARG B O 1
ATOM 3761 N N . LEU B 1 104 ? 17.031 -31.953 -19.469 1 90.19 104 LEU B N 1
ATOM 3762 C CA . LEU B 1 104 ? 18 -33.031 -19.344 1 90.19 104 LEU B CA 1
ATOM 3763 C C . LEU B 1 104 ? 17.453 -34.156 -18.453 1 90.19 104 LEU B C 1
ATOM 3765 O O . LEU B 1 104 ? 17.562 -35.344 -18.781 1 90.19 104 LEU B O 1
ATOM 3769 N N . VAL B 1 105 ? 16.859 -33.781 -17.375 1 90.69 105 VAL B N 1
ATOM 3770 C CA . VAL B 1 105 ? 16.344 -34.75 -16.406 1 90.69 105 VAL B CA 1
ATOM 3771 C C . VAL B 1 105 ? 15.133 -35.469 -17 1 90.69 105 VAL B C 1
ATOM 3773 O O . VAL B 1 105 ? 15.016 -36.688 -16.891 1 90.69 105 VAL B O 1
ATOM 3776 N N . ILE B 1 106 ? 14.266 -34.781 -17.703 1 91.31 106 ILE B N 1
ATOM 3777 C CA . ILE B 1 106 ? 13.023 -35.312 -18.234 1 91.31 106 ILE B CA 1
ATOM 3778 C C . ILE B 1 106 ? 13.328 -36.25 -19.406 1 91.31 106 ILE B C 1
ATOM 3780 O O . ILE B 1 106 ? 12.609 -37.219 -19.625 1 91.31 106 ILE B O 1
ATOM 3784 N N . GLU B 1 107 ? 14.391 -36.031 -20.109 1 88.44 107 GLU B N 1
ATOM 3785 C CA . GLU B 1 107 ? 14.789 -36.906 -21.203 1 88.44 107 GLU B CA 1
ATOM 3786 C C . GLU B 1 107 ? 15.227 -38.281 -20.672 1 88.44 107 GLU B C 1
ATOM 3788 O O . GLU B 1 107 ? 15.312 -39.25 -21.438 1 88.44 107 GLU B O 1
ATOM 3793 N N . GLY B 1 108 ? 15.453 -38.375 -19.344 1 86.5 108 GLY B N 1
ATOM 3794 C CA . GLY B 1 108 ? 15.852 -39.625 -18.719 1 86.5 108 GLY B CA 1
ATOM 3795 C C . GLY B 1 108 ? 14.672 -40.5 -18.344 1 86.5 108 GLY B C 1
ATOM 3796 O O . GLY B 1 108 ? 14.852 -41.656 -17.938 1 86.5 108 GLY B O 1
ATOM 3797 N N . ILE B 1 109 ? 13.469 -40.031 -18.547 1 88.44 109 ILE B N 1
ATOM 3798 C CA . ILE B 1 109 ? 12.289 -40.812 -18.188 1 88.44 109 ILE B CA 1
ATOM 3799 C C . ILE B 1 109 ? 11.68 -41.438 -19.438 1 88.44 109 ILE B C 1
ATOM 3801 O O . ILE B 1 109 ? 12.062 -41.062 -20.562 1 88.44 109 ILE B O 1
ATOM 3805 N N . PRO B 1 110 ? 10.734 -42.375 -19.25 1 85.38 110 PRO B N 1
ATOM 3806 C CA . PRO B 1 110 ? 10.125 -43.031 -20.406 1 85.38 110 PRO B CA 1
ATOM 3807 C C . PRO B 1 110 ? 9.469 -42.031 -21.359 1 85.38 110 PRO B C 1
ATOM 3809 O O . PRO B 1 110 ? 8.828 -41.062 -20.922 1 85.38 110 PRO B O 1
ATOM 3812 N N . ILE B 1 111 ? 9.594 -42.25 -22.641 1 86.81 111 ILE B N 1
ATOM 3813 C CA . ILE B 1 111 ? 9.227 -41.344 -23.719 1 86.81 111 ILE B CA 1
ATOM 3814 C C . ILE B 1 111 ? 7.746 -40.969 -23.609 1 86.81 111 ILE B C 1
ATOM 3816 O O . ILE B 1 111 ? 7.352 -39.844 -23.875 1 86.81 111 ILE B O 1
ATOM 3820 N N . ALA B 1 112 ? 6.918 -41.875 -23.188 1 83.38 112 ALA B N 1
ATOM 3821 C CA . ALA B 1 112 ? 5.473 -41.688 -23.156 1 83.38 112 ALA B CA 1
ATOM 3822 C C . ALA B 1 112 ? 5.078 -40.656 -22.109 1 83.38 112 ALA B C 1
ATOM 3824 O O . ALA B 1 112 ? 4.039 -40 -22.234 1 83.38 112 ALA B O 1
ATOM 3825 N N . LEU B 1 113 ? 5.957 -40.406 -21.141 1 87.75 113 LEU B N 1
ATOM 3826 C CA . LEU B 1 113 ? 5.609 -39.531 -20.031 1 87.75 113 LEU B CA 1
ATOM 3827 C C . LEU B 1 113 ? 6.246 -38.156 -20.203 1 87.75 113 LEU B C 1
ATOM 3829 O O . LEU B 1 113 ? 5.887 -37.188 -19.5 1 87.75 113 LEU B O 1
ATOM 3833 N N . ARG B 1 114 ? 7.105 -38.031 -21.172 1 90.75 114 ARG B N 1
ATOM 3834 C CA . ARG B 1 114 ? 7.965 -36.844 -21.266 1 90.75 114 ARG B CA 1
ATOM 3835 C C . ARG B 1 114 ? 7.145 -35.594 -21.531 1 90.75 114 ARG B C 1
ATOM 3837 O O . ARG B 1 114 ? 7.344 -34.562 -20.891 1 90.75 114 ARG B O 1
ATOM 3844 N N . PRO B 1 115 ? 6.141 -35.625 -22.391 1 91.31 115 PRO B N 1
ATOM 3845 C CA . PRO B 1 115 ? 5.441 -34.375 -22.734 1 91.31 115 PRO B CA 1
ATOM 3846 C C . PRO B 1 115 ? 4.734 -33.75 -21.547 1 91.31 115 PRO B C 1
ATOM 3848 O O . PRO B 1 115 ? 4.836 -32.531 -21.328 1 91.31 115 PRO B O 1
ATOM 3851 N N . VAL B 1 116 ? 4.066 -34.469 -20.75 1 90.62 116 VAL B N 1
ATOM 3852 C CA . VAL B 1 116 ? 3.287 -33.938 -19.641 1 90.62 116 VAL B CA 1
ATOM 3853 C C . VAL B 1 116 ? 4.227 -33.438 -18.547 1 90.62 116 VAL B C 1
ATOM 3855 O O . VAL B 1 116 ? 3.953 -32.406 -17.906 1 90.62 116 VAL B O 1
ATOM 3858 N N . TRP B 1 117 ? 5.316 -34.125 -18.344 1 92.69 117 TRP B N 1
ATOM 3859 C CA . TRP B 1 117 ? 6.289 -33.656 -17.359 1 92.69 117 TRP B CA 1
ATOM 3860 C C . TRP B 1 117 ? 6.934 -32.344 -17.781 1 92.69 117 TRP B C 1
ATOM 3862 O O . TRP B 1 117 ? 7.277 -31.516 -16.938 1 92.69 117 TRP B O 1
ATOM 3872 N N . LEU B 1 118 ? 7.137 -32.188 -19.031 1 94.19 118 LEU B N 1
ATOM 3873 C CA . LEU B 1 118 ? 7.66 -30.922 -19.531 1 94.19 118 LEU B CA 1
ATOM 3874 C C . LEU B 1 118 ? 6.703 -29.781 -19.234 1 94.19 118 LEU B C 1
ATOM 3876 O O . LEU B 1 118 ? 7.129 -28.719 -18.766 1 94.19 118 LEU B O 1
ATOM 3880 N N . VAL B 1 119 ? 5.445 -30.031 -19.406 1 93.75 119 VAL B N 1
ATOM 3881 C CA . VAL B 1 119 ? 4.453 -28.984 -19.172 1 93.75 119 VAL B CA 1
ATOM 3882 C C . VAL B 1 119 ? 4.352 -28.719 -17.672 1 93.75 119 VAL B C 1
ATOM 3884 O O . VAL B 1 119 ? 4.137 -27.578 -17.25 1 93.75 119 VAL B O 1
ATOM 3887 N N . LEU B 1 120 ? 4.508 -29.719 -16.906 1 93.25 120 LEU B N 1
ATOM 3888 C CA . LEU B 1 120 ? 4.562 -29.531 -15.469 1 93.25 120 LEU B CA 1
ATOM 3889 C C . LEU B 1 120 ? 5.723 -28.609 -15.086 1 93.25 120 LEU B C 1
ATOM 3891 O O . LEU B 1 120 ? 5.586 -27.766 -14.195 1 93.25 120 LEU B O 1
ATOM 3895 N N . GLY B 1 121 ? 6.844 -28.891 -15.727 1 94.19 121 GLY B N 1
ATOM 3896 C CA . GLY B 1 121 ? 7.977 -28 -15.531 1 94.19 121 GLY B CA 1
ATOM 3897 C C . GLY B 1 121 ? 7.68 -26.562 -15.914 1 94.19 121 GLY B C 1
ATOM 3898 O O . GLY B 1 121 ? 8.023 -25.641 -15.172 1 94.19 121 GLY B O 1
ATOM 3899 N N . VAL B 1 122 ? 7.027 -26.391 -17.016 1 95.56 122 VAL B N 1
ATOM 3900 C CA . VAL B 1 122 ? 6.656 -25.047 -17.469 1 95.56 122 VAL B CA 1
ATOM 3901 C C . VAL B 1 122 ? 5.762 -24.375 -16.438 1 95.56 122 VAL B C 1
ATOM 3903 O O . VAL B 1 122 ? 5.973 -23.219 -16.094 1 95.56 122 VAL B O 1
ATOM 3906 N N . SER B 1 123 ? 4.766 -25.125 -16 1 93.5 123 SER B N 1
ATOM 3907 C CA . SER B 1 123 ? 3.812 -24.578 -15.039 1 93.5 123 SER B CA 1
ATOM 3908 C C . SER B 1 123 ? 4.52 -24.094 -13.781 1 93.5 123 SER B C 1
ATOM 3910 O O . SER B 1 123 ? 4.207 -23.016 -13.266 1 93.5 123 SER B O 1
ATOM 3912 N N . THR B 1 124 ? 5.473 -24.797 -13.328 1 92.56 124 THR B N 1
ATOM 3913 C CA . THR B 1 124 ? 6.203 -24.453 -12.109 1 92.56 124 THR B CA 1
ATOM 3914 C C . THR B 1 124 ? 7.031 -23.188 -12.32 1 92.56 124 THR B C 1
ATOM 3916 O O . THR B 1 124 ? 7.023 -22.281 -11.477 1 92.56 124 THR B O 1
ATOM 3919 N N . VAL B 1 125 ? 7.711 -23.172 -13.391 1 94.75 125 VAL B N 1
ATOM 3920 C CA . VAL B 1 125 ? 8.57 -22.016 -13.688 1 94.75 125 VAL B CA 1
ATOM 3921 C C . VAL B 1 125 ? 7.723 -20.766 -13.859 1 94.75 125 VAL B C 1
ATOM 3923 O O . VAL B 1 125 ? 8.055 -19.703 -13.328 1 94.75 125 VAL B O 1
ATOM 3926 N N . LEU B 1 126 ? 6.629 -20.922 -14.562 1 94.44 126 LEU B N 1
ATOM 3927 C CA . LEU B 1 126 ? 5.762 -19.766 -14.805 1 94.44 126 LEU B CA 1
ATOM 3928 C C . LEU B 1 126 ? 5.156 -19.266 -13.508 1 94.44 126 LEU B C 1
ATOM 3930 O O . LEU B 1 126 ? 5.066 -18.047 -13.289 1 94.44 126 LEU B O 1
ATOM 3934 N N . TYR B 1 127 ? 4.785 -20.172 -12.695 1 92 127 TYR B N 1
ATOM 3935 C CA . TYR B 1 127 ? 4.258 -19.75 -11.406 1 92 127 TYR B CA 1
ATOM 3936 C C . TYR B 1 127 ? 5.312 -19.016 -10.594 1 92 127 TYR B C 1
ATOM 3938 O O . TYR B 1 127 ? 5.047 -17.922 -10.062 1 92 127 TYR B O 1
ATOM 3946 N N . ALA B 1 128 ? 6.473 -19.578 -10.547 1 91.69 128 ALA B N 1
ATOM 3947 C CA . ALA B 1 128 ? 7.559 -18.969 -9.789 1 91.69 128 ALA B CA 1
ATOM 3948 C C . ALA B 1 128 ? 7.871 -17.562 -10.32 1 91.69 128 ALA B C 1
ATOM 3950 O O . ALA B 1 128 ? 8.07 -16.641 -9.539 1 91.69 128 ALA B O 1
ATOM 3951 N N . MET B 1 129 ? 7.828 -17.438 -11.57 1 91.25 129 MET B N 1
ATOM 3952 C CA . MET B 1 129 ? 8.141 -16.156 -12.211 1 91.25 129 MET B CA 1
ATOM 3953 C C . MET B 1 129 ? 7.047 -15.133 -11.93 1 91.25 129 MET B C 1
ATOM 3955 O O . MET B 1 129 ? 7.328 -13.93 -11.836 1 91.25 129 MET B O 1
ATOM 3959 N N . SER B 1 130 ? 5.867 -15.602 -11.773 1 90.94 130 SER B N 1
ATOM 3960 C CA . SER B 1 130 ? 4.738 -14.695 -11.602 1 90.94 130 SER B CA 1
ATOM 3961 C C . SER B 1 130 ? 4.777 -14.016 -10.242 1 90.94 130 SER B C 1
ATOM 3963 O O . SER B 1 130 ? 4.168 -12.961 -10.047 1 90.94 130 SER B O 1
ATOM 3965 N N . VAL B 1 131 ? 5.5 -14.578 -9.305 1 90.19 131 VAL B N 1
ATOM 3966 C CA . VAL B 1 131 ? 5.484 -14.031 -7.953 1 90.19 131 VAL B CA 1
ATOM 3967 C C . VAL B 1 131 ? 6.781 -13.266 -7.688 1 90.19 131 VAL B C 1
ATOM 3969 O O . VAL B 1 131 ? 6.953 -12.672 -6.625 1 90.19 131 VAL B O 1
ATOM 3972 N N . LEU B 1 132 ? 7.699 -13.297 -8.648 1 91.75 132 LEU B N 1
ATOM 3973 C CA . LEU B 1 132 ? 8.969 -12.594 -8.5 1 91.75 132 LEU B CA 1
ATOM 3974 C C . LEU B 1 132 ? 8.852 -11.148 -8.984 1 91.75 132 LEU B C 1
ATOM 3976 O O . LEU B 1 132 ? 7.98 -10.836 -9.797 1 91.75 132 LEU B O 1
ATOM 3980 N N . PRO B 1 133 ? 9.672 -10.305 -8.406 1 90.94 133 PRO B N 1
ATOM 3981 C CA . PRO B 1 133 ? 9.625 -8.883 -8.766 1 90.94 133 PRO B CA 1
ATOM 3982 C C . PRO B 1 133 ? 10.367 -8.586 -10.07 1 90.94 133 PRO B C 1
ATOM 3984 O O . PRO B 1 133 ? 11.328 -7.812 -10.07 1 90.94 133 PRO B O 1
ATOM 3987 N N . VAL B 1 134 ? 9.891 -9.094 -11.172 1 93.25 134 VAL B N 1
ATOM 3988 C CA . VAL B 1 134 ? 10.539 -8.883 -12.461 1 93.25 134 VAL B CA 1
ATOM 3989 C C . VAL B 1 134 ? 9.719 -7.898 -13.297 1 93.25 134 VAL B C 1
ATOM 3991 O O . VAL B 1 134 ? 8.523 -7.727 -13.062 1 93.25 134 VAL B O 1
ATOM 3994 N N . ARG B 1 135 ? 10.492 -7.254 -14.227 1 92.69 135 ARG B N 1
ATOM 3995 C CA . ARG B 1 135 ? 9.836 -6.32 -15.133 1 92.69 135 ARG B CA 1
ATOM 3996 C C . ARG B 1 135 ? 8.992 -7.062 -16.172 1 92.69 135 ARG B C 1
ATOM 3998 O O . ARG B 1 135 ? 9.133 -8.273 -16.328 1 92.69 135 ARG B O 1
ATOM 4005 N N . ARG B 1 136 ? 8.109 -6.379 -16.828 1 93.5 136 ARG B N 1
ATOM 4006 C CA . ARG B 1 136 ? 7.191 -6.969 -17.797 1 93.5 136 ARG B CA 1
ATOM 4007 C C . ARG B 1 136 ? 7.949 -7.656 -18.922 1 93.5 136 ARG B C 1
ATOM 4009 O O . ARG B 1 136 ? 7.641 -8.797 -19.281 1 93.5 136 ARG B O 1
ATOM 4016 N N . TRP B 1 137 ? 8.945 -6.949 -19.406 1 93.88 137 TRP B N 1
ATOM 4017 C CA . TRP B 1 137 ? 9.672 -7.539 -20.531 1 93.88 137 TRP B CA 1
ATOM 4018 C C . TRP B 1 137 ? 10.406 -8.805 -20.094 1 93.88 137 TRP B C 1
ATOM 4020 O O . TRP B 1 137 ? 10.445 -9.789 -20.844 1 93.88 137 TRP B O 1
ATOM 4030 N N . SER B 1 138 ? 11.039 -8.773 -18.969 1 94.38 138 SER B N 1
ATOM 4031 C CA . SER B 1 138 ? 11.734 -9.945 -18.438 1 94.38 138 SER B CA 1
ATOM 4032 C C . SER B 1 138 ? 10.773 -11.102 -18.219 1 94.38 138 SER B C 1
ATOM 4034 O O . SER B 1 138 ? 11.109 -12.258 -18.484 1 94.38 138 SER B O 1
ATOM 4036 N N . PHE B 1 139 ? 9.602 -10.812 -17.734 1 96.12 139 PHE B N 1
ATOM 4037 C CA . PHE B 1 139 ? 8.578 -11.828 -17.5 1 96.12 139 PHE B CA 1
ATOM 4038 C C . PHE B 1 139 ? 8.18 -12.516 -18.797 1 96.12 139 PHE B C 1
ATOM 4040 O O . PHE B 1 139 ? 8.188 -13.742 -18.875 1 96.12 139 PHE B O 1
ATOM 4047 N N . PHE B 1 140 ? 7.871 -11.82 -19.797 1 97 140 PHE B N 1
ATOM 4048 C CA . PHE B 1 140 ? 7.398 -12.383 -21.062 1 97 140 PHE B CA 1
ATOM 4049 C C . PHE B 1 140 ? 8.531 -13.078 -21.797 1 97 140 PHE B C 1
ATOM 4051 O O . PHE B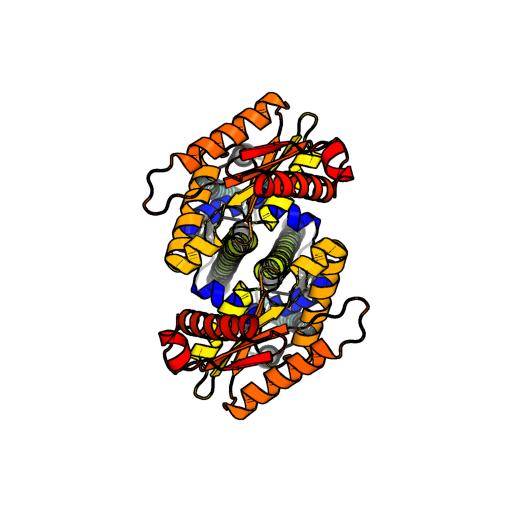 1 140 ? 8.32 -14.094 -22.469 1 97 140 PHE B O 1
ATOM 4058 N N . CYS B 1 141 ? 9.711 -12.562 -21.688 1 96.88 141 CYS B N 1
ATOM 4059 C CA . CYS B 1 141 ? 10.867 -13.266 -22.25 1 96.88 141 CYS B CA 1
ATOM 4060 C C . CYS B 1 141 ? 11.062 -14.609 -21.547 1 96.88 141 CYS B C 1
ATOM 4062 O O . CYS B 1 141 ? 11.344 -15.617 -22.203 1 96.88 141 CYS B O 1
ATOM 4064 N N . ALA B 1 142 ? 10.969 -14.516 -20.25 1 96.56 142 ALA B N 1
ATOM 4065 C CA . ALA B 1 142 ? 11.094 -15.758 -19.484 1 96.56 142 ALA B CA 1
ATOM 4066 C C . ALA B 1 142 ? 10.031 -16.766 -19.906 1 96.56 142 ALA B C 1
ATOM 4068 O O . ALA B 1 142 ? 10.297 -17.969 -19.984 1 96.56 142 ALA B O 1
ATOM 4069 N N . MET B 1 143 ? 8.844 -16.266 -20.094 1 97.19 143 MET B N 1
ATOM 4070 C CA . MET B 1 143 ? 7.754 -17.141 -20.516 1 97.19 143 MET B CA 1
ATOM 4071 C C . MET B 1 143 ? 8.07 -17.781 -21.859 1 97.19 143 MET B C 1
ATOM 4073 O O . MET B 1 143 ? 7.902 -18.984 -22.031 1 97.19 143 MET B O 1
ATOM 4077 N N . VAL B 1 144 ? 8.578 -17.031 -22.766 1 96.88 144 VAL B N 1
ATOM 4078 C CA . VAL B 1 144 ? 8.938 -17.516 -24.094 1 96.88 144 VAL B CA 1
ATOM 4079 C C . VAL B 1 144 ? 10.07 -18.531 -23.984 1 96.88 144 VAL B C 1
ATOM 4081 O O . VAL B 1 144 ? 10 -19.625 -24.562 1 96.88 144 VAL B O 1
ATOM 4084 N N . ILE B 1 145 ? 11.078 -18.203 -23.234 1 97.25 145 ILE B N 1
ATOM 4085 C CA . ILE B 1 145 ? 12.219 -19.094 -23.047 1 97.25 145 ILE B CA 1
ATOM 4086 C C . ILE B 1 145 ? 11.742 -20.422 -22.453 1 97.25 145 ILE B C 1
ATOM 4088 O O . ILE B 1 145 ? 12.148 -21.484 -22.922 1 97.25 145 ILE B O 1
ATOM 4092 N N . THR B 1 146 ? 10.883 -20.344 -21.5 1 97.06 146 THR B N 1
ATOM 4093 C CA . THR B 1 146 ? 10.391 -21.531 -20.812 1 97.06 146 THR B CA 1
ATOM 4094 C C . THR B 1 146 ? 9.625 -22.422 -21.797 1 97.06 146 THR B C 1
ATOM 4096 O O . THR B 1 146 ? 9.859 -23.641 -21.844 1 97.06 146 THR B O 1
ATOM 4099 N N . TRP B 1 147 ? 8.797 -21.844 -22.609 1 96.12 147 TRP B N 1
ATOM 4100 C CA . TRP B 1 147 ? 8 -22.641 -23.547 1 96.12 147 TRP B CA 1
ATOM 4101 C C . TRP B 1 147 ? 8.883 -23.203 -24.656 1 96.12 147 TRP B C 1
ATOM 4103 O O . TRP B 1 147 ? 8.641 -24.312 -25.141 1 96.12 147 TRP B O 1
ATOM 4113 N N . VAL B 1 148 ? 9.867 -22.516 -25.094 1 95.31 148 VAL B N 1
ATOM 4114 C CA . VAL B 1 148 ? 10.766 -22.969 -26.141 1 95.31 148 VAL B CA 1
ATOM 4115 C C . VAL B 1 148 ? 11.648 -24.094 -25.625 1 95.31 148 VAL B C 1
ATOM 4117 O O . VAL B 1 148 ? 11.789 -25.141 -26.266 1 95.31 148 VAL B O 1
ATOM 4120 N N . MET B 1 149 ? 12.203 -23.938 -24.484 1 95.5 149 MET B N 1
ATOM 4121 C CA . MET B 1 149 ? 13.141 -24.906 -23.922 1 95.5 149 MET B CA 1
ATOM 4122 C C . MET B 1 149 ? 12.422 -26.172 -23.484 1 95.5 149 MET B C 1
ATOM 4124 O O . MET B 1 149 ? 12.953 -27.281 -23.594 1 95.5 149 MET B O 1
ATOM 4128 N N . LEU B 1 150 ? 11.172 -25.984 -22.969 1 96.06 150 LEU B N 1
ATOM 4129 C CA . LEU B 1 150 ? 10.422 -27.125 -22.469 1 96.06 150 LEU B CA 1
ATOM 4130 C C . LEU B 1 150 ? 9.234 -27.438 -23.375 1 96.06 150 LEU B C 1
ATOM 4132 O O . LEU B 1 150 ? 8.156 -27.781 -22.906 1 96.06 150 LEU B O 1
ATOM 4136 N N . ASN B 1 151 ? 9.484 -27.266 -24.672 1 93.06 151 ASN B N 1
ATOM 4137 C CA . ASN B 1 151 ? 8.453 -27.547 -25.672 1 93.06 151 ASN B CA 1
ATOM 4138 C C . ASN B 1 151 ? 8.055 -29.031 -25.656 1 93.06 151 ASN B C 1
ATOM 4140 O O . ASN B 1 151 ? 8.898 -29.891 -25.906 1 93.06 151 ASN B O 1
ATOM 4144 N N . PRO B 1 152 ? 6.75 -29.328 -25.359 1 91.81 152 PRO B N 1
ATOM 4145 C CA . PRO B 1 152 ? 6.352 -30.719 -25.25 1 91.81 152 PRO B CA 1
ATOM 4146 C C . PRO B 1 152 ? 6.281 -31.438 -26.594 1 91.81 152 PRO B C 1
ATOM 4148 O O . PRO B 1 152 ? 6.195 -32.656 -26.641 1 91.81 152 PRO B O 1
ATOM 4151 N N . PHE B 1 153 ? 6.395 -30.828 -27.703 1 90.19 153 PHE B N 1
ATOM 4152 C CA . PHE B 1 153 ? 6.23 -31.422 -29.031 1 90.19 153 PHE B CA 1
ATOM 4153 C C . PHE B 1 153 ? 7.586 -31.688 -29.672 1 90.19 153 PHE B C 1
ATOM 4155 O O . PHE B 1 153 ? 7.668 -32.375 -30.688 1 90.19 153 PHE B O 1
ATOM 4162 N N . TYR B 1 154 ? 8.539 -31.188 -29.047 1 84.19 154 TYR B N 1
ATOM 4163 C CA . TYR B 1 154 ? 9.875 -31.391 -29.594 1 84.19 154 TYR B CA 1
ATOM 4164 C C . TYR B 1 154 ? 10.469 -32.719 -29.109 1 84.19 154 TYR B C 1
ATOM 4166 O O . TYR B 1 154 ? 10.664 -32.906 -27.906 1 84.19 154 TYR B O 1
ATOM 4174 N N . HIS B 1 155 ? 10.75 -33.594 -30.031 1 77.62 155 HIS B N 1
ATOM 4175 C CA . HIS B 1 155 ? 11.383 -34.875 -29.766 1 77.62 155 HIS B CA 1
ATOM 4176 C C . HIS B 1 155 ? 10.477 -35.781 -28.922 1 77.62 155 HIS B C 1
ATOM 4178 O O . HIS B 1 155 ? 10.953 -36.5 -28.047 1 77.62 155 HIS B O 1
ATOM 4184 N N . THR B 1 156 ? 9.211 -35.406 -29.047 1 76.12 156 THR B N 1
ATOM 4185 C CA . THR B 1 156 ? 8.227 -36.281 -28.422 1 76.12 156 THR B CA 1
ATOM 4186 C C . THR B 1 156 ? 7.285 -36.875 -29.469 1 76.12 156 THR B C 1
ATOM 4188 O O . THR B 1 156 ? 7.281 -36.438 -30.625 1 76.12 156 THR B O 1
ATOM 4191 N N . ARG B 1 157 ? 6.82 -38.062 -29.453 1 76.56 157 ARG B N 1
ATOM 4192 C CA . ARG B 1 157 ? 6.008 -38.781 -30.438 1 76.56 157 ARG B CA 1
ATOM 4193 C C . ARG B 1 157 ? 4.562 -38.281 -30.406 1 76.56 157 ARG B C 1
ATOM 4195 O O . ARG B 1 157 ? 3.68 -38.906 -31 1 76.56 157 ARG B O 1
ATOM 4202 N N . ILE B 1 158 ? 4.375 -37.031 -29.859 1 84.06 158 ILE B N 1
ATOM 4203 C CA . ILE B 1 158 ? 2.982 -36.625 -29.703 1 84.06 158 ILE B CA 1
ATOM 4204 C C . ILE B 1 158 ? 2.57 -35.781 -30.906 1 84.06 158 ILE B C 1
ATOM 4206 O O . ILE B 1 158 ? 3.328 -34.906 -31.359 1 84.06 158 ILE B O 1
ATOM 4210 N N . GLU B 1 159 ? 1.438 -36.125 -31.438 1 86.12 159 GLU B N 1
ATOM 4211 C CA . GLU B 1 159 ? 0.854 -35.375 -32.531 1 86.12 159 GLU B CA 1
ATOM 4212 C C . GLU B 1 159 ? -0.123 -34.312 -32.031 1 86.12 159 GLU B C 1
ATOM 4214 O O . GLU B 1 159 ? -0.973 -34.625 -31.188 1 86.12 159 GLU B O 1
ATOM 4219 N N . PRO B 1 160 ? 0.067 -33.094 -32.531 1 85.25 160 PRO B N 1
ATOM 4220 C CA . PRO B 1 160 ? -0.781 -32 -32.062 1 85.25 160 PRO B CA 1
ATOM 4221 C C . PRO B 1 160 ? -2.268 -32.281 -32.281 1 85.25 160 PRO B C 1
ATOM 4223 O O . PRO B 1 160 ? -3.109 -31.75 -31.531 1 85.25 160 PRO B O 1
ATOM 4226 N N . ASP B 1 161 ? -2.59 -33.031 -33.25 1 84 161 ASP B N 1
ATOM 4227 C CA . ASP B 1 161 ? -3.99 -33.281 -33.562 1 84 161 ASP B CA 1
ATOM 4228 C C . ASP B 1 161 ? -4.551 -34.469 -32.812 1 84 161 ASP B C 1
ATOM 4230 O O . ASP B 1 161 ? -5.754 -34.719 -32.844 1 84 161 ASP B O 1
ATOM 4234 N N . ALA B 1 162 ? -3.678 -35.062 -32.094 1 88.06 162 ALA B N 1
ATOM 4235 C CA . ALA B 1 162 ? -4.121 -36.188 -31.281 1 88.06 162 ALA B CA 1
ATOM 4236 C C . ALA B 1 162 ? -4.707 -35.719 -29.969 1 88.06 162 ALA B C 1
ATOM 4238 O O . ALA B 1 162 ? -4.637 -34.531 -29.641 1 88.06 162 ALA B O 1
ATOM 4239 N N . LEU B 1 163 ? -5.395 -36.594 -29.25 1 88.94 163 LEU B N 1
ATOM 4240 C CA . LEU B 1 163 ? -6.055 -36.281 -27.984 1 88.94 163 LEU B CA 1
ATOM 4241 C C . LEU B 1 163 ? -5.094 -35.594 -27.016 1 88.94 163 LEU B C 1
ATOM 4243 O O . LEU B 1 163 ? -5.383 -34.5 -26.531 1 88.94 163 LEU B O 1
ATOM 4247 N N . GLU B 1 164 ? -3.992 -36.219 -26.812 1 88.62 164 GLU B N 1
ATOM 4248 C CA . GLU B 1 164 ? -3.023 -35.656 -25.859 1 88.62 164 GLU B CA 1
ATOM 4249 C C . GLU B 1 164 ? -2.479 -34.312 -26.328 1 88.62 164 GLU B C 1
ATOM 4251 O O . GLU B 1 164 ? -2.289 -33.406 -25.531 1 88.62 164 GLU B O 1
ATOM 4256 N N . GLY B 1 165 ? -2.232 -34.219 -27.625 1 90.38 165 GLY B N 1
ATOM 4257 C CA . GLY B 1 165 ? -1.726 -33 -28.188 1 90.38 165 GLY B CA 1
ATOM 4258 C C . GLY B 1 165 ? -2.695 -31.828 -28.031 1 90.38 165 GLY B C 1
ATOM 4259 O O . GLY B 1 165 ? -2.303 -30.734 -27.625 1 90.38 165 GLY B O 1
ATOM 4260 N N . ALA B 1 166 ? -3.924 -32.094 -28.297 1 91.5 166 ALA B N 1
ATOM 4261 C CA . ALA B 1 166 ? -4.957 -31.062 -28.172 1 91.5 166 ALA B CA 1
ATOM 4262 C C . ALA B 1 166 ? -5.105 -30.609 -26.719 1 91.5 166 ALA B C 1
ATOM 4264 O O . ALA B 1 166 ? -5.285 -29.422 -26.453 1 91.5 166 ALA B O 1
ATOM 4265 N N . MET B 1 167 ? -5.047 -31.484 -25.828 1 93.12 167 MET B N 1
ATOM 4266 C CA . MET B 1 167 ? -5.152 -31.172 -24.422 1 93.12 167 MET B CA 1
ATOM 4267 C C . MET B 1 167 ? -3.971 -30.312 -23.953 1 93.12 167 MET B C 1
ATOM 4269 O O . MET B 1 167 ? -4.148 -29.344 -23.234 1 93.12 167 MET B O 1
ATOM 4273 N N . LEU B 1 168 ? -2.826 -30.656 -24.406 1 93.25 168 LEU B N 1
ATOM 4274 C CA . LEU B 1 168 ? -1.622 -29.953 -24 1 93.25 168 LEU B CA 1
ATOM 4275 C C . LEU B 1 168 ? -1.628 -28.516 -24.547 1 93.25 168 LEU B C 1
ATOM 4277 O O . LEU B 1 168 ? -1.244 -27.578 -23.844 1 93.25 168 LEU B O 1
ATOM 4281 N N . ILE B 1 169 ? -2.053 -28.391 -25.719 1 93.25 169 ILE B N 1
ATOM 4282 C CA . ILE B 1 169 ? -2.119 -27.062 -26.328 1 93.25 169 ILE B CA 1
ATOM 4283 C C . ILE B 1 169 ? -3.115 -26.188 -25.562 1 93.25 169 ILE B C 1
ATOM 4285 O O . ILE B 1 169 ? -2.82 -25.047 -25.234 1 93.25 169 ILE B O 1
ATOM 4289 N N . SER B 1 170 ? -4.27 -26.766 -25.297 1 92.44 170 SER B N 1
ATOM 4290 C CA . SER B 1 170 ? -5.281 -26.016 -24.547 1 92.44 170 SER B CA 1
ATOM 4291 C C . SER B 1 170 ? -4.773 -25.641 -23.172 1 92.44 170 SER B C 1
ATOM 4293 O O . SER B 1 170 ? -4.984 -24.5 -22.719 1 92.44 170 SER B O 1
ATOM 4295 N N . TYR B 1 171 ? -4.121 -26.531 -22.547 1 93 171 TYR B N 1
ATOM 4296 C CA . TYR B 1 171 ? -3.561 -26.25 -21.219 1 93 171 TYR B CA 1
ATOM 4297 C C . TYR B 1 171 ? -2.529 -25.125 -21.281 1 93 171 TYR B C 1
ATOM 4299 O O . TYR B 1 171 ? -2.508 -24.25 -20.422 1 93 171 TYR B O 1
ATOM 4307 N N . ALA B 1 172 ? -1.69 -25.266 -22.297 1 93.25 172 ALA B N 1
ATOM 4308 C CA . ALA B 1 172 ? -0.632 -24.266 -22.469 1 93.25 172 ALA B CA 1
ATOM 4309 C C . ALA B 1 172 ? -1.213 -22.859 -22.609 1 93.25 172 ALA B C 1
ATOM 4311 O O . ALA B 1 172 ? -0.737 -21.922 -21.969 1 93.25 172 ALA B O 1
ATOM 4312 N N . VAL B 1 173 ? -2.209 -22.766 -23.359 1 93.31 173 VAL B N 1
ATOM 4313 C CA . VAL B 1 173 ? -2.848 -21.469 -23.594 1 93.31 173 VAL B CA 1
ATOM 4314 C C . VAL B 1 173 ? -3.5 -20.969 -22.312 1 93.31 173 VAL B C 1
ATOM 4316 O O . VAL B 1 173 ? -3.33 -19.812 -21.938 1 93.31 173 VAL B O 1
ATOM 4319 N N . PHE B 1 174 ? -4.168 -21.828 -21.703 1 92.94 174 PHE B N 1
ATOM 4320 C CA . PHE B 1 174 ? -4.859 -21.484 -20.469 1 92.94 174 PHE B CA 1
ATOM 4321 C C . PHE B 1 174 ? -3.867 -21.031 -19.391 1 92.94 174 PHE B C 1
ATOM 4323 O O . PHE B 1 174 ? -4.039 -19.969 -18.797 1 92.94 174 PHE B O 1
ATOM 4330 N N . LEU B 1 175 ? -2.906 -21.844 -19.203 1 92.38 175 LEU B N 1
ATOM 4331 C CA . LEU B 1 175 ? -1.921 -21.562 -18.172 1 92.38 175 LEU B CA 1
ATOM 4332 C C . LEU B 1 175 ? -1.202 -20.25 -18.438 1 92.38 175 LEU B C 1
ATOM 4334 O O . LEU B 1 175 ? -1.029 -19.438 -17.531 1 92.38 175 LEU B O 1
ATOM 4338 N N . SER B 1 176 ? -0.759 -20.062 -19.688 1 94.31 176 SER B N 1
ATOM 4339 C CA . SER B 1 176 ? -0.064 -18.844 -20.062 1 94.31 176 SER B CA 1
ATOM 4340 C C . SER B 1 176 ? -0.947 -17.609 -19.844 1 94.31 176 SER B C 1
ATOM 4342 O O . SER B 1 176 ? -0.481 -16.594 -19.359 1 94.31 176 SER B O 1
ATOM 4344 N N . GLY B 1 177 ? -2.213 -17.766 -20.203 1 92.56 177 GLY B N 1
ATOM 4345 C CA . GLY B 1 177 ? -3.146 -16.672 -20 1 92.56 177 GLY B CA 1
ATOM 4346 C C . GLY B 1 177 ? -3.367 -16.344 -18.531 1 92.56 177 GLY B C 1
ATOM 4347 O O . GLY B 1 177 ? -3.355 -15.18 -18.141 1 92.56 177 GLY B O 1
ATOM 4348 N N . LEU B 1 178 ? -3.504 -17.359 -17.781 1 90.81 178 LEU B N 1
ATOM 4349 C CA . LEU B 1 178 ? -3.752 -17.203 -16.359 1 90.81 178 LEU B CA 1
ATOM 4350 C C . LEU B 1 178 ? -2.561 -16.547 -15.664 1 90.81 178 LEU B C 1
ATOM 4352 O O . LEU B 1 178 ? -2.729 -15.586 -14.906 1 90.81 178 LEU B O 1
ATOM 4356 N N . VAL B 1 179 ? -1.428 -17.047 -15.945 1 93.25 179 VAL B N 1
ATOM 4357 C CA . VAL B 1 179 ? -0.209 -16.547 -15.312 1 93.25 179 VAL B CA 1
ATOM 4358 C C . VAL B 1 179 ? 0.049 -15.109 -15.758 1 93.25 179 VAL B C 1
ATOM 4360 O O . VAL B 1 179 ? 0.39 -14.25 -14.93 1 93.25 179 VAL B O 1
ATOM 4363 N N . SER B 1 180 ? -0.143 -14.836 -17.047 1 94.5 180 SER B N 1
ATOM 4364 C CA . SER B 1 180 ? 0.065 -13.484 -17.578 1 94.5 180 SER B CA 1
ATOM 4365 C C . SER B 1 180 ? -0.905 -12.492 -16.938 1 94.5 180 SER B C 1
ATOM 4367 O O . SER B 1 180 ? -0.5 -11.414 -16.5 1 94.5 180 SER B O 1
ATOM 4369 N N . TYR B 1 181 ? -2.082 -12.906 -16.844 1 91.62 181 TYR B N 1
ATOM 4370 C CA . TYR B 1 181 ? -3.098 -12.023 -16.266 1 91.62 181 TYR B CA 1
ATOM 4371 C C . TYR B 1 181 ? -2.828 -11.766 -14.789 1 91.62 181 TYR B C 1
ATOM 4373 O O . TYR B 1 181 ? -2.891 -10.625 -14.336 1 91.62 181 TYR B O 1
ATOM 4381 N N . SER B 1 182 ? -2.625 -12.82 -14.125 1 90.19 182 SER B N 1
ATOM 4382 C CA . SER B 1 182 ? -2.344 -12.688 -12.695 1 90.19 182 SER B CA 1
ATOM 4383 C C . SER B 1 182 ? -1.137 -11.789 -12.445 1 90.19 182 SER B C 1
ATOM 4385 O O . SER B 1 182 ? -1.167 -10.938 -11.562 1 90.19 182 SER B O 1
ATOM 4387 N N . TYR B 1 183 ? -0.119 -11.977 -13.219 1 93.5 183 TYR B N 1
ATOM 4388 C CA . TYR B 1 183 ? 1.094 -11.172 -13.102 1 93.5 183 TYR B CA 1
ATOM 4389 C C . TYR B 1 183 ? 0.793 -9.695 -13.312 1 93.5 183 TYR B C 1
ATOM 4391 O O . TYR B 1 183 ? 1.19 -8.852 -12.508 1 93.5 183 TYR B O 1
ATOM 4399 N N . LEU B 1 184 ? 0.088 -9.398 -14.344 1 93.62 184 LEU B N 1
ATOM 4400 C CA . LEU B 1 184 ? -0.196 -8.008 -14.695 1 93.62 184 LEU B CA 1
ATOM 4401 C C . LEU B 1 184 ? -1.082 -7.352 -13.641 1 93.62 184 LEU B C 1
ATOM 4403 O O . LEU B 1 184 ? -0.853 -6.203 -13.266 1 93.62 184 LEU B O 1
ATOM 4407 N N . GLN B 1 185 ? -2.01 -8.102 -13.18 1 89.31 185 GLN B N 1
ATOM 4408 C CA . GLN B 1 185 ? -2.926 -7.547 -12.188 1 89.31 185 GLN B CA 1
ATOM 4409 C C . GLN B 1 185 ? -2.213 -7.293 -10.859 1 89.31 185 GLN B C 1
ATOM 4411 O O . GLN B 1 185 ? -2.414 -6.254 -10.234 1 89.31 185 GLN B O 1
ATOM 4416 N N . ILE B 1 186 ? -1.438 -8.203 -10.484 1 89 186 ILE B N 1
ATOM 4417 C CA . ILE B 1 186 ? -0.714 -8.07 -9.227 1 89 186 ILE B CA 1
ATOM 4418 C C . ILE B 1 186 ? 0.272 -6.906 -9.312 1 89 186 ILE B C 1
ATOM 4420 O O . ILE B 1 186 ? 0.382 -6.109 -8.383 1 89 186 ILE B O 1
ATOM 4424 N N . ARG B 1 187 ? 0.922 -6.836 -10.422 1 89.69 187 ARG B N 1
ATOM 4425 C CA . ARG B 1 187 ? 1.88 -5.754 -10.625 1 89.69 187 ARG B CA 1
ATOM 4426 C C . ARG B 1 187 ? 1.188 -4.395 -10.594 1 89.69 187 ARG B C 1
ATOM 4428 O O . ARG B 1 187 ? 1.704 -3.443 -10.008 1 89.69 187 ARG B O 1
ATOM 4435 N N . LYS B 1 188 ? 0.126 -4.301 -11.172 1 89.12 188 LYS B N 1
ATOM 4436 C CA . LYS B 1 188 ? -0.653 -3.066 -11.18 1 89.12 188 LYS B CA 1
ATOM 4437 C C . LYS B 1 188 ? -1.076 -2.67 -9.773 1 89.12 188 LYS B C 1
ATOM 4439 O O . LYS B 1 188 ? -0.958 -1.505 -9.383 1 89.12 188 LYS B O 1
ATOM 4444 N N . ALA B 1 189 ? -1.521 -3.586 -9.109 1 87.12 189 ALA B N 1
ATOM 4445 C CA . ALA B 1 189 ? -1.964 -3.334 -7.738 1 87.12 189 ALA B CA 1
ATOM 4446 C C . ALA B 1 189 ? -0.803 -2.871 -6.863 1 87.12 189 ALA B C 1
ATOM 4448 O O . ALA B 1 189 ? -0.949 -1.938 -6.07 1 87.12 189 ALA B O 1
ATOM 4449 N N . LYS B 1 190 ? 0.283 -3.475 -6.996 1 88.56 190 LYS B N 1
ATOM 4450 C CA . LYS B 1 190 ? 1.463 -3.119 -6.215 1 88.56 190 LYS B CA 1
ATOM 4451 C C . LYS B 1 190 ? 1.934 -1.704 -6.543 1 88.56 190 LYS B C 1
ATOM 4453 O O . LYS B 1 190 ? 2.301 -0.944 -5.645 1 88.56 190 LYS B O 1
ATOM 4458 N N . LEU B 1 191 ? 1.968 -1.431 -7.781 1 87.94 191 LEU B N 1
ATOM 4459 C CA . LEU B 1 191 ? 2.371 -0.102 -8.234 1 87.94 191 LEU B CA 1
ATOM 4460 C C . LEU B 1 191 ? 1.441 0.968 -7.668 1 87.94 191 LEU B C 1
ATOM 4462 O O . LEU B 1 191 ? 1.902 1.999 -7.176 1 87.94 191 LEU B O 1
ATOM 4466 N N . HIS B 1 192 ? 0.214 0.696 -7.754 1 86.06 192 HIS B N 1
ATOM 4467 C CA . HIS B 1 192 ? -0.78 1.636 -7.246 1 86.06 192 HIS B CA 1
ATOM 4468 C C . HIS B 1 192 ? -0.611 1.861 -5.746 1 86.06 192 HIS B C 1
ATOM 4470 O O . HIS B 1 192 ? -0.68 2.998 -5.273 1 86.06 192 HIS B O 1
ATOM 4476 N N . ASN B 1 193 ? -0.449 0.847 -5.078 1 86.81 193 ASN B N 1
ATOM 4477 C CA . ASN B 1 193 ? -0.279 0.948 -3.631 1 86.81 193 ASN B CA 1
ATOM 4478 C C . ASN B 1 193 ? 0.984 1.724 -3.268 1 86.81 193 ASN B C 1
ATOM 4480 O O . ASN B 1 193 ? 0.999 2.473 -2.289 1 86.81 193 ASN B O 1
ATOM 4484 N N . PHE B 1 194 ? 2.01 1.536 -3.965 1 87.12 194 PHE B N 1
ATOM 4485 C CA . PHE B 1 194 ? 3.266 2.24 -3.74 1 87.12 194 PHE B CA 1
ATOM 4486 C C . PHE B 1 194 ? 3.09 3.74 -3.938 1 87.12 194 PHE B C 1
ATOM 4488 O O . PHE B 1 194 ? 3.52 4.539 -3.102 1 87.12 194 PHE B O 1
ATOM 4495 N N . TYR B 1 195 ? 2.398 4.059 -4.938 1 84.5 195 TYR B N 1
ATOM 4496 C CA . TYR B 1 195 ? 2.148 5.465 -5.242 1 84.5 195 TYR B CA 1
ATOM 4497 C C . TYR B 1 195 ? 1.267 6.105 -4.18 1 84.5 195 TYR B C 1
ATOM 4499 O O . TYR B 1 195 ? 1.537 7.223 -3.729 1 84.5 195 TYR B O 1
ATOM 4507 N N . LEU B 1 196 ? 0.291 5.395 -3.855 1 84.69 196 LEU B N 1
ATOM 4508 C CA . LEU B 1 196 ? -0.608 5.895 -2.822 1 84.69 196 LEU B CA 1
ATOM 4509 C C . LEU B 1 196 ? 0.149 6.16 -1.524 1 84.69 196 LEU B C 1
ATOM 4511 O O . LEU B 1 196 ? -0.032 7.207 -0.899 1 84.69 196 LEU B O 1
ATOM 4515 N N . SER B 1 197 ? 0.931 5.234 -1.191 1 85.81 197 SER B N 1
ATOM 4516 C CA . SER B 1 197 ? 1.711 5.371 0.034 1 85.81 197 SER B CA 1
ATOM 4517 C C . SER B 1 197 ? 2.648 6.57 -0.038 1 85.81 197 SER B C 1
ATOM 4519 O O . SER B 1 197 ? 2.83 7.285 0.951 1 85.81 197 SER B O 1
ATOM 4521 N N . LYS B 1 198 ? 3.23 6.82 -1.134 1 84.31 198 LYS B N 1
ATOM 4522 C CA . LYS B 1 198 ? 4.16 7.934 -1.297 1 84.31 198 LYS B CA 1
ATOM 4523 C C . LYS B 1 198 ? 3.439 9.273 -1.189 1 84.31 198 LYS B C 1
ATOM 4525 O O . LYS B 1 198 ? 3.928 10.195 -0.534 1 84.31 198 LYS B O 1
ATOM 4530 N N . VAL B 1 199 ? 2.369 9.336 -1.812 1 85.12 199 VAL B N 1
ATOM 4531 C CA . VAL B 1 199 ? 1.579 10.562 -1.773 1 85.12 199 VAL B CA 1
ATOM 4532 C C . VAL B 1 199 ? 1.101 10.82 -0.347 1 85.12 199 VAL B C 1
ATOM 4534 O O . VAL B 1 199 ? 1.181 11.953 0.144 1 85.12 199 VAL B O 1
ATOM 4537 N N . LEU B 1 200 ? 0.633 9.82 0.279 1 86.38 200 LEU B N 1
ATOM 4538 C CA . LEU B 1 200 ? 0.136 9.961 1.643 1 86.38 200 LEU B CA 1
ATOM 4539 C C . LEU B 1 200 ? 1.264 10.352 2.594 1 86.38 200 LEU B C 1
ATOM 4541 O O . LEU B 1 200 ? 1.054 11.133 3.525 1 86.38 200 LEU B O 1
ATOM 4545 N N . LEU B 1 201 ? 2.383 9.836 2.322 1 85.75 201 LEU B N 1
ATOM 4546 C CA . LEU B 1 201 ? 3.549 10.188 3.125 1 85.75 201 LEU B CA 1
ATOM 4547 C C . LEU B 1 201 ? 3.893 11.664 2.971 1 85.75 201 LEU B C 1
ATOM 4549 O O . LEU B 1 201 ? 4.164 12.352 3.959 1 85.75 201 LEU B O 1
ATOM 4553 N N . GLU B 1 202 ? 3.885 12.039 1.826 1 84.25 202 GLU B N 1
ATOM 4554 C CA . GLU B 1 202 ? 4.164 13.445 1.556 1 84.25 202 GLU B CA 1
ATOM 4555 C C . GLU B 1 202 ? 3.119 14.344 2.199 1 84.25 202 GLU B C 1
ATOM 4557 O O . GLU B 1 202 ? 3.457 15.383 2.777 1 84.25 202 GLU B O 1
ATOM 4562 N N . GLN B 1 203 ? 1.966 13.945 2.104 1 85.06 203 GLN B N 1
ATOM 4563 C CA . GLN B 1 203 ? 0.874 14.75 2.637 1 85.06 203 GLN B CA 1
ATOM 4564 C C . GLN B 1 203 ? 0.869 14.734 4.164 1 85.06 203 GLN B C 1
ATOM 4566 O O . GLN B 1 203 ? 0.465 15.703 4.801 1 85.06 203 GLN B O 1
ATOM 4571 N N . ALA B 1 204 ? 1.349 13.703 4.633 1 84.69 204 ALA B N 1
ATOM 4572 C CA . ALA B 1 204 ? 1.317 13.547 6.086 1 84.69 204 ALA B CA 1
ATOM 4573 C C . ALA B 1 204 ? 2.547 14.18 6.73 1 84.69 204 ALA B C 1
ATOM 4575 O O . ALA B 1 204 ? 2.49 14.641 7.875 1 84.69 204 ALA B O 1
ATOM 4576 N N . TYR B 1 205 ? 3.617 14.305 5.938 1 88.44 205 TYR B N 1
ATOM 4577 C CA . TYR B 1 205 ? 4.855 14.641 6.629 1 88.44 205 TYR B CA 1
ATOM 4578 C C . TYR B 1 205 ? 5.531 15.852 5.992 1 88.44 205 TYR B C 1
ATOM 4580 O O . TYR B 1 205 ? 6.57 16.312 6.465 1 88.44 205 TYR B O 1
ATOM 4588 N N . VAL B 1 206 ? 4.992 16.406 5.012 1 88 206 VAL B N 1
ATOM 4589 C CA . VAL B 1 206 ? 5.551 17.578 4.348 1 88 206 VAL B CA 1
ATOM 4590 C C . VAL B 1 206 ? 4.539 18.719 4.391 1 88 206 VAL B C 1
ATOM 4592 O O . VAL B 1 206 ? 3.344 18.516 4.188 1 88 206 VAL B O 1
ATOM 4595 N N . ASP B 1 207 ? 5.066 19.844 4.688 1 88.12 207 ASP B N 1
ATOM 4596 C CA . ASP B 1 207 ? 4.219 21.031 4.672 1 88.12 207 ASP B CA 1
ATOM 4597 C C . ASP B 1 207 ? 3.885 21.453 3.24 1 88.12 207 ASP B C 1
ATOM 4599 O O . ASP B 1 207 ? 4.781 21.641 2.416 1 88.12 207 ASP B O 1
ATOM 4603 N N . ALA B 1 208 ? 2.641 21.594 2.988 1 79.19 208 ALA B N 1
ATOM 4604 C CA . ALA B 1 208 ? 2.176 21.797 1.619 1 79.19 208 ALA B CA 1
ATOM 4605 C C . ALA B 1 208 ? 2.592 23.172 1.094 1 79.19 208 ALA B C 1
ATOM 4607 O O . ALA B 1 208 ? 2.832 23.328 -0.104 1 79.19 208 ALA B O 1
ATOM 4608 N N . LEU B 1 209 ? 2.723 24.078 1.972 1 83.56 209 LEU B N 1
ATOM 4609 C CA . LEU B 1 209 ? 3.002 25.453 1.553 1 83.56 209 LEU B CA 1
ATOM 4610 C C . LEU B 1 209 ? 4.488 25.641 1.271 1 83.56 209 LEU B C 1
ATOM 4612 O O . LEU B 1 209 ? 4.863 26.203 0.243 1 83.56 209 LEU B O 1
ATOM 4616 N N . THR B 1 210 ? 5.297 25.141 2.156 1 92.12 210 THR B N 1
ATOM 4617 C CA . THR B 1 210 ? 6.715 25.484 2.109 1 92.12 210 THR B CA 1
ATOM 4618 C C . THR B 1 210 ? 7.539 24.312 1.575 1 92.12 210 THR B C 1
ATOM 4620 O O . THR B 1 210 ? 8.719 24.469 1.271 1 92.12 210 THR B O 1
ATOM 4623 N N . ASP B 1 211 ? 6.961 23.109 1.52 1 90.62 211 ASP B N 1
ATOM 4624 C CA . ASP B 1 211 ? 7.598 21.906 0.979 1 90.62 211 ASP B CA 1
ATOM 4625 C C . ASP B 1 211 ? 8.758 21.453 1.864 1 90.62 211 ASP B C 1
ATOM 4627 O O . ASP B 1 211 ? 9.773 20.969 1.365 1 90.62 211 ASP B O 1
ATOM 4631 N N . ILE B 1 212 ? 8.719 21.844 3.068 1 92.56 212 ILE B N 1
ATOM 4632 C CA . ILE B 1 212 ? 9.656 21.312 4.059 1 92.56 212 ILE B CA 1
ATOM 4633 C C . ILE B 1 212 ? 8.906 20.406 5.035 1 92.56 212 ILE B C 1
ATOM 4635 O O . ILE B 1 212 ? 7.676 20.359 5.023 1 92.56 212 ILE B O 1
ATOM 4639 N N . PRO B 1 213 ? 9.672 19.625 5.773 1 92.12 213 PRO B N 1
ATOM 4640 C CA . PRO B 1 213 ? 9 18.734 6.727 1 92.12 213 PRO B CA 1
ATOM 4641 C C . PRO B 1 213 ? 8.023 19.469 7.637 1 92.12 213 PRO B C 1
ATOM 4643 O O . PRO B 1 213 ? 8.25 20.641 7.965 1 92.12 213 PRO B O 1
ATOM 4646 N N . ASN B 1 214 ? 6.996 18.797 7.953 1 90.5 214 ASN B N 1
ATOM 4647 C CA . ASN B 1 214 ? 6.008 19.391 8.852 1 90.5 214 ASN B CA 1
ATOM 4648 C C . ASN B 1 214 ? 6.234 18.953 10.297 1 90.5 214 ASN B C 1
ATOM 4650 O O . ASN B 1 214 ? 7.242 18.312 10.602 1 90.5 214 ASN B O 1
ATOM 4654 N N . ARG B 1 215 ? 5.395 19.375 11.141 1 87.94 215 ARG B N 1
ATOM 4655 C CA . ARG B 1 215 ? 5.535 19.125 12.57 1 87.94 215 ARG B CA 1
ATOM 4656 C C . ARG B 1 215 ? 5.648 17.625 12.859 1 87.94 215 ARG B C 1
ATOM 4658 O O . ARG B 1 215 ? 6.477 17.203 13.664 1 87.94 215 ARG B O 1
ATOM 4665 N N . ARG B 1 216 ? 4.828 16.891 12.203 1 84 216 ARG B N 1
ATOM 4666 C CA . ARG B 1 216 ? 4.84 15.445 12.414 1 84 216 ARG B CA 1
ATOM 4667 C C . ARG B 1 216 ? 6.191 14.844 12.047 1 84 216 ARG B C 1
ATOM 4669 O O . ARG B 1 216 ? 6.707 13.977 12.758 1 84 216 ARG B O 1
ATOM 4676 N N . SER B 1 217 ? 6.59 15.234 10.875 1 88.38 217 SER B N 1
ATOM 4677 C CA . SER B 1 217 ? 7.902 14.781 10.438 1 88.38 217 SER B CA 1
ATOM 4678 C C . SER B 1 217 ? 8.984 15.164 11.445 1 88.38 217 SER B C 1
ATOM 4680 O O . SER B 1 217 ? 9.867 14.359 11.75 1 88.38 217 SER B O 1
ATOM 4682 N N . PHE B 1 218 ? 8.914 16.359 11.898 1 90 218 PHE B N 1
ATOM 4683 C CA . PHE B 1 218 ? 9.883 16.859 12.859 1 90 218 PHE B CA 1
ATOM 4684 C C . PHE B 1 218 ? 9.891 16.016 14.125 1 90 218 PHE B C 1
ATOM 4686 O O . PHE B 1 218 ? 10.945 15.602 14.602 1 90 218 PHE B O 1
ATOM 4693 N N . MET B 1 219 ? 8.734 15.703 14.602 1 86.56 219 MET B N 1
ATOM 4694 C CA . MET B 1 219 ? 8.602 14.945 15.836 1 86.56 219 MET B CA 1
ATOM 4695 C C . MET B 1 219 ? 9.164 13.539 15.672 1 86.56 219 MET B C 1
ATOM 4697 O O . MET B 1 219 ? 9.867 13.039 16.562 1 86.56 219 MET B O 1
ATOM 4701 N N . ALA B 1 220 ? 8.867 12.969 14.602 1 84.06 220 ALA B N 1
ATOM 4702 C CA . ALA B 1 220 ? 9.344 11.617 14.328 1 84.06 220 ALA B CA 1
ATOM 4703 C C . ALA B 1 220 ? 10.867 11.578 14.227 1 84.06 220 ALA B C 1
ATOM 4705 O O . ALA B 1 220 ? 11.508 10.695 14.781 1 84.06 220 ALA B O 1
ATOM 4706 N N . GLN B 1 221 ? 11.383 12.484 13.508 1 86.44 221 GLN B N 1
ATOM 4707 C CA . GLN B 1 221 ? 12.82 12.523 13.281 1 86.44 221 GLN B CA 1
ATOM 4708 C C . GLN B 1 221 ? 13.57 12.891 14.562 1 86.44 221 GLN B C 1
ATOM 4710 O O . GLN B 1 221 ? 14.586 12.273 14.891 1 86.44 221 GLN B O 1
ATOM 4715 N N . ALA B 1 222 ? 13.062 13.906 15.18 1 87.94 222 ALA B N 1
ATOM 4716 C CA . ALA B 1 222 ? 13.719 14.367 16.391 1 87.94 222 ALA B CA 1
ATOM 4717 C C . ALA B 1 222 ? 13.664 13.297 17.484 1 87.94 222 ALA B C 1
ATOM 4719 O O . ALA B 1 222 ? 14.617 13.133 18.25 1 87.94 222 ALA B O 1
ATOM 4720 N N . ASP B 1 223 ? 12.57 12.625 17.578 1 83.38 223 ASP B N 1
ATOM 4721 C CA . ASP B 1 223 ? 12.438 11.555 18.562 1 83.38 223 ASP B CA 1
ATOM 4722 C C . ASP B 1 223 ? 13.438 10.43 18.297 1 83.38 223 ASP B C 1
ATOM 4724 O O . ASP B 1 223 ? 14.016 9.883 19.234 1 83.38 223 ASP B O 1
ATOM 4728 N N . ARG B 1 224 ? 13.523 10.086 17.094 1 82.75 224 ARG B N 1
ATOM 4729 C CA . ARG B 1 224 ? 14.492 9.062 16.703 1 82.75 224 ARG B CA 1
ATOM 4730 C C . ARG B 1 224 ? 15.914 9.484 17.062 1 82.75 224 ARG B C 1
ATOM 4732 O O . ARG B 1 224 ? 16.703 8.688 17.562 1 82.75 224 ARG B O 1
ATOM 4739 N N . GLN B 1 225 ? 16.188 10.664 16.797 1 84.12 225 GLN B N 1
ATOM 4740 C CA . GLN B 1 225 ? 17.516 11.195 17.047 1 84.12 225 GLN B CA 1
ATOM 4741 C C . GLN B 1 225 ? 17.797 11.273 18.547 1 84.12 225 GLN B C 1
ATOM 4743 O O . GLN B 1 225 ? 18.938 11.031 18.984 1 84.12 225 GLN B O 1
ATOM 4748 N N . LEU B 1 226 ? 16.812 11.672 19.203 1 84.62 226 LEU B N 1
ATOM 4749 C CA . LEU B 1 226 ? 16.938 11.766 20.656 1 84.62 226 LEU B CA 1
ATOM 4750 C C . LEU B 1 226 ? 17.281 10.406 21.25 1 84.62 226 LEU B C 1
ATOM 4752 O O . LEU B 1 226 ? 18.031 10.328 22.234 1 84.62 226 LEU B O 1
ATOM 4756 N N . ARG B 1 227 ? 16.766 9.398 20.688 1 77.81 227 ARG B N 1
ATOM 4757 C CA . ARG B 1 227 ? 16.984 8.055 21.219 1 77.81 227 ARG B CA 1
ATOM 4758 C C . ARG B 1 227 ? 18.375 7.535 20.844 1 77.81 227 ARG B C 1
ATOM 4760 O O . ARG B 1 227 ? 18.922 6.688 21.547 1 77.81 227 ARG B O 1
ATOM 4767 N N . MET B 1 228 ? 18.812 8.023 19.719 1 77.25 228 MET B N 1
ATOM 4768 C CA . MET B 1 228 ? 20.062 7.492 19.188 1 77.25 228 MET B CA 1
ATOM 4769 C C . MET B 1 228 ? 21.25 8.312 19.688 1 77.25 228 MET B C 1
ATOM 4771 O O . MET B 1 228 ? 22.391 7.84 19.688 1 77.25 228 MET B O 1
ATOM 4775 N N . ALA B 1 229 ? 20.891 9.562 19.797 1 70.75 229 ALA B N 1
ATOM 4776 C CA . ALA B 1 229 ? 22 10.5 19.953 1 70.75 229 ALA B CA 1
ATOM 4777 C C . ALA B 1 229 ? 22.5 10.516 21.391 1 70.75 229 ALA B C 1
ATOM 4779 O O . ALA B 1 229 ? 21.766 10.188 22.328 1 70.75 229 ALA B O 1
ATOM 4780 N N . THR B 1 230 ? 23.734 10.531 21.422 1 67.81 230 THR B N 1
ATOM 4781 C CA . THR B 1 230 ? 24.453 10.562 22.703 1 67.81 230 THR B CA 1
ATOM 4782 C C . THR B 1 230 ? 24.484 11.977 23.266 1 67.81 230 THR B C 1
ATOM 4784 O O . THR B 1 230 ? 23.578 12.391 24 1 67.81 230 THR B O 1
ATOM 4787 N N . SER B 1 231 ? 25.5 12.828 23.031 1 69.38 231 SER B N 1
ATOM 4788 C CA . SER B 1 231 ? 25.734 14.07 23.75 1 69.38 231 SER B CA 1
ATOM 4789 C C . SER B 1 231 ? 25.609 15.281 22.828 1 69.38 231 SER B C 1
ATOM 4791 O O . SER B 1 231 ? 25.844 15.172 21.625 1 69.38 231 SER B O 1
ATOM 4793 N N . GLY B 1 232 ? 24.984 16.5 23.344 1 85.44 232 GLY B N 1
ATOM 4794 C CA . GLY B 1 232 ? 25.031 17.812 22.719 1 85.44 232 GLY B CA 1
ATOM 4795 C C . GLY B 1 232 ? 23.859 18.078 21.797 1 85.44 232 GLY B C 1
ATOM 4796 O O . GLY B 1 232 ? 24.047 18.328 20.594 1 85.44 232 GLY B O 1
ATOM 4797 N N . GLN B 1 233 ? 22.609 17.984 22.312 1 92.19 233 GLN B N 1
ATOM 4798 C CA . GLN B 1 233 ? 21.391 18.203 21.531 1 92.19 233 GLN B CA 1
AT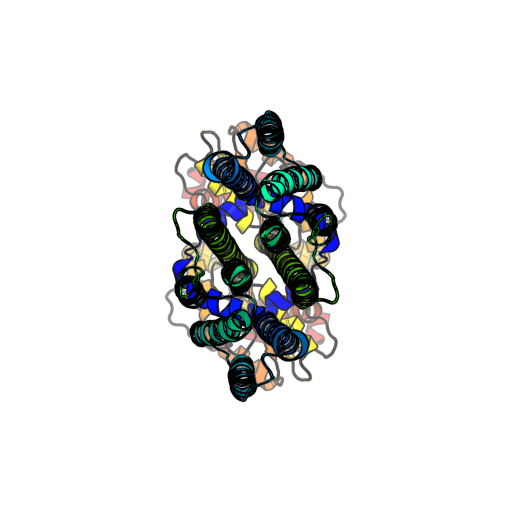OM 4799 C C . GLN B 1 233 ? 20.719 19.5 21.922 1 92.19 233 GLN B C 1
ATOM 4801 O O . GLN B 1 233 ? 20.688 19.875 23.094 1 92.19 233 GLN B O 1
ATOM 4806 N N . TYR B 1 234 ? 20.344 20.234 20.875 1 94.75 234 TYR B N 1
ATOM 4807 C CA . TYR B 1 234 ? 19.641 21.5 21.062 1 94.75 234 TYR B CA 1
ATOM 4808 C C . TYR B 1 234 ? 18.391 21.562 20.219 1 94.75 234 TYR B C 1
ATOM 4810 O O . TYR B 1 234 ? 18.297 20.906 19.172 1 94.75 234 TYR B O 1
ATOM 4818 N N . LEU B 1 235 ? 17.453 22.281 20.688 1 95.81 235 LEU B N 1
ATOM 4819 C CA . LEU B 1 235 ? 16.188 22.516 19.969 1 95.81 235 LEU B CA 1
ATOM 4820 C C . LEU B 1 235 ? 15.922 24 19.828 1 95.81 235 LEU B C 1
ATOM 4822 O O . LEU B 1 235 ? 16.031 24.766 20.797 1 95.81 235 LEU B O 1
ATOM 4826 N N . ALA B 1 236 ? 15.664 24.453 18.594 1 97.44 236 ALA B N 1
ATOM 4827 C CA . ALA B 1 236 ? 15.359 25.844 18.328 1 97.44 236 ALA B CA 1
ATOM 4828 C C . ALA B 1 236 ? 13.938 26.016 17.812 1 97.44 236 ALA B C 1
ATOM 4830 O O . ALA B 1 236 ? 13.484 25.234 16.969 1 97.44 236 ALA B O 1
ATOM 4831 N N . MET B 1 237 ? 13.281 26.891 18.344 1 97 237 MET B N 1
ATOM 4832 C CA . MET B 1 237 ? 11.984 27.312 17.828 1 97 237 MET B CA 1
ATOM 4833 C C . MET B 1 237 ? 12.078 28.703 17.172 1 97 237 MET B C 1
ATOM 4835 O O . MET B 1 237 ? 12.688 29.609 17.734 1 97 237 MET B O 1
ATOM 4839 N N . ILE B 1 238 ? 11.477 28.812 16 1 97.75 238 ILE B N 1
ATOM 4840 C CA . ILE B 1 238 ? 11.602 30.031 15.211 1 97.75 238 ILE B CA 1
ATOM 4841 C C . ILE B 1 238 ? 10.219 30.609 14.93 1 97.75 238 ILE B C 1
ATOM 4843 O O . ILE B 1 238 ? 9.273 29.859 14.641 1 97.75 238 ILE B O 1
ATOM 4847 N N . ASP B 1 239 ? 10.109 31.844 14.969 1 96.25 239 ASP B N 1
ATOM 4848 C CA . ASP B 1 239 ? 8.898 32.562 14.602 1 96.25 239 ASP B CA 1
ATOM 4849 C C . ASP B 1 239 ? 9.219 33.75 13.727 1 96.25 239 ASP B C 1
ATOM 4851 O O . ASP B 1 239 ? 10.195 34.469 13.969 1 96.25 239 ASP B O 1
ATOM 4855 N N . ILE B 1 240 ? 8.398 34 12.766 1 96.56 240 ILE B N 1
ATOM 4856 C CA . ILE B 1 240 ? 8.57 35.188 11.93 1 96.56 240 ILE B CA 1
ATOM 4857 C C . ILE B 1 240 ? 7.996 36.406 12.641 1 96.56 240 ILE B C 1
ATOM 4859 O O . ILE B 1 240 ? 6.816 36.438 13.008 1 96.56 240 ILE B O 1
ATOM 4863 N N . ASP B 1 241 ? 8.812 37.406 12.773 1 95.56 241 ASP B N 1
ATOM 4864 C CA . ASP B 1 241 ? 8.414 38.594 13.5 1 95.56 241 ASP B CA 1
ATOM 4865 C C . ASP B 1 241 ? 7.367 39.406 12.719 1 95.56 241 ASP B C 1
ATOM 4867 O O . ASP B 1 241 ? 7.547 39.656 11.531 1 95.56 241 ASP B O 1
ATOM 4871 N N . ASN B 1 242 ? 6.238 39.781 13.414 1 91.94 242 ASN B N 1
ATOM 4872 C CA . ASN B 1 242 ? 5.191 40.656 12.875 1 91.94 242 ASN B CA 1
ATOM 4873 C C . ASN B 1 242 ? 4.598 40.062 11.594 1 91.94 242 ASN B C 1
ATOM 4875 O O . ASN B 1 242 ? 4.332 40.812 10.641 1 91.94 242 ASN B O 1
ATOM 4879 N N . PHE B 1 243 ? 4.457 38.844 11.594 1 91 243 PHE B N 1
ATOM 4880 C CA . PHE B 1 243 ? 3.969 38.188 10.391 1 91 243 PHE B CA 1
ATOM 4881 C C . PHE B 1 243 ? 2.527 38.594 10.102 1 91 243 PHE B C 1
ATOM 4883 O O . PHE B 1 243 ? 2.145 38.75 8.938 1 91 243 PHE B O 1
ATOM 4890 N N . LYS B 1 244 ? 1.759 38.656 11.078 1 81.38 244 LYS B N 1
ATOM 4891 C CA . LYS B 1 244 ? 0.373 39.094 10.898 1 81.38 244 LYS B CA 1
ATOM 4892 C C . LYS B 1 244 ? 0.299 40.438 10.211 1 81.38 244 LYS B C 1
ATOM 4894 O O . LYS B 1 244 ? -0.579 40.688 9.375 1 81.38 244 LYS B O 1
ATOM 4899 N N . ARG B 1 245 ? 1.129 41.344 10.578 1 84.94 245 ARG B N 1
ATOM 4900 C CA . ARG B 1 245 ? 1.17 42.656 9.977 1 84.94 245 ARG B CA 1
ATOM 4901 C C . ARG B 1 245 ? 1.472 42.562 8.484 1 84.94 245 ARG B C 1
ATOM 4903 O O . ARG B 1 245 ? 0.952 43.344 7.691 1 84.94 245 ARG B O 1
ATOM 4910 N N . VAL B 1 246 ? 2.359 41.688 8.164 1 88.81 246 VAL B N 1
ATOM 4911 C CA . VAL B 1 246 ? 2.688 41.469 6.762 1 88.81 246 VAL B CA 1
ATOM 4912 C C . VAL B 1 246 ? 1.441 41.031 6.004 1 88.81 246 VAL B C 1
ATOM 4914 O O . VAL B 1 246 ? 1.141 41.531 4.922 1 88.81 246 VAL B O 1
ATOM 4917 N N . ASN B 1 247 ? 0.702 40.125 6.555 1 82.38 247 ASN B N 1
ATOM 4918 C CA . ASN B 1 247 ? -0.515 39.625 5.926 1 82.38 247 ASN B CA 1
ATOM 4919 C C . ASN B 1 247 ? -1.577 40.719 5.805 1 82.38 247 ASN B C 1
ATOM 4921 O O . ASN B 1 247 ? -2.268 40.812 4.789 1 82.38 247 ASN B O 1
ATOM 4925 N N . ASP B 1 248 ? -1.671 41.438 6.852 1 76.75 248 ASP B N 1
ATOM 4926 C CA . ASP B 1 248 ? -2.689 42.5 6.895 1 76.75 248 ASP B CA 1
ATOM 4927 C C . ASP B 1 248 ? -2.402 43.562 5.867 1 76.75 248 ASP B C 1
ATOM 4929 O O . ASP B 1 248 ? -3.324 44.094 5.242 1 76.75 248 ASP B O 1
ATOM 4933 N N . ARG B 1 249 ? -1.15 43.906 5.766 1 84.38 249 ARG B N 1
ATOM 4934 C CA . ARG B 1 249 ? -0.746 45.031 4.926 1 84.38 249 ARG B CA 1
ATOM 4935 C C . ARG B 1 249 ? -0.666 44.625 3.461 1 84.38 249 ARG B C 1
ATOM 4937 O O . ARG B 1 249 ? -1.033 45.375 2.57 1 84.38 249 ARG B O 1
ATOM 4944 N N . PHE B 1 250 ? -0.215 43.438 3.217 1 87.75 250 PHE B N 1
ATOM 4945 C CA . PHE B 1 250 ? 0.107 43.094 1.836 1 87.75 250 PHE B CA 1
ATOM 4946 C C . PHE B 1 250 ? -0.733 41.906 1.355 1 87.75 250 PHE B C 1
ATOM 4948 O O . PHE B 1 250 ? -0.688 41.562 0.177 1 87.75 250 PHE B O 1
ATOM 4955 N N . GLY B 1 251 ? -1.412 41.312 2.178 1 81.5 251 GLY B N 1
ATOM 4956 C CA . GLY B 1 251 ? -2.258 40.188 1.809 1 81.5 251 GLY B CA 1
ATOM 4957 C C . GLY B 1 251 ? -1.642 38.844 2.141 1 81.5 251 GLY B C 1
ATOM 4958 O O . GLY B 1 251 ? -0.425 38.75 2.309 1 81.5 251 GLY B O 1
ATOM 4959 N N . HIS B 1 252 ? -2.445 37.812 2.072 1 78.12 252 HIS B N 1
ATOM 4960 C CA . HIS B 1 252 ? -2.035 36.469 2.467 1 78.12 252 HIS B CA 1
ATOM 4961 C C . HIS B 1 252 ? -1.115 35.875 1.422 1 78.12 252 HIS B C 1
ATOM 4963 O O . HIS B 1 252 ? -0.254 35.031 1.755 1 78.12 252 HIS B O 1
ATOM 4969 N N . ASP B 1 253 ? -1.3 36.188 0.263 1 84.81 253 ASP B N 1
ATOM 4970 C CA . ASP B 1 253 ? -0.427 35.656 -0.784 1 84.81 253 ASP B CA 1
ATOM 4971 C C . ASP B 1 253 ? 1.023 36.094 -0.547 1 84.81 253 ASP B C 1
ATOM 4973 O O . ASP B 1 253 ? 1.942 35.281 -0.746 1 84.81 253 ASP B O 1
ATOM 4977 N N . VAL B 1 254 ? 1.134 37.281 -0.177 1 87.94 254 VAL B N 1
ATOM 4978 C CA . VAL B 1 254 ? 2.467 37.781 0.135 1 87.94 254 VAL B CA 1
ATOM 4979 C C . VAL B 1 254 ? 3.006 37.094 1.383 1 87.94 254 VAL B C 1
ATOM 4981 O O . VAL B 1 254 ? 4.195 36.75 1.459 1 87.94 254 VAL B O 1
ATOM 4984 N N . GLY B 1 255 ? 2.139 36.875 2.312 1 91.12 255 GLY B N 1
ATOM 4985 C CA . GLY B 1 255 ? 2.525 36.094 3.482 1 91.12 255 GLY B CA 1
ATOM 4986 C C . GLY B 1 255 ? 3.035 34.719 3.141 1 91.12 255 GLY B C 1
ATOM 4987 O O . GLY B 1 255 ? 4.031 34.25 3.707 1 91.12 255 GLY B O 1
ATOM 4988 N N . ASP B 1 256 ? 2.396 34.156 2.227 1 89.38 256 ASP B N 1
ATOM 4989 C CA . ASP B 1 256 ? 2.814 32.812 1.767 1 89.38 256 ASP B CA 1
ATOM 4990 C C . ASP B 1 256 ? 4.215 32.875 1.157 1 89.38 256 ASP B C 1
ATOM 4992 O O . ASP B 1 256 ? 5.02 31.953 1.368 1 89.38 256 ASP B O 1
ATOM 4996 N N . GLU B 1 257 ? 4.414 33.844 0.457 1 92.44 257 GLU B N 1
ATOM 4997 C CA . GLU B 1 257 ? 5.723 34 -0.172 1 92.44 257 GLU B CA 1
ATOM 4998 C C . GLU B 1 257 ? 6.82 34.188 0.874 1 92.44 257 GLU B C 1
ATOM 5000 O O . GLU B 1 257 ? 7.926 33.656 0.721 1 92.44 257 GLU B O 1
ATOM 5005 N N . VAL B 1 258 ? 6.488 34.938 1.844 1 94.5 258 VAL B N 1
ATOM 5006 C CA . VAL B 1 258 ? 7.434 35.188 2.932 1 94.5 258 VAL B CA 1
ATOM 5007 C C . VAL B 1 258 ? 7.73 33.875 3.654 1 94.5 258 VAL B C 1
ATOM 5009 O O . VAL B 1 258 ? 8.891 33.562 3.943 1 94.5 258 VAL B O 1
ATOM 5012 N N . LEU B 1 259 ? 6.738 33.156 3.9 1 95 259 LEU B N 1
ATOM 5013 C CA . LEU B 1 259 ? 6.887 31.859 4.562 1 95 259 LEU B CA 1
ATOM 5014 C C . LEU B 1 259 ? 7.785 30.938 3.752 1 95 259 LEU B C 1
ATOM 5016 O O . LEU B 1 259 ? 8.672 30.281 4.305 1 95 259 LEU B O 1
ATOM 5020 N N . LYS B 1 260 ? 7.559 30.875 2.492 1 95.06 260 LYS B N 1
ATOM 5021 C CA . LYS B 1 260 ? 8.352 30.031 1.595 1 95.06 260 LYS B CA 1
ATOM 5022 C C . LYS B 1 260 ? 9.82 30.453 1.604 1 95.06 260 LYS B C 1
ATOM 5024 O O . LYS B 1 260 ? 10.711 29.609 1.604 1 95.06 260 LYS B O 1
ATOM 5029 N N . ARG B 1 261 ? 10.008 31.703 1.592 1 95.69 261 ARG B N 1
ATOM 5030 C CA . ARG B 1 261 ? 11.367 32.219 1.571 1 95.69 261 ARG B CA 1
ATOM 5031 C C . ARG B 1 261 ? 12.109 31.891 2.861 1 95.69 261 ARG B C 1
ATOM 5033 O O . ARG B 1 261 ? 13.266 31.469 2.828 1 95.69 261 ARG B O 1
ATOM 5040 N N . VAL B 1 262 ? 11.469 32.125 3.945 1 96.31 262 VAL B N 1
ATOM 5041 C CA . VAL B 1 262 ? 12.078 31.797 5.234 1 96.31 262 VAL B CA 1
ATOM 5042 C C . VAL B 1 262 ? 12.375 30.297 5.309 1 96.31 262 VAL B C 1
ATOM 5044 O O . VAL B 1 262 ? 13.445 29.891 5.773 1 96.31 262 VAL B O 1
ATOM 5047 N N . ALA B 1 263 ? 11.43 29.531 4.879 1 96.44 263 ALA B N 1
ATOM 5048 C CA . ALA B 1 263 ? 11.609 28.094 4.848 1 96.44 263 ALA B CA 1
ATOM 5049 C C . ALA B 1 263 ? 12.828 27.703 4.012 1 96.44 263 ALA B C 1
ATOM 5051 O O . ALA B 1 263 ? 13.578 26.797 4.379 1 96.44 263 ALA B O 1
ATOM 5052 N N . LEU B 1 264 ? 12.961 28.328 2.926 1 95.38 264 LEU B N 1
ATOM 5053 C CA . LEU B 1 264 ? 14.102 28.062 2.047 1 95.38 264 LEU B CA 1
ATOM 5054 C C . LEU B 1 264 ? 15.414 28.406 2.746 1 95.38 264 LEU B C 1
ATOM 5056 O O . LEU B 1 264 ? 16.406 27.672 2.596 1 95.38 264 LEU B O 1
ATOM 5060 N N . HIS B 1 265 ? 15.445 29.484 3.463 1 96.12 265 HIS B N 1
ATOM 5061 C CA . HIS B 1 265 ? 16.641 29.844 4.219 1 96.12 265 HIS B CA 1
ATOM 5062 C C . HIS B 1 265 ? 16.969 28.797 5.27 1 96.12 265 HIS B C 1
ATOM 5064 O O . HIS B 1 265 ? 18.141 28.453 5.465 1 96.12 265 HIS B O 1
ATOM 5070 N N . ILE B 1 266 ? 15.977 28.344 5.895 1 96.75 266 ILE B N 1
ATOM 5071 C CA . ILE B 1 266 ? 16.172 27.328 6.914 1 96.75 266 ILE B CA 1
ATOM 5072 C C . ILE B 1 266 ? 16.703 26.031 6.27 1 96.75 266 ILE B C 1
ATOM 5074 O O . ILE B 1 266 ? 17.672 25.438 6.75 1 96.75 266 ILE B O 1
ATOM 5078 N N . LYS B 1 267 ? 16.078 25.656 5.195 1 95.44 267 LYS B N 1
ATOM 5079 C CA . LYS B 1 267 ? 16.453 24.453 4.477 1 95.44 267 LYS B CA 1
ATOM 5080 C C . LYS B 1 267 ? 17.906 24.516 4.016 1 95.44 267 LYS B C 1
ATOM 5082 O O . LYS B 1 267 ? 18.641 23.531 4.156 1 95.44 267 LYS B O 1
ATOM 5087 N N . THR B 1 268 ? 18.281 25.609 3.496 1 94.62 268 THR B N 1
ATOM 5088 C CA . THR B 1 268 ? 19.625 25.766 2.953 1 94.62 268 THR B CA 1
ATOM 5089 C C . THR B 1 268 ? 20.656 25.828 4.074 1 94.62 268 THR B C 1
ATOM 5091 O O . THR B 1 268 ? 21.75 25.281 3.945 1 94.62 268 THR B O 1
ATOM 5094 N N . SER B 1 269 ? 20.312 26.406 5.164 1 94 269 SER B N 1
ATOM 5095 C CA . SER B 1 269 ? 21.25 26.625 6.266 1 94 269 SER B CA 1
ATOM 5096 C C . SER B 1 269 ? 21.359 25.375 7.148 1 94 269 SER B C 1
ATOM 5098 O O . SER B 1 269 ? 22.375 25.172 7.82 1 94 269 SER B O 1
ATOM 5100 N N . MET B 1 270 ? 20.266 24.625 7.18 1 92.81 270 MET B N 1
ATOM 5101 C CA . MET B 1 270 ? 20.203 23.547 8.156 1 92.81 270 MET B CA 1
ATOM 5102 C C . MET B 1 270 ? 19.984 22.203 7.461 1 92.81 270 MET B C 1
ATOM 5104 O O . MET B 1 270 ? 19.328 21.312 8 1 92.81 270 MET B O 1
ATOM 5108 N N . ALA B 1 271 ? 20.562 22.047 6.355 1 88.06 271 ALA B N 1
ATOM 5109 C CA . ALA B 1 271 ? 20.359 20.875 5.527 1 88.06 271 ALA B CA 1
ATOM 5110 C C . ALA B 1 271 ? 20.828 19.609 6.25 1 88.06 271 ALA B C 1
ATOM 5112 O O . ALA B 1 271 ? 20.281 18.516 6.023 1 88.06 271 ALA B O 1
ATOM 5113 N N . ASP B 1 272 ? 21.688 19.75 7.191 1 88.62 272 ASP B N 1
ATOM 5114 C CA . ASP B 1 272 ? 22.266 18.594 7.875 1 88.62 272 ASP B CA 1
ATOM 5115 C C . ASP B 1 272 ? 21.547 18.312 9.188 1 88.62 272 ASP B C 1
ATOM 5117 O O . ASP B 1 272 ? 21.906 17.391 9.922 1 88.62 272 ASP B O 1
ATOM 5121 N N . GLN B 1 273 ? 20.531 19.094 9.484 1 91.25 273 GLN B N 1
ATOM 5122 C CA . GLN B 1 273 ? 19.781 18.953 10.727 1 91.25 273 GLN B CA 1
ATOM 5123 C C . GLN B 1 273 ? 18.297 18.688 10.453 1 91.25 273 GLN B C 1
ATOM 5125 O O . GLN B 1 273 ? 17.844 18.766 9.305 1 91.25 273 GLN B O 1
ATOM 5130 N N . ALA B 1 274 ? 17.672 18.312 11.484 1 92 274 ALA B N 1
ATOM 5131 C CA . ALA B 1 274 ? 16.219 18.156 11.359 1 92 274 ALA B CA 1
ATOM 5132 C C . ALA B 1 274 ? 15.516 19.5 11.523 1 92 274 ALA B C 1
ATOM 5134 O O . ALA B 1 274 ? 15.781 20.234 12.477 1 92 274 ALA B O 1
ATOM 5135 N N . PHE B 1 275 ? 14.758 19.891 10.555 1 95.5 275 PHE B N 1
ATOM 5136 C CA . PHE B 1 275 ? 13.992 21.125 10.609 1 95.5 275 PHE B CA 1
ATOM 5137 C C . PHE B 1 275 ? 12.57 20.906 10.102 1 95.5 275 PHE B C 1
ATOM 5139 O O . PHE B 1 275 ? 12.297 19.906 9.43 1 95.5 275 PHE B O 1
ATOM 5146 N N . ALA B 1 276 ? 11.68 21.812 10.438 1 95.81 276 ALA B N 1
ATOM 5147 C CA . ALA B 1 276 ? 10.289 21.672 10 1 95.81 276 ALA B CA 1
ATOM 5148 C C . ALA B 1 276 ? 9.508 22.969 10.234 1 95.81 276 ALA B C 1
ATOM 5150 O O . ALA B 1 276 ? 9.945 23.828 10.992 1 95.81 276 ALA B O 1
ATOM 5151 N N . ARG B 1 277 ? 8.445 23.125 9.523 1 94.94 277 ARG B N 1
ATOM 5152 C CA . ARG B 1 277 ? 7.43 24.109 9.859 1 94.94 277 ARG B CA 1
ATOM 5153 C C . ARG B 1 277 ? 6.391 23.531 10.812 1 94.94 277 ARG B C 1
ATOM 5155 O O . ARG B 1 277 ? 5.758 22.516 10.508 1 94.94 277 ARG B O 1
ATOM 5162 N N . LEU B 1 278 ? 6.273 24.062 11.992 1 88.88 278 LEU B N 1
ATOM 5163 C CA . LEU B 1 278 ? 5.375 23.531 13.016 1 88.88 278 LEU B CA 1
ATOM 5164 C C . LEU B 1 278 ? 3.936 23.953 12.734 1 88.88 278 LEU B C 1
ATOM 5166 O O . LEU B 1 278 ? 2.994 23.25 13.125 1 88.88 278 LEU B O 1
ATOM 5170 N N . GLY B 1 279 ? 3.73 25.031 12.133 1 82.75 279 GLY B N 1
ATOM 5171 C CA . GLY B 1 279 ? 2.434 25.594 11.805 1 82.75 279 GLY B CA 1
ATOM 5172 C C . GLY B 1 279 ? 2.445 27.109 11.758 1 82.75 279 GLY B C 1
ATOM 5173 O O . GLY B 1 279 ? 3.205 27.75 12.484 1 82.75 279 GLY B O 1
ATOM 5174 N N . GLY B 1 280 ? 1.565 27.625 10.93 1 84.94 280 GLY B N 1
ATOM 5175 C CA . GLY B 1 280 ? 1.544 29.078 10.812 1 84.94 280 GLY B CA 1
ATOM 5176 C C . GLY B 1 280 ? 2.881 29.656 10.398 1 84.94 280 GLY B C 1
ATOM 5177 O O . GLY B 1 280 ? 3.4 29.344 9.328 1 84.94 280 GLY B O 1
ATOM 5178 N N . GLU B 1 281 ? 3.379 30.484 11.312 1 92.75 281 GLU B N 1
ATOM 5179 C CA . GLU B 1 281 ? 4.641 31.172 11.055 1 92.75 281 GLU B CA 1
ATOM 5180 C C . GLU B 1 281 ? 5.773 30.578 11.891 1 92.75 281 GLU B C 1
ATOM 5182 O O . GLU B 1 281 ? 6.855 31.156 11.984 1 92.75 281 GLU B O 1
ATOM 5187 N N . GLU B 1 282 ? 5.527 29.391 12.477 1 94.06 282 GLU B N 1
ATOM 5188 C CA . GLU B 1 282 ? 6.484 28.812 13.406 1 94.06 282 GLU B CA 1
ATOM 5189 C C . GLU B 1 282 ? 7.266 27.672 12.75 1 94.06 282 GLU B C 1
ATOM 5191 O O . GLU B 1 282 ? 6.715 26.906 11.953 1 94.06 282 GLU B O 1
ATOM 5196 N N . PHE B 1 283 ? 8.562 27.641 13.039 1 96.94 283 PHE B N 1
ATOM 5197 C CA . PHE B 1 283 ? 9.477 26.609 12.578 1 96.94 283 PHE B CA 1
ATOM 5198 C C . PHE B 1 283 ? 10.273 26.031 13.75 1 96.94 283 PHE B C 1
ATOM 5200 O O . PHE B 1 283 ? 10.297 26.609 14.836 1 96.94 283 PHE B O 1
ATOM 5207 N N . ALA B 1 284 ? 10.844 24.875 13.531 1 96.44 284 ALA B N 1
ATOM 5208 C CA . ALA B 1 284 ? 11.688 24.25 14.539 1 96.44 284 ALA B CA 1
ATOM 5209 C C . ALA B 1 284 ? 12.914 23.594 13.906 1 96.44 284 ALA B C 1
ATOM 5211 O O . ALA B 1 284 ? 12.883 23.203 12.742 1 96.44 284 ALA B O 1
ATOM 5212 N N . ILE B 1 285 ? 13.984 23.562 14.641 1 96.5 285 ILE B N 1
ATOM 5213 C CA . ILE B 1 285 ? 15.227 22.906 14.25 1 96.5 285 ILE B CA 1
ATOM 5214 C C . ILE B 1 285 ? 15.758 22.062 15.406 1 96.5 285 ILE B C 1
ATOM 5216 O O . ILE B 1 285 ? 15.742 22.5 16.562 1 96.5 285 ILE B O 1
ATOM 5220 N N . PHE B 1 286 ? 16.156 20.875 15.094 1 95.19 286 PHE B N 1
ATOM 5221 C CA . PHE B 1 286 ? 16.797 20 16.062 1 95.19 286 PHE B CA 1
ATOM 5222 C C . PHE B 1 286 ? 18.266 19.781 15.703 1 95.19 286 PHE B C 1
ATOM 5224 O O . PHE B 1 286 ? 18.578 19.266 14.641 1 95.19 286 PHE B O 1
ATOM 5231 N N . PHE B 1 287 ? 19.125 20.234 16.625 1 93.62 287 PHE B N 1
ATOM 5232 C CA . PHE B 1 287 ? 20.562 20.125 16.422 1 93.62 287 PHE B CA 1
ATOM 5233 C C . PHE B 1 287 ? 21.125 18.906 17.141 1 93.62 287 PHE B C 1
ATOM 5235 O O . PHE B 1 287 ? 20.797 18.656 18.312 1 93.62 287 PHE B O 1
ATOM 5242 N N . GLU B 1 288 ? 21.844 18.188 16.359 1 90.19 288 GLU B N 1
ATOM 5243 C CA . GLU B 1 288 ? 22.562 17.062 16.969 1 90.19 288 GLU B CA 1
ATOM 5244 C C . GLU B 1 288 ? 24.078 17.25 16.875 1 90.19 288 GLU B C 1
ATOM 5246 O O . GLU B 1 288 ? 24.578 17.75 15.867 1 90.19 288 GLU B O 1
ATOM 5251 N N . GLY B 1 289 ? 24.672 16.875 17.953 1 87.81 289 GLY B N 1
ATOM 5252 C CA . GLY B 1 289 ? 26.125 16.812 17.953 1 87.81 289 GLY B CA 1
ATOM 5253 C C . GLY B 1 289 ? 26.781 18.172 18 1 87.81 289 GLY B C 1
ATOM 5254 O O . GLY B 1 289 ? 27.828 18.391 17.391 1 87.81 289 GLY B O 1
ATOM 5255 N N . LEU B 1 290 ? 26.141 19.094 18.609 1 89.5 290 LEU B N 1
ATOM 5256 C CA . LEU B 1 290 ? 26.703 20.438 18.719 1 89.5 290 LEU B CA 1
ATOM 5257 C C . LEU B 1 290 ? 26.891 20.812 20.188 1 89.5 290 LEU B C 1
ATOM 5259 O O . LEU B 1 290 ? 26.156 20.344 21.062 1 89.5 290 LEU B O 1
ATOM 5263 N N . ASP B 1 291 ? 27.891 21.625 20.438 1 90.5 291 ASP B N 1
ATOM 5264 C CA . ASP B 1 291 ? 27.984 22.25 21.75 1 90.5 291 ASP B CA 1
ATOM 5265 C C . ASP B 1 291 ? 27.203 23.562 21.797 1 90.5 291 ASP B C 1
ATOM 5267 O O . ASP B 1 291 ? 26.594 23.953 20.797 1 90.5 291 ASP B O 1
ATOM 5271 N N . GLN B 1 292 ? 27.234 24.172 22.953 1 92.06 292 GLN B N 1
ATOM 5272 C CA . GLN B 1 292 ? 26.438 25.375 23.141 1 92.06 292 GLN B CA 1
ATOM 5273 C C . GLN B 1 292 ? 26.875 26.469 22.156 1 92.06 292 GLN B C 1
ATOM 5275 O O . GLN B 1 292 ? 26.031 27.125 21.531 1 92.06 292 GLN B O 1
ATOM 5280 N N . GLN B 1 293 ? 28.094 26.688 22.047 1 94.69 293 GLN B N 1
ATOM 5281 C CA . GLN B 1 293 ? 28.609 27.719 21.156 1 94.69 293 GLN B CA 1
ATOM 5282 C C . GLN B 1 293 ? 28.25 27.438 19.719 1 94.69 293 GLN B C 1
ATOM 5284 O O . GLN B 1 293 ? 27.875 28.344 18.969 1 94.69 293 GLN B O 1
ATOM 5289 N N . GLY B 1 294 ? 28.375 26.219 19.375 1 94.5 294 GLY B N 1
ATOM 5290 C CA . GLY B 1 294 ? 28.031 25.828 18.016 1 94.5 294 GLY B CA 1
ATOM 5291 C C . GLY B 1 294 ? 26.562 26.047 17.672 1 94.5 294 GLY B C 1
ATOM 5292 O O . GLY B 1 294 ? 26.234 26.547 16.594 1 94.5 294 GLY B O 1
ATOM 5293 N N . ALA B 1 295 ? 25.75 25.688 18.547 1 95.25 295 ALA B N 1
ATOM 5294 C CA . ALA B 1 295 ? 24.312 25.859 18.344 1 95.25 295 ALA B CA 1
ATOM 5295 C C . ALA B 1 295 ? 23.953 27.344 18.25 1 95.25 295 ALA B C 1
ATOM 5297 O O . ALA B 1 295 ? 23.172 27.75 17.391 1 95.25 295 ALA B O 1
ATOM 5298 N N . GLU B 1 296 ? 24.531 28.141 19.109 1 96.5 296 GLU B N 1
ATOM 5299 C CA . GLU B 1 296 ? 24.266 29.578 19.141 1 96.5 296 GLU B CA 1
ATOM 5300 C C . GLU B 1 296 ? 24.766 30.25 17.859 1 96.5 296 GLU B C 1
ATOM 5302 O O . GLU B 1 296 ? 24.125 31.141 17.328 1 96.5 296 GLU B O 1
ATOM 5307 N N . GLN B 1 297 ? 25.844 29.844 17.422 1 96.62 297 GLN B N 1
ATOM 5308 C CA . GLN B 1 297 ? 26.391 30.406 16.188 1 96.62 297 GLN B CA 1
ATOM 5309 C C . GLN B 1 297 ? 25.484 30.094 15 1 96.62 297 GLN B C 1
ATOM 5311 O O . GLN B 1 297 ? 25.297 30.953 14.125 1 96.62 297 GLN B O 1
ATOM 5316 N N . ARG B 1 298 ? 24.984 28.922 14.93 1 96.12 298 ARG B N 1
ATOM 5317 C CA . ARG B 1 298 ? 24.125 28.516 13.828 1 96.12 298 ARG B CA 1
ATOM 5318 C C . ARG B 1 298 ? 22.844 29.328 13.805 1 96.12 298 ARG B C 1
ATOM 5320 O O . ARG B 1 298 ? 22.375 29.734 12.742 1 96.12 298 ARG B O 1
ATOM 5327 N N . VAL B 1 299 ? 22.266 29.484 14.953 1 97.06 299 VAL B N 1
ATOM 5328 C CA . VAL B 1 299 ? 21 30.203 15 1 97.06 299 VAL B CA 1
ATOM 5329 C C . VAL B 1 299 ? 21.234 31.688 14.766 1 97.06 299 VAL B C 1
ATOM 5331 O O . VAL B 1 299 ? 20.375 32.375 14.227 1 97.06 299 VAL B O 1
ATOM 5334 N N . ALA B 1 300 ? 22.359 32.219 15.266 1 96.94 300 ALA B N 1
ATOM 5335 C CA . ALA B 1 300 ? 22.703 33.594 14.992 1 96.94 300 ALA B CA 1
ATOM 5336 C C . ALA B 1 300 ? 22.891 33.844 13.5 1 96.94 300 ALA B C 1
ATOM 5338 O O . ALA B 1 300 ? 22.453 34.875 12.969 1 96.94 300 ALA B O 1
ATOM 5339 N N . ALA B 1 301 ? 23.531 32.938 12.93 1 96.88 301 ALA B N 1
ATOM 5340 C CA . ALA B 1 301 ? 23.75 33.031 11.492 1 96.88 301 ALA B CA 1
ATOM 5341 C C . ALA B 1 301 ? 22.438 33 10.727 1 96.88 301 ALA B C 1
ATOM 5343 O O . ALA B 1 301 ? 22.281 33.688 9.703 1 96.88 301 ALA B O 1
ATOM 5344 N N . LEU B 1 302 ? 21.562 32.25 11.188 1 97.12 302 LEU B N 1
ATOM 5345 C CA . LEU B 1 302 ? 20.25 32.156 10.531 1 97.12 302 LEU B CA 1
ATOM 5346 C C . LEU B 1 302 ? 19.5 33.469 10.68 1 97.12 302 LEU B C 1
ATOM 5348 O O . LEU B 1 302 ? 18.875 33.969 9.727 1 97.12 302 LEU B O 1
ATOM 5352 N N . CYS B 1 303 ? 19.5 34.094 11.852 1 96.88 303 CYS B N 1
ATOM 5353 C CA . CYS B 1 303 ? 18.891 35.375 12.07 1 96.88 303 CYS B CA 1
ATOM 5354 C C . CYS B 1 303 ? 19.438 36.406 11.102 1 96.88 303 CYS B C 1
ATOM 5356 O O . CYS B 1 303 ? 18.688 37.188 10.492 1 96.88 303 CYS B O 1
ATOM 5358 N N . GLN B 1 304 ? 20.688 36.375 10.977 1 96.38 304 GLN B N 1
ATOM 5359 C CA . GLN B 1 304 ? 21.359 37.344 10.094 1 96.38 304 GLN B CA 1
ATOM 5360 C C . GLN B 1 304 ? 20.969 37.094 8.641 1 96.38 304 GLN B C 1
ATOM 5362 O O . GLN B 1 304 ? 20.703 38.031 7.898 1 96.38 304 GLN B O 1
ATOM 5367 N N . ARG B 1 305 ? 20.938 35.875 8.266 1 95.94 305 ARG B N 1
ATOM 5368 C CA . ARG B 1 305 ? 20.594 35.5 6.891 1 95.94 305 ARG B CA 1
ATOM 5369 C C . ARG B 1 305 ? 19.203 36 6.527 1 95.94 305 ARG B C 1
ATOM 5371 O O . ARG B 1 305 ? 18.984 36.562 5.445 1 95.94 305 ARG B O 1
ATOM 5378 N N . VAL B 1 306 ? 18.281 35.844 7.414 1 96.31 306 VAL B N 1
ATOM 5379 C CA . VAL B 1 306 ? 16.891 36.219 7.164 1 96.31 306 VAL B CA 1
ATOM 5380 C C . VAL B 1 306 ? 16.781 37.75 7.145 1 96.31 306 VAL B C 1
ATOM 5382 O O . VAL B 1 306 ? 16.094 38.312 6.293 1 96.31 306 VAL B O 1
ATOM 5385 N N . ARG B 1 307 ? 17.469 38.406 8.062 1 94.88 307 ARG B N 1
ATOM 5386 C CA . ARG B 1 307 ? 17.453 39.875 8.164 1 94.88 307 ARG B CA 1
ATOM 5387 C C . ARG B 1 307 ? 18.016 40.5 6.898 1 94.88 307 ARG B C 1
ATOM 5389 O O . ARG B 1 307 ? 17.516 41.531 6.438 1 94.88 307 ARG B O 1
ATOM 5396 N N . GLU B 1 308 ? 18.969 39.906 6.355 1 93.94 308 GLU B N 1
ATOM 5397 C CA . GLU B 1 308 ? 19.688 40.5 5.238 1 93.94 308 GLU B CA 1
ATOM 5398 C C . GLU B 1 308 ? 19.094 40.062 3.902 1 93.94 308 GLU B C 1
ATOM 5400 O O . GLU B 1 308 ? 19.594 40.469 2.842 1 93.94 308 GLU B O 1
ATOM 5405 N N . ASP B 1 309 ? 18.062 39.281 3.982 1 89.75 309 ASP B N 1
ATOM 5406 C CA . ASP B 1 309 ? 17.438 38.812 2.75 1 89.75 309 ASP B CA 1
ATOM 5407 C C . ASP B 1 309 ? 16.938 40 1.908 1 89.75 309 ASP B C 1
ATOM 5409 O O . ASP B 1 309 ? 16.328 40.938 2.438 1 89.75 309 ASP B O 1
ATOM 5413 N N . ALA B 1 310 ? 17.172 40.062 0.619 1 84.56 310 ALA B N 1
ATOM 5414 C CA . ALA B 1 310 ? 16.859 41.156 -0.303 1 84.56 310 ALA B CA 1
ATOM 5415 C C . ALA B 1 310 ? 15.461 41 -0.891 1 84.56 310 ALA B C 1
ATOM 5417 O O . ALA B 1 310 ? 15.07 41.75 -1.78 1 84.56 310 ALA B O 1
ATOM 5418 N N . GLY B 1 311 ? 14.758 40.25 -0.362 1 81.5 311 GLY B N 1
ATOM 5419 C CA . GLY B 1 311 ? 13.438 40.031 -0.936 1 81.5 311 GLY B CA 1
ATOM 5420 C C . GLY B 1 311 ? 12.508 41.219 -0.745 1 81.5 311 GLY B C 1
ATOM 5421 O O . GLY B 1 311 ? 12.805 42.125 0.037 1 81.5 311 GLY B O 1
ATOM 5422 N N . GLU B 1 312 ? 11.359 41.469 -1.455 1 83.5 312 GLU B N 1
ATOM 5423 C CA . GLU B 1 312 ? 10.461 42.625 -1.518 1 83.5 312 GLU B CA 1
ATOM 5424 C C . GLU B 1 312 ? 9.805 42.875 -0.166 1 83.5 312 GLU B C 1
ATOM 5426 O O . GLU B 1 312 ? 9.633 44.031 0.237 1 83.5 312 GLU B O 1
ATOM 5431 N N . HIS B 1 313 ? 9.633 41.938 0.654 1 90.56 313 HIS B N 1
ATOM 5432 C CA . HIS B 1 313 ? 9 42.031 1.965 1 90.56 313 HIS B CA 1
ATOM 5433 C C . HIS B 1 313 ? 9.867 41.406 3.041 1 90.56 313 HIS B C 1
ATOM 5435 O O . HIS B 1 313 ? 9.547 40.312 3.541 1 90.56 313 HIS B O 1
ATOM 5441 N N . PRO B 1 314 ? 10.797 42.281 3.406 1 91.25 314 PRO B N 1
ATOM 5442 C CA . PRO B 1 314 ? 11.734 41.719 4.371 1 91.25 314 PRO B CA 1
ATOM 5443 C C . PRO B 1 314 ? 11.109 41.5 5.746 1 91.25 314 PRO B C 1
ATOM 5445 O O . PRO B 1 314 ? 10.289 42.312 6.191 1 91.25 314 PRO B O 1
ATOM 5448 N N . VAL B 1 315 ? 11.516 40.438 6.352 1 95.19 315 VAL B N 1
ATOM 5449 C CA . VAL B 1 315 ? 11.039 40.094 7.691 1 95.19 315 VAL B CA 1
ATOM 5450 C C . VAL B 1 315 ? 12.227 39.688 8.57 1 95.19 315 VAL B C 1
ATOM 5452 O O . VAL B 1 315 ? 13.352 39.562 8.086 1 95.19 315 VAL B O 1
ATOM 5455 N N . THR B 1 316 ? 12.031 39.719 9.844 1 96.69 316 THR B N 1
ATOM 5456 C CA . THR B 1 316 ? 12.992 39.188 10.797 1 96.69 316 THR B CA 1
ATOM 5457 C C . THR B 1 316 ? 12.398 38 11.539 1 96.69 316 THR B C 1
ATOM 5459 O O . THR B 1 316 ? 11.203 37.719 11.422 1 96.69 316 THR B O 1
ATOM 5462 N N . ILE B 1 317 ? 13.32 37.281 12.164 1 97.62 317 ILE B N 1
ATOM 5463 C CA . ILE B 1 317 ? 12.844 36.125 12.914 1 97.62 317 ILE B CA 1
ATOM 5464 C C . ILE B 1 317 ? 13.359 36.188 14.352 1 97.62 317 ILE B C 1
ATOM 5466 O O . ILE B 1 317 ? 14.391 36.812 14.617 1 97.62 317 ILE B O 1
ATOM 5470 N N . SER B 1 318 ? 12.609 35.625 15.234 1 98.19 318 SER B N 1
ATOM 5471 C CA . SER B 1 318 ? 13 35.375 16.625 1 98.19 318 SER B CA 1
ATOM 5472 C C . SER B 1 318 ? 13.188 33.906 16.891 1 98.19 318 SER B C 1
ATOM 5474 O O . SER B 1 318 ? 12.43 33.062 16.391 1 98.19 318 SER B O 1
ATOM 5476 N N . ILE B 1 319 ? 14.219 33.594 17.688 1 97.94 319 ILE B N 1
ATOM 5477 C CA . ILE B 1 319 ? 14.547 32.188 17.891 1 97.94 319 ILE B CA 1
ATOM 5478 C C . ILE B 1 319 ? 14.703 31.922 19.391 1 97.94 319 ILE B C 1
ATOM 5480 O O . ILE B 1 319 ? 15.344 32.688 20.109 1 97.94 319 ILE B O 1
ATOM 5484 N N . GLY B 1 320 ? 14.039 30.891 19.844 1 97.56 320 GLY B N 1
ATOM 5485 C CA . GLY B 1 320 ? 14.289 30.328 21.172 1 97.56 320 GLY B CA 1
ATOM 5486 C C . GLY B 1 320 ? 15.086 29.047 21.125 1 97.56 320 GLY B C 1
ATOM 5487 O O . GLY B 1 320 ? 14.688 28.078 20.469 1 97.56 320 GLY B O 1
ATOM 5488 N N . LEU B 1 321 ? 16.219 29.047 21.844 1 97.25 321 LEU B N 1
ATOM 5489 C CA . LEU B 1 321 ? 17.125 27.906 21.859 1 97.25 321 LEU B CA 1
ATOM 5490 C C . LEU B 1 321 ? 17.125 27.219 23.219 1 97.25 321 LEU B C 1
ATOM 5492 O O . LEU B 1 321 ? 17.188 27.891 24.25 1 97.25 321 LEU B O 1
ATOM 5496 N N . ALA B 1 322 ? 17 25.875 23.172 1 95.44 322 ALA B N 1
ATOM 5497 C CA . ALA B 1 322 ? 17.016 25.125 24.422 1 95.44 322 ALA B CA 1
ATOM 5498 C C . ALA B 1 322 ? 17.906 23.891 24.297 1 95.44 322 ALA B C 1
ATOM 5500 O O . ALA B 1 322 ? 17.891 23.203 23.266 1 95.44 322 ALA B O 1
ATOM 5501 N N . LYS B 1 323 ? 18.656 23.672 25.344 1 93.25 323 LYS B N 1
ATOM 5502 C CA . LYS B 1 323 ? 19.422 22.422 25.422 1 93.25 323 LYS B CA 1
ATOM 5503 C C . LYS B 1 323 ? 18.531 21.234 25.75 1 93.25 323 LYS B C 1
ATOM 5505 O O . LYS B 1 323 ? 17.609 21.359 26.578 1 93.25 323 LYS B O 1
ATOM 5510 N N . VAL B 1 324 ? 18.797 20.188 25.047 1 91.81 324 VAL B N 1
ATOM 5511 C CA . VAL B 1 324 ? 18.047 18.984 25.312 1 91.81 324 VAL B CA 1
ATOM 5512 C C . VAL B 1 324 ? 18.891 18.031 26.172 1 91.81 324 VAL B C 1
ATOM 5514 O O . VAL B 1 324 ? 19.875 17.469 25.688 1 91.81 324 VAL B O 1
ATOM 5517 N N . ASP B 1 325 ? 18.438 17.844 27.312 1 84.62 325 ASP B N 1
ATOM 5518 C CA . ASP B 1 325 ? 19.188 17 28.234 1 84.62 325 ASP B CA 1
ATOM 5519 C C . ASP B 1 325 ? 18.906 15.516 27.953 1 84.62 325 ASP B C 1
ATOM 5521 O O . ASP B 1 325 ? 17.891 15.164 27.359 1 84.62 325 ASP B O 1
ATOM 5525 N N . ARG B 1 326 ? 19.891 14.672 28.422 1 79.31 326 ARG B N 1
ATOM 5526 C CA . ARG B 1 326 ? 19.75 13.234 28.25 1 79.31 326 ARG B CA 1
ATOM 5527 C C . ARG B 1 326 ? 18.516 12.711 28.969 1 79.31 326 ARG B C 1
ATOM 5529 O O . ARG B 1 326 ? 18.281 13.039 30.141 1 79.31 326 ARG B O 1
ATOM 5536 N N . GLY B 1 327 ? 17.703 12.055 28.281 1 77.81 327 GLY B N 1
ATOM 5537 C CA . GLY B 1 327 ? 16.531 11.43 28.891 1 77.81 327 GLY B CA 1
ATOM 5538 C C . GLY B 1 327 ? 15.305 12.32 28.891 1 77.81 327 GLY B C 1
ATOM 5539 O O . GLY B 1 327 ? 14.227 11.898 29.297 1 77.81 327 GLY B O 1
ATOM 5540 N N . GLU B 1 328 ? 15.539 13.5 28.5 1 82.62 328 GLU B N 1
ATOM 5541 C CA . GLU B 1 328 ? 14.422 14.445 28.469 1 82.62 328 GLU B CA 1
ATOM 5542 C C . GLU B 1 328 ? 13.523 14.18 27.266 1 82.62 328 GLU B C 1
ATOM 5544 O O . GLU B 1 328 ? 13.984 13.68 26.234 1 82.62 328 GLU B O 1
ATOM 5549 N N . SER B 1 329 ? 12.281 14.461 27.484 1 84.56 329 SER B N 1
ATOM 5550 C CA . SER B 1 329 ? 11.336 14.297 26.391 1 84.56 329 SER B CA 1
ATOM 5551 C C . SER B 1 329 ? 11.406 15.484 25.422 1 84.56 329 SER B C 1
ATOM 5553 O O . SER B 1 329 ? 11.742 16.594 25.828 1 84.56 329 SER B O 1
ATOM 5555 N N . LEU B 1 330 ? 11.078 15.195 24.234 1 86.94 330 LEU B N 1
ATOM 5556 C CA . LEU B 1 330 ? 11.055 16.219 23.203 1 86.94 330 LEU B CA 1
ATOM 5557 C C . LEU B 1 330 ? 10.047 17.312 23.547 1 86.94 330 LEU B C 1
ATOM 5559 O O . LEU B 1 330 ? 10.281 18.5 23.266 1 86.94 330 LEU B O 1
ATOM 5563 N N . THR B 1 331 ? 8.992 16.953 24.156 1 82.75 331 THR B N 1
ATOM 5564 C CA . THR B 1 331 ? 7.938 17.891 24.531 1 82.75 331 THR B CA 1
ATOM 5565 C C . THR B 1 331 ? 8.453 18.906 25.547 1 82.75 331 THR B C 1
ATOM 5567 O O . THR B 1 331 ? 8.156 20.094 25.469 1 82.75 331 THR B O 1
ATOM 5570 N N . THR B 1 332 ? 9.227 18.422 26.422 1 84.94 332 THR B N 1
ATOM 5571 C CA . THR B 1 332 ? 9.812 19.297 27.438 1 84.94 332 THR B CA 1
ATOM 5572 C C . THR B 1 332 ? 10.781 20.281 26.797 1 84.94 332 THR B C 1
ATOM 5574 O O . THR B 1 332 ? 10.797 21.469 27.156 1 84.94 332 THR B O 1
ATOM 5577 N N . ALA B 1 333 ? 11.523 19.797 25.906 1 90.12 333 ALA B N 1
ATOM 5578 C CA . ALA B 1 333 ? 12.477 20.656 25.203 1 90.12 333 ALA B CA 1
ATOM 5579 C C . ALA B 1 333 ? 11.75 21.719 24.391 1 90.12 333 ALA B C 1
ATOM 5581 O O . ALA B 1 333 ? 12.203 22.875 24.312 1 90.12 333 ALA B O 1
ATOM 5582 N N . LEU B 1 334 ? 10.688 21.359 23.859 1 89.81 334 LEU B N 1
ATOM 5583 C CA . LEU B 1 334 ? 9.891 22.297 23.062 1 89.81 334 LEU B CA 1
ATOM 5584 C C . LEU B 1 334 ? 9.312 23.391 23.922 1 89.81 334 LEU B C 1
ATOM 5586 O O . LEU B 1 334 ? 9.25 24.562 23.516 1 89.81 334 LEU B O 1
ATOM 5590 N N . VAL B 1 335 ? 8.875 23.016 25.047 1 84.69 335 VAL B N 1
ATOM 5591 C CA . VAL B 1 335 ? 8.328 24 25.984 1 84.69 335 VAL B CA 1
ATOM 5592 C C . VAL B 1 335 ? 9.406 25 26.391 1 84.69 335 VAL B C 1
ATOM 5594 O O . VAL B 1 335 ? 9.156 26.203 26.438 1 84.69 335 VAL B O 1
ATOM 5597 N N . ARG B 1 336 ? 10.547 24.562 26.656 1 91.38 336 ARG B N 1
ATOM 5598 C CA . ARG B 1 336 ? 11.664 25.422 27.031 1 91.38 336 ARG B CA 1
ATOM 5599 C C . ARG B 1 336 ? 12.047 26.344 25.875 1 91.38 336 ARG B C 1
ATOM 5601 O O . ARG B 1 336 ? 12.281 27.547 26.078 1 91.38 336 ARG B O 1
ATOM 5608 N N . ALA B 1 337 ? 12.125 25.766 24.703 1 94.38 337 ALA B N 1
ATOM 5609 C CA . ALA B 1 337 ? 12.453 26.578 23.531 1 94.38 337 ALA B CA 1
ATOM 5610 C C . ALA B 1 337 ? 11.391 27.641 23.281 1 94.38 337 ALA B C 1
ATOM 5612 O O . ALA B 1 337 ? 11.711 28.75 22.859 1 94.38 337 ALA B O 1
ATOM 5613 N N . ASP B 1 338 ? 10.195 27.266 23.531 1 89.06 338 ASP B N 1
ATOM 5614 C CA . ASP B 1 338 ? 9.086 28.203 23.359 1 89.06 338 ASP B CA 1
ATOM 5615 C C . ASP B 1 338 ? 9.18 29.359 24.359 1 89.06 338 ASP B C 1
ATOM 5617 O O . ASP B 1 338 ? 8.859 30.5 24.016 1 89.06 338 ASP B O 1
ATOM 5621 N N . GLN B 1 339 ? 9.523 28.984 25.516 1 88.94 339 GLN B N 1
ATOM 5622 C CA . GLN B 1 339 ? 9.719 30.016 26.531 1 88.94 339 GLN B CA 1
ATOM 5623 C C . GLN B 1 339 ? 10.828 30.984 26.125 1 88.94 339 GLN B C 1
ATOM 5625 O O . GLN B 1 339 ? 10.68 32.188 26.281 1 88.94 339 GLN B O 1
ATOM 5630 N N . ALA B 1 340 ? 11.852 30.438 25.672 1 94.88 340 ALA B N 1
ATOM 5631 C CA . ALA B 1 340 ? 12.961 31.266 25.188 1 94.88 340 ALA B CA 1
ATOM 5632 C C . ALA B 1 340 ? 12.531 32.125 24 1 94.88 340 ALA B C 1
ATOM 5634 O O . ALA B 1 340 ? 12.953 33.281 23.859 1 94.88 340 ALA B O 1
ATOM 5635 N N . LEU B 1 341 ? 11.781 31.547 23.156 1 94.69 341 LEU B N 1
ATOM 5636 C CA . LEU B 1 341 ? 11.258 32.281 22 1 94.69 341 LEU B CA 1
ATOM 5637 C C . LEU B 1 341 ? 10.391 33.469 22.453 1 94.69 341 LEU B C 1
ATOM 5639 O O . LEU B 1 341 ? 10.453 34.531 21.859 1 94.69 341 LEU B O 1
ATOM 5643 N N . TYR B 1 342 ? 9.539 33.156 23.438 1 89.06 342 TYR B N 1
ATOM 5644 C CA . TYR B 1 342 ? 8.695 34.188 23.984 1 89.06 342 TYR B CA 1
ATOM 5645 C C . TYR B 1 342 ? 9.531 35.375 24.469 1 89.06 342 TYR B C 1
ATOM 5647 O O . TYR B 1 342 ? 9.188 36.531 24.219 1 89.06 342 TYR B O 1
ATOM 5655 N N . GLU B 1 343 ? 10.562 35.094 25.125 1 93.12 343 GLU B N 1
ATOM 5656 C CA . GLU B 1 343 ? 11.484 36.125 25.594 1 93.12 343 GLU B CA 1
ATOM 5657 C C . GLU B 1 343 ? 12.109 36.875 24.422 1 93.12 343 GLU B C 1
ATOM 5659 O O . GLU B 1 343 ? 12.266 38.125 24.484 1 93.12 343 GLU B O 1
ATOM 5664 N N . ALA B 1 344 ? 12.469 36.188 23.422 1 95.12 344 ALA B N 1
ATOM 5665 C CA . ALA B 1 344 ? 13.07 36.812 22.25 1 95.12 344 ALA B CA 1
ATOM 5666 C C . ALA B 1 344 ? 12.102 37.812 21.594 1 95.12 344 ALA B C 1
ATOM 5668 O O . ALA B 1 344 ? 12.5 38.906 21.172 1 95.12 344 ALA B O 1
ATOM 5669 N N . LYS B 1 345 ? 10.852 37.406 21.469 1 92.06 345 LYS B N 1
ATOM 5670 C CA . LYS B 1 345 ? 9.82 38.219 20.844 1 92.06 345 LYS B CA 1
ATOM 5671 C C . LYS B 1 345 ? 9.555 39.469 21.688 1 92.06 345 LYS B C 1
ATOM 5673 O O . LYS B 1 345 ? 9.258 40.562 21.141 1 92.06 345 LYS B O 1
ATOM 5678 N N . HIS B 1 346 ? 9.688 39.406 23.016 1 90 346 HIS B N 1
ATOM 5679 C CA . HIS B 1 346 ? 9.266 40.469 23.906 1 90 346 HIS B CA 1
ATOM 5680 C C . HIS B 1 346 ? 10.445 41.375 24.266 1 90 346 HIS B C 1
ATOM 5682 O O . HIS B 1 346 ? 10.258 42.469 24.797 1 90 346 HIS B O 1
ATOM 5688 N N . THR B 1 347 ? 11.602 40.969 24.016 1 92.31 347 THR B N 1
ATOM 5689 C CA . THR B 1 347 ? 12.773 41.781 24.359 1 92.31 347 THR B CA 1
ATOM 5690 C C . THR B 1 347 ? 13.336 42.438 23.125 1 92.31 347 THR B C 1
ATOM 5692 O O . THR B 1 347 ? 14.484 42.906 23.125 1 92.31 347 THR B O 1
ATOM 5695 N N . GLY B 1 348 ? 12.555 42.531 22 1 91.5 348 GLY B N 1
ATOM 5696 C CA . GLY B 1 348 ? 13.031 43.344 20.891 1 91.5 348 GLY B CA 1
ATOM 5697 C C . GLY B 1 348 ? 12.875 42.656 19.547 1 91.5 348 GLY B C 1
ATOM 5698 O O . GLY B 1 348 ? 12.977 43.312 18.5 1 91.5 348 GLY B O 1
ATOM 5699 N N . LYS B 1 349 ? 12.625 41.375 19.5 1 93.69 349 LYS B N 1
ATOM 5700 C CA . LYS B 1 349 ? 12.492 40.625 18.266 1 93.69 349 LYS B CA 1
ATOM 5701 C C . LYS B 1 349 ? 13.805 40.625 17.484 1 93.69 349 LYS B C 1
ATOM 5703 O O . LYS B 1 349 ? 14.797 41.188 17.922 1 93.69 349 LYS B O 1
ATOM 5708 N N . ASP B 1 350 ? 13.945 39.844 16.453 1 96.44 350 ASP B N 1
ATOM 5709 C CA . ASP B 1 350 ? 15.117 39.781 15.586 1 96.44 350 ASP B CA 1
ATOM 5710 C C . ASP B 1 350 ? 16.359 39.344 16.375 1 96.44 350 ASP B C 1
ATOM 5712 O O . ASP B 1 350 ? 17.391 40 16.328 1 96.44 350 ASP B O 1
ATOM 5716 N N . ARG B 1 351 ? 16.188 38.312 17.094 1 96.5 351 ARG B N 1
ATOM 5717 C CA . ARG B 1 351 ? 17.281 37.781 17.922 1 96.5 351 ARG B CA 1
ATOM 5718 C C . ARG B 1 351 ? 17 36.375 18.375 1 96.5 351 ARG B C 1
ATOM 5720 O O . ARG B 1 351 ? 15.891 35.844 18.172 1 96.5 351 ARG B O 1
ATOM 5727 N N . PHE B 1 352 ? 18.031 35.781 18.922 1 96.75 352 PHE B N 1
ATOM 5728 C CA . PHE B 1 352 ? 17.812 34.5 19.562 1 96.75 352 PHE B CA 1
ATOM 5729 C C . PHE B 1 352 ? 18.031 34.594 21.062 1 96.75 352 PHE B C 1
ATOM 5731 O O . PHE B 1 352 ? 18.766 35.469 21.531 1 96.75 352 PHE B O 1
ATOM 5738 N N . VAL B 1 353 ? 17.344 33.781 21.812 1 96.88 353 VAL B N 1
ATOM 5739 C CA . VAL B 1 353 ? 17.516 33.656 23.25 1 96.88 353 VAL B CA 1
ATOM 5740 C C . VAL B 1 353 ? 17.688 32.188 23.641 1 96.88 353 VAL B C 1
ATOM 5742 O O . VAL B 1 353 ? 16.953 31.328 23.188 1 96.88 353 VAL B O 1
ATOM 5745 N N . SER B 1 354 ? 18.719 31.906 24.438 1 95.88 354 SER B N 1
ATOM 5746 C CA . SER B 1 354 ? 18.906 30.578 24.984 1 95.88 354 SER B CA 1
ATOM 5747 C C . SER B 1 354 ? 18.156 30.391 26.297 1 95.88 354 SER B C 1
ATOM 5749 O O . SER B 1 354 ? 18.172 31.281 27.156 1 95.88 354 SER B O 1
ATOM 5751 N N . TRP B 1 355 ? 17.562 29.312 26.375 1 93.19 355 TRP B N 1
ATOM 5752 C CA . TRP B 1 355 ? 16.766 29.031 27.562 1 93.19 355 TRP B CA 1
ATOM 5753 C C . TRP B 1 355 ? 17.672 28.859 28.781 1 93.19 355 TRP B C 1
ATOM 5755 O O . TRP B 1 355 ? 18.734 28.234 28.688 1 93.19 355 TRP B O 1
ATOM 5765 N N . SER B 1 356 ? 17.297 29.5 29.844 1 89 356 SER B N 1
ATOM 5766 C CA . SER B 1 356 ? 17.922 29.328 31.141 1 89 356 SER B CA 1
ATOM 5767 C C . SER B 1 356 ? 16.875 29.141 32.25 1 89 356 SER B C 1
ATOM 5769 O O . SER B 1 356 ? 15.719 29.531 32.062 1 89 356 SER B O 1
ATOM 5771 N N . SER B 1 357 ? 17.203 28.438 33.25 1 82.62 357 SER B N 1
ATOM 5772 C CA . SER B 1 357 ? 16.281 28.203 34.344 1 82.62 357 SER B CA 1
ATOM 5773 C C . SER B 1 357 ? 15.75 29.516 34.906 1 82.62 357 SER B C 1
ATOM 5775 O O . SER B 1 357 ? 14.641 29.562 35.438 1 82.62 357 SER B O 1
ATOM 5777 N N . GLU B 1 358 ? 16.453 30.516 34.75 1 75.69 358 GLU B N 1
ATOM 5778 C CA . GLU B 1 358 ? 16.047 31.828 35.219 1 75.69 358 GLU B CA 1
ATOM 5779 C C . GLU B 1 358 ? 14.852 32.344 34.438 1 75.69 358 GLU B C 1
ATOM 5781 O O . GLU B 1 358 ? 14.023 33.094 34.938 1 75.69 358 GLU B O 1
ATOM 5786 N N . LEU B 1 359 ? 14.773 32.031 33.281 1 74.38 359 LEU B N 1
ATOM 5787 C CA . LEU B 1 359 ? 13.672 32.469 32.438 1 74.38 359 LEU B CA 1
ATOM 5788 C C . LEU B 1 359 ? 12.367 31.797 32.875 1 74.38 359 LEU B C 1
ATOM 5790 O O . LEU B 1 359 ? 11.289 32.375 32.75 1 74.38 359 LEU B O 1
ATOM 5794 N N . ALA B 1 360 ? 12.422 30.594 33.406 1 68.75 360 ALA B N 1
ATOM 5795 C CA . ALA B 1 360 ? 11.242 29.844 33.844 1 68.75 360 ALA B CA 1
ATOM 5796 C C . ALA B 1 360 ? 10.625 30.5 35.094 1 68.75 360 ALA B C 1
ATOM 5798 O O . ALA B 1 360 ? 9.406 30.453 35.281 1 68.75 360 ALA B O 1
ATOM 5799 N N . GLU B 1 361 ? 11.406 31.047 35.875 1 61.12 361 GLU B N 1
ATOM 5800 C CA . GLU B 1 361 ? 10.93 31.625 37.125 1 61.12 361 GLU B CA 1
ATOM 5801 C C . GLU B 1 361 ? 10.258 32.969 36.906 1 61.12 361 GLU B C 1
ATOM 5803 O O . GLU B 1 361 ? 9.43 33.406 37.688 1 61.12 361 GLU B O 1
ATOM 5808 N N . GLN B 1 362 ? 10.516 33.469 35.875 1 54.06 362 GLN B N 1
ATOM 5809 C CA . GLN B 1 362 ? 9.953 34.781 35.656 1 54.06 362 GLN B CA 1
ATOM 5810 C C . GLN B 1 362 ? 8.539 34.688 35.094 1 54.06 362 GLN B C 1
ATOM 5812 O O . GLN B 1 362 ? 7.758 35.656 35.188 1 54.06 362 GLN B O 1
ATOM 5817 N N . ASP B 1 363 ? 8.109 33.625 34.562 1 48.53 363 ASP B N 1
ATOM 5818 C CA . ASP B 1 363 ? 6.777 33.562 33.969 1 48.53 363 ASP B CA 1
ATOM 5819 C C . ASP B 1 363 ? 5.762 33 34.969 1 48.53 363 ASP B C 1
ATOM 5821 O O . ASP B 1 363 ? 6.031 32 35.656 1 48.53 363 ASP B O 1
#

Secondary structure (DSSP, 8-state):
-HHHHHHHHHHH--GGGGHHHHHHHHHHHHHHHHHHHHHHHHHHHHHHHHIIIIISS----HHHHHHHHHHHHHHHHHHH--SHHHHHHHHHHHHHHHHHHHHHHHTTS-GGGHHHHHHHHHHHHHHHHHTS---HHHHHHHHHHHHHHT-TTTTS---TTSHHHHHHHHHHHHHHHHHHHHHHHHHHHHHHHHHHHHHHHHHHHB-TTT-SBBHHHHHHHHHHHHHH--S-EEEEEEEETTHHHHHHHH-HHHHHHHHHHHHHHHHHH-TTSEEEEEETTEEEEEE-S--HHHHHHHHHHHHHHHHT--SSS---EEEEEEEE-TT--HHHHHHHHHHHHHHHHHTTSSSEEE--HHHHHH-/-HHHHHHHHHHH--GGGGHHHHHHHHHHHHHHHHHHHHHHHHHHHHHHHHIIIIISS----HHHHHHHHHHHHHHHHHHH--SHHHHHHHHHHHHHHHHHHHHHHHTTS-GGGHHHHHHHHHHHHHHHHHTS---HHHHHHHHHHHHHHT-TTTTS---TTSHHHHHHHHHHHHHHHHHHHHHHHHHHHHHHHHHHHHHHHHHHHB-TTT-SBBHHHHHHHHHHHHHH--S-EEEEEEEETTHHHHHHHH-HHHHHHHHHHHHHHHHHH-TTSEEEEEETTEEEEEE-S--HHHHHHHHHHHHHHHHT--SSS---EEEEEEEE-TT--HHHHHHHHHHHHHHHHHTTSSSEEE--HHHHHH-

Solvent-accessible surface area (backbone atoms only — not comparable to full-atom values): 38194 Å² total; per-residue (Å²): 109,66,66,61,49,48,54,54,50,59,72,67,60,68,62,75,80,48,43,66,57,45,48,42,50,48,30,67,72,38,44,70,55,53,53,48,54,52,50,52,51,51,50,52,51,49,51,50,42,50,44,35,15,67,64,47,65,64,50,87,53,72,64,56,54,49,49,52,50,54,53,49,50,50,52,55,50,53,72,68,57,83,52,46,71,59,47,35,53,50,48,44,50,48,51,53,53,51,39,52,50,49,44,59,46,43,69,48,47,62,75,90,54,34,39,64,54,28,47,47,51,40,53,51,52,50,53,57,54,47,76,45,82,60,51,70,69,44,48,54,48,40,50,50,50,40,49,63,60,37,38,45,61,63,96,38,95,57,46,64,87,37,57,68,28,44,52,50,53,52,47,50,52,49,51,52,51,51,45,51,48,52,32,52,52,52,51,50,52,52,51,51,51,52,51,51,41,50,53,31,45,44,55,35,28,32,29,84,85,56,69,39,32,12,42,60,38,35,51,54,52,48,52,53,43,61,73,68,51,80,70,41,35,36,32,35,29,34,36,50,51,67,48,66,56,45,24,71,73,64,30,61,69,52,38,50,50,46,50,33,50,54,45,50,51,48,50,71,74,39,66,91,42,52,48,22,44,63,50,95,64,31,32,38,35,42,44,72,73,34,53,70,67,54,49,51,50,53,54,51,50,49,41,51,52,47,53,66,42,84,58,96,72,69,49,36,34,18,24,1,28,19,72,45,57,87,89,57,53,68,68,58,34,49,53,42,4,47,53,15,21,52,51,15,55,72,73,72,37,64,37,73,26,71,48,49,77,68,60,60,72,71,106,109,67,67,60,50,48,54,55,50,58,72,67,61,69,65,75,82,47,43,67,59,45,46,42,50,47,32,66,74,39,43,69,57,53,52,47,52,54,51,52,50,52,50,52,50,49,52,51,42,49,43,35,16,67,64,49,66,63,50,87,54,72,64,58,53,50,50,51,49,54,55,50,49,52,54,56,51,51,73,69,56,84,52,47,70,60,47,35,52,49,48,45,51,49,49,53,52,50,39,51,50,50,43,59,45,44,68,49,46,64,73,90,54,32,38,62,54,29,47,47,51,40,52,51,52,50,54,56,55,47,74,44,83,58,50,69,68,46,49,54,49,42,52,48,50,42,49,64,62,36,39,45,61,64,96,38,95,58,46,64,88,38,57,69,28,43,51,50,52,53,47,50,52,49,51,52,48,50,45,53,48,51,31,52,52,51,50,50,50,52,52,50,51,52,51,51,44,51,53,30,46,43,55,36,26,32,29,84,84,55,70,38,33,11,42,59,36,34,50,54,51,48,52,51,42,61,72,68,49,81,71,42,35,34,34,36,31,34,36,50,50,67,48,67,56,47,26,72,74,66,30,61,70,52,38,49,51,46,51,33,50,53,45,49,53,48,49,70,73,37,66,90,41,51,47,23,43,62,49,96,65,30,31,38,37,40,44,73,72,34,52,72,67,55,50,51,49,53,55,50,50,48,42,50,52,46,54,66,42,83,57,96,70,69,49,37,33,17,24,1,29,17,73,46,56,88,89,56,55,69,67,58,33,50,53,41,4,46,51,15,21,52,48,17,55,71,72,70,36,64,35,70,26,71,48,49,77,68,60,60,70,71,104